Protein AF-A0A0R1QIF3-F1 (afdb_monomer_lite)

InterPro domains:
  IPR018913 BppU, N-terminal [PF10651] (3-134)

Organism: NCBI:txid1423770

Structure (mmCIF, N/CA/C/O backbone):
data_AF-A0A0R1QIF3-F1
#
_entry.id   AF-A0A0R1QIF3-F1
#
loop_
_atom_site.group_PDB
_atom_site.id
_atom_site.type_symbol
_atom_site.label_atom_id
_atom_site.label_alt_id
_atom_site.label_comp_id
_atom_site.label_asym_id
_atom_site.label_entity_id
_atom_site.label_seq_id
_atom_site.pdbx_PDB_ins_code
_atom_site.Cartn_x
_atom_site.Cartn_y
_atom_site.Cartn_z
_atom_site.occupancy
_atom_site.B_iso_or_equiv
_atom_site.auth_seq_id
_atom_site.auth_comp_id
_atom_site.auth_asym_id
_atom_site.auth_atom_id
_atom_site.pdbx_PDB_model_num
ATOM 1 N N . MET A 1 1 ? -28.622 -20.977 99.165 1.00 85.69 1 MET A N 1
ATOM 2 C CA . MET A 1 1 ? -28.780 -20.838 97.701 1.00 85.69 1 MET A CA 1
ATOM 3 C C . MET A 1 1 ? -27.519 -20.253 97.089 1.00 85.69 1 MET A C 1
ATOM 5 O O . MET A 1 1 ? -26.724 -19.686 97.827 1.00 85.69 1 MET A O 1
ATOM 9 N N . SER A 1 2 ? -27.350 -20.372 95.774 1.00 87.12 2 SER A N 1
ATOM 10 C CA . SER A 1 2 ? -26.215 -19.808 95.035 1.00 87.12 2 SER A CA 1
ATOM 11 C C . SER A 1 2 ? -26.728 -18.800 94.007 1.00 87.12 2 SER A C 1
ATOM 13 O O . SER A 1 2 ? -27.722 -19.087 93.348 1.00 87.12 2 SER A O 1
ATOM 15 N N . LEU A 1 3 ? -26.089 -17.637 93.878 1.00 87.75 3 LEU A N 1
ATOM 16 C CA . LEU A 1 3 ? -26.497 -16.565 92.960 1.00 87.75 3 LEU A CA 1
ATOM 17 C C . LEU A 1 3 ? -25.280 -15.983 92.222 1.00 87.75 3 LEU A C 1
ATOM 19 O O . LEU A 1 3 ? -24.191 -15.933 92.790 1.00 87.75 3 LEU A O 1
ATOM 23 N N . ASP A 1 4 ? -25.463 -15.529 90.975 1.00 86.31 4 ASP A N 1
ATOM 24 C CA . ASP A 1 4 ? -24.391 -14.955 90.139 1.00 86.31 4 ASP A CA 1
ATOM 25 C C . ASP A 1 4 ? -24.673 -13.487 89.779 1.00 86.31 4 ASP A C 1
ATOM 27 O O . ASP A 1 4 ? -25.802 -13.149 89.405 1.00 86.31 4 ASP A O 1
ATOM 31 N N . LEU A 1 5 ? -23.652 -12.628 89.877 1.00 86.25 5 LEU A N 1
ATOM 32 C CA . LEU A 1 5 ? -23.718 -11.187 89.578 1.00 86.25 5 LEU A CA 1
ATOM 33 C C . LEU A 1 5 ? -23.743 -10.861 88.075 1.00 86.25 5 LEU A C 1
ATOM 35 O O . LEU A 1 5 ? -24.270 -9.829 87.665 1.00 86.25 5 LEU A O 1
ATOM 39 N N . LYS A 1 6 ? -23.168 -11.718 87.225 1.00 83.31 6 LYS A N 1
ATOM 40 C CA . LYS A 1 6 ? -23.140 -11.531 85.763 1.00 83.31 6 LYS A CA 1
ATOM 41 C C . LYS A 1 6 ? -24.305 -12.203 85.057 1.00 83.31 6 LYS A C 1
ATOM 43 O O . LYS A 1 6 ? -24.450 -12.026 83.849 1.00 83.31 6 LYS A O 1
ATOM 48 N N . LYS A 1 7 ? -25.147 -12.930 85.804 1.00 80.19 7 LYS A N 1
ATOM 49 C CA . LYS A 1 7 ? -26.379 -13.561 85.303 1.00 80.19 7 LYS A CA 1
ATOM 50 C C . LYS A 1 7 ? -26.092 -14.532 84.142 1.00 80.19 7 LYS A C 1
ATOM 52 O O . LYS A 1 7 ? -26.946 -14.770 83.293 1.00 80.19 7 LYS A O 1
ATOM 57 N N . SER A 1 8 ? -24.864 -15.066 84.085 1.00 62.09 8 SER A N 1
ATOM 58 C CA . SER A 1 8 ? -24.334 -15.854 82.963 1.00 62.09 8 SER A CA 1
ATOM 59 C C . SER A 1 8 ? -24.653 -17.350 83.052 1.00 62.09 8 SER A C 1
ATOM 61 O O . SER A 1 8 ? -24.499 -18.065 82.062 1.00 62.09 8 SER A O 1
ATOM 63 N N . LEU A 1 9 ? -25.146 -17.825 84.201 1.00 54.69 9 LEU A N 1
ATOM 64 C CA . LEU A 1 9 ? -25.629 -19.190 84.398 1.00 54.69 9 LEU A CA 1
ATOM 65 C C . LEU A 1 9 ? -27.035 -19.187 85.020 1.00 54.69 9 LEU A C 1
ATOM 67 O O . LEU A 1 9 ? -27.267 -18.436 85.968 1.00 54.69 9 LEU A O 1
ATOM 71 N N . PRO A 1 10 ? -27.959 -20.056 84.564 1.00 52.66 10 PRO A N 1
ATOM 72 C CA . PRO A 1 10 ? -29.191 -20.327 85.291 1.00 52.66 10 PRO A CA 1
ATOM 73 C C . PRO A 1 10 ? -28.834 -21.120 86.549 1.00 52.66 10 PRO A C 1
ATOM 75 O O . PRO A 1 10 ? -28.665 -22.341 86.504 1.00 52.66 10 PRO A O 1
ATOM 78 N N . ILE A 1 11 ? -28.659 -20.432 87.674 1.00 55.94 11 ILE A N 1
ATOM 79 C CA . ILE A 1 11 ? -28.464 -21.116 88.947 1.00 55.94 11 ILE A CA 1
ATOM 80 C C . ILE A 1 11 ? -29.844 -21.502 89.474 1.00 55.94 11 ILE A C 1
ATOM 82 O O . ILE A 1 11 ? -30.615 -20.655 89.916 1.00 55.94 11 ILE A O 1
ATOM 86 N N . TYR A 1 12 ? -30.159 -22.795 89.394 1.00 52.81 12 TYR A N 1
ATOM 87 C CA . TYR A 1 12 ? -31.334 -23.376 90.035 1.00 52.81 12 TYR A CA 1
ATOM 88 C C . TYR A 1 12 ? -31.121 -23.338 91.549 1.00 52.81 12 TYR A C 1
ATOM 90 O O . TYR A 1 12 ? -30.467 -24.213 92.117 1.00 52.81 12 TYR A O 1
ATOM 98 N N . SER A 1 13 ? -31.623 -22.297 92.207 1.00 57.66 13 SER A N 1
ATOM 99 C CA . SER A 1 13 ? -31.822 -22.335 93.647 1.00 57.66 13 SER A CA 1
ATOM 100 C C . SER A 1 13 ? -33.075 -23.158 93.938 1.00 57.66 13 SER A C 1
ATOM 102 O O . SER A 1 13 ? -34.107 -22.994 93.283 1.00 57.66 13 SER A O 1
ATOM 104 N N . ASP A 1 14 ? -32.986 -24.072 94.905 1.00 62.41 14 ASP A N 1
ATOM 105 C CA . ASP A 1 14 ? -34.188 -24.692 95.457 1.00 62.41 14 ASP A CA 1
ATOM 106 C C . ASP A 1 14 ? -35.144 -23.579 95.916 1.00 62.41 14 ASP A C 1
ATOM 108 O O . ASP A 1 14 ? -34.680 -22.588 96.499 1.00 62.41 14 ASP A O 1
ATOM 112 N N . PRO A 1 15 ? -36.457 -23.701 95.648 1.00 65.75 15 PRO A N 1
ATOM 113 C CA . PRO A 1 15 ? -37.411 -22.661 95.996 1.00 65.75 15 PRO A CA 1
ATOM 114 C C . PRO A 1 15 ? -37.345 -22.393 97.497 1.00 65.75 15 PRO A C 1
ATOM 116 O O . PRO A 1 15 ? -37.504 -23.305 98.313 1.00 65.75 15 PRO A O 1
ATOM 119 N N . ILE A 1 16 ? -37.122 -21.132 97.867 1.00 84.44 16 ILE A N 1
ATOM 120 C CA . ILE A 1 16 ? -37.188 -20.723 99.265 1.00 84.44 16 ILE A CA 1
ATOM 121 C C . ILE A 1 16 ? -38.664 -20.685 99.629 1.00 84.44 16 ILE A C 1
ATOM 123 O O . ILE A 1 16 ? -39.422 -19.874 99.101 1.00 84.44 16 ILE A O 1
ATOM 127 N N . VAL A 1 17 ? -39.074 -21.595 100.507 1.00 85.31 17 VAL A N 1
ATOM 128 C CA . VAL A 1 17 ? -40.454 -21.685 100.973 1.00 85.31 17 VAL A CA 1
ATOM 129 C C . VAL A 1 17 ? -40.513 -21.244 102.425 1.00 85.31 17 VAL A C 1
ATOM 131 O O . VAL A 1 17 ? -39.945 -21.902 103.295 1.00 85.31 17 VAL A O 1
ATOM 134 N N . LEU A 1 18 ? -41.228 -20.152 102.673 1.00 88.31 18 LEU A N 1
ATOM 135 C CA . LEU A 1 18 ? -41.527 -19.628 104.004 1.00 88.31 18 LEU A CA 1
ATOM 136 C C . LEU A 1 18 ? -43.021 -19.782 104.293 1.00 88.31 18 LEU A C 1
ATOM 138 O O . LEU A 1 18 ? -43.815 -20.108 103.406 1.00 88.31 18 LEU A O 1
ATOM 142 N N . ARG A 1 19 ? -43.432 -19.548 105.535 1.00 84.88 19 ARG A N 1
ATOM 143 C CA . ARG A 1 19 ? -44.841 -19.425 105.911 1.00 84.88 19 ARG A CA 1
ATOM 144 C C . ARG A 1 19 ? -45.143 -18.021 106.394 1.00 84.88 19 ARG A C 1
ATOM 146 O O . ARG A 1 19 ? -44.286 -17.318 106.917 1.00 84.88 19 ARG A O 1
ATOM 153 N N . GLN A 1 20 ? -46.397 -17.629 106.210 1.00 84.81 20 GLN A N 1
ATOM 154 C CA . GLN A 1 20 ? -46.857 -16.312 106.608 1.00 84.81 20 GLN A CA 1
ATOM 155 C C . GLN A 1 20 ? -46.707 -16.115 108.126 1.00 84.81 20 GLN A C 1
ATOM 157 O O . GLN A 1 20 ? -47.251 -16.906 108.912 1.00 84.81 20 GLN A O 1
ATOM 162 N N . GLY A 1 21 ? -45.989 -15.062 108.522 1.00 81.31 21 GLY A N 1
ATOM 163 C CA . GLY A 1 21 ? -45.644 -14.750 109.910 1.00 81.31 21 GLY A CA 1
ATOM 164 C C . GLY A 1 21 ? -44.482 -15.562 110.498 1.00 81.31 21 GLY A C 1
ATOM 165 O O . GLY A 1 21 ? -44.377 -15.635 111.723 1.00 81.31 21 GLY A O 1
ATOM 166 N N . ASP A 1 22 ? -43.656 -16.212 109.670 1.00 84.56 22 ASP A N 1
ATOM 167 C CA . ASP A 1 22 ? -42.351 -16.722 110.108 1.00 84.56 22 ASP A CA 1
ATOM 168 C C . ASP A 1 22 ? -41.430 -15.537 110.440 1.00 84.56 22 ASP A C 1
ATOM 170 O O . ASP A 1 22 ? -41.293 -14.619 109.631 1.00 84.56 22 ASP A O 1
ATOM 174 N N . THR A 1 23 ? -40.784 -15.576 111.607 1.00 86.75 23 THR A N 1
ATOM 175 C CA . THR A 1 23 ? -39.870 -14.527 112.082 1.00 86.75 23 THR A CA 1
ATOM 176 C C . THR A 1 23 ? -38.465 -15.083 112.304 1.00 86.75 23 THR A C 1
ATOM 178 O O . THR A 1 23 ? -38.291 -16.279 112.565 1.00 86.75 23 THR A O 1
ATOM 181 N N . ASN A 1 24 ? -37.449 -14.219 112.213 1.00 84.94 24 ASN A N 1
ATOM 182 C CA . ASN A 1 24 ? -36.038 -14.560 112.452 1.00 84.94 24 ASN A CA 1
ATOM 183 C C . ASN A 1 24 ? -35.514 -15.730 111.584 1.00 84.94 24 ASN A C 1
ATOM 185 O O . ASN A 1 24 ? -34.802 -16.621 112.060 1.00 84.94 24 ASN A O 1
ATOM 189 N N . VAL A 1 25 ? -35.899 -15.752 110.304 1.00 88.75 25 VAL A N 1
ATOM 190 C CA . VAL A 1 25 ? -35.463 -16.780 109.348 1.00 88.75 25 VAL A CA 1
ATOM 191 C C . VAL A 1 25 ? -34.173 -16.344 108.659 1.00 88.75 25 VAL A C 1
ATOM 193 O O . VAL A 1 25 ? -34.141 -15.307 108.012 1.00 88.75 25 VAL A O 1
ATOM 196 N N . GLY A 1 26 ? -33.119 -17.157 108.747 1.00 91.44 26 GLY A N 1
ATOM 197 C CA . GLY A 1 26 ? -31.860 -16.927 108.034 1.00 91.44 26 GLY A CA 1
ATOM 198 C C . GLY A 1 26 ? -31.800 -17.654 106.687 1.00 91.44 26 GLY A C 1
ATOM 199 O O . GLY A 1 26 ? -31.999 -18.868 106.627 1.00 91.44 26 GLY A O 1
ATOM 200 N N . ILE A 1 27 ? -31.465 -16.939 105.614 1.00 90.88 27 ILE A N 1
ATOM 201 C CA . ILE A 1 27 ? -31.210 -17.487 104.277 1.00 90.88 27 ILE A CA 1
ATOM 202 C C . ILE A 1 27 ? -29.705 -17.442 104.001 1.00 90.88 27 ILE A C 1
ATOM 204 O O . ILE A 1 27 ? -29.127 -16.367 103.870 1.00 90.88 27 ILE A O 1
ATOM 208 N N . LEU A 1 28 ? -29.064 -18.606 103.866 1.00 91.94 28 LEU A N 1
ATOM 209 C CA . LEU A 1 28 ? -27.658 -18.697 103.456 1.00 91.94 28 LEU A CA 1
ATOM 210 C C . LEU A 1 28 ? -27.520 -18.496 101.939 1.00 91.94 28 LEU A C 1
ATOM 212 O O . LEU A 1 28 ? -28.151 -19.214 101.154 1.00 91.94 28 LEU A O 1
ATOM 216 N N . VAL A 1 29 ? -26.658 -17.570 101.527 1.00 91.56 29 VAL A N 1
ATOM 217 C CA . VAL A 1 29 ? -26.411 -17.183 100.133 1.00 91.56 29 VAL A CA 1
ATOM 218 C C . VAL A 1 29 ? -24.926 -17.318 99.807 1.00 91.56 29 VAL A C 1
ATOM 220 O O . VAL A 1 29 ? -24.085 -16.720 100.470 1.00 91.56 29 VAL A O 1
ATOM 223 N N . HIS A 1 30 ? -24.606 -18.077 98.762 1.00 90.50 30 HIS A N 1
ATOM 224 C CA . HIS A 1 30 ? -23.277 -18.141 98.154 1.00 90.50 30 HIS A CA 1
ATOM 225 C C . HIS A 1 30 ? -23.262 -17.273 96.897 1.00 90.50 30 HIS A C 1
ATOM 227 O O . HIS A 1 30 ? -24.161 -17.390 96.058 1.00 90.50 30 HIS A O 1
ATOM 233 N N . VAL A 1 31 ? -22.255 -16.414 96.759 1.00 90.06 31 VAL A N 1
ATOM 234 C CA . VAL A 1 31 ? -22.203 -15.422 95.679 1.00 90.06 31 VAL A CA 1
ATOM 235 C C . VAL A 1 31 ? -21.085 -15.761 94.711 1.00 90.06 31 VAL A C 1
ATOM 237 O O . VAL A 1 31 ? -19.941 -15.978 95.109 1.00 90.06 31 VAL A O 1
ATOM 240 N N . PHE A 1 32 ? -21.416 -15.754 93.425 1.00 88.62 32 PHE A N 1
ATOM 241 C CA . PHE A 1 32 ? -20.480 -15.993 92.339 1.00 88.62 32 PHE A CA 1
ATOM 242 C C . PHE A 1 32 ? -20.405 -14.777 91.410 1.00 88.62 32 PHE A C 1
ATOM 244 O O . PHE A 1 32 ? -21.383 -14.066 91.179 1.00 88.62 32 PHE A O 1
ATOM 251 N N . ASP A 1 33 ? -19.218 -14.539 90.868 1.00 87.69 33 ASP A N 1
ATOM 252 C CA . ASP A 1 33 ? -18.961 -13.588 89.792 1.00 87.69 33 ASP A CA 1
ATOM 253 C C . ASP A 1 33 ? -18.449 -14.398 88.601 1.00 87.69 33 ASP A C 1
ATOM 255 O O . ASP A 1 33 ? -17.287 -14.816 88.565 1.00 87.69 33 ASP A O 1
ATOM 259 N N . ASN A 1 34 ? -19.358 -14.726 87.678 1.00 83.44 34 ASN A N 1
ATOM 260 C CA . ASN A 1 34 ? -19.093 -15.586 86.529 1.00 83.44 34 ASN A CA 1
ATOM 261 C C . ASN A 1 34 ? -18.500 -16.954 86.928 1.00 83.44 34 ASN A C 1
ATOM 263 O O . ASN A 1 34 ? -17.411 -17.336 86.493 1.00 83.44 34 ASN A O 1
ATOM 267 N N . SER A 1 35 ? -19.230 -17.704 87.762 1.00 77.62 35 SER A N 1
ATOM 268 C CA . SER A 1 35 ? -18.844 -19.037 88.283 1.00 77.62 35 SER A CA 1
ATOM 269 C C . SER A 1 35 ? -17.633 -19.088 89.229 1.00 77.62 35 SER A C 1
ATOM 271 O O . SER A 1 35 ? -17.212 -20.180 89.611 1.00 77.62 35 SER A O 1
ATOM 273 N N . THR A 1 36 ? -17.074 -17.944 89.631 1.00 86.25 36 THR A N 1
ATOM 274 C CA . THR A 1 36 ? -15.989 -17.874 90.626 1.00 86.25 36 THR A CA 1
ATOM 275 C C . THR A 1 36 ? -16.532 -17.309 91.938 1.00 86.25 36 THR A C 1
ATOM 277 O O . THR A 1 36 ? -17.221 -16.289 91.878 1.00 86.25 36 THR A O 1
ATOM 280 N N . PRO A 1 37 ? -16.264 -17.922 93.109 1.00 89.25 37 PRO A N 1
ATOM 281 C CA . PRO A 1 37 ? -16.708 -17.378 94.391 1.00 89.25 37 PRO A CA 1
ATOM 282 C C . PRO A 1 37 ? -16.280 -15.919 94.575 1.00 89.25 37 PRO A C 1
ATOM 284 O O . PRO A 1 37 ? -15.132 -15.549 94.305 1.00 89.25 37 PRO A O 1
ATOM 287 N N . LYS A 1 38 ? -17.218 -15.072 95.002 1.00 91.00 38 LYS A N 1
ATOM 288 C CA . LYS A 1 38 ? -16.983 -13.644 95.206 1.00 91.00 38 LYS A CA 1
ATOM 289 C C . LYS A 1 38 ? -16.568 -13.398 96.649 1.00 91.00 38 LYS A C 1
ATOM 291 O O . LYS A 1 38 ? -17.340 -13.676 97.555 1.00 91.00 38 LYS A O 1
ATOM 296 N N . ASN A 1 39 ? -15.392 -12.808 96.859 1.00 92.06 39 ASN A N 1
ATOM 297 C CA . ASN A 1 39 ? -15.007 -12.322 98.182 1.00 92.06 39 ASN A CA 1
ATOM 298 C C . ASN A 1 39 ? -15.895 -11.124 98.575 1.00 92.06 39 ASN A C 1
ATOM 300 O O . ASN A 1 39 ? -15.949 -10.130 97.848 1.00 92.06 39 ASN A O 1
ATOM 304 N N . LEU A 1 40 ? -16.586 -11.251 99.706 1.00 92.00 40 LEU A N 1
ATOM 305 C CA . LEU A 1 40 ? -17.570 -10.310 100.243 1.00 92.00 40 LEU A CA 1
ATOM 306 C C . LEU A 1 40 ? -16.996 -9.382 101.324 1.00 92.00 40 LEU A C 1
ATOM 308 O O . LEU A 1 40 ? -17.709 -8.531 101.849 1.00 92.00 40 LEU A O 1
ATOM 312 N N . GLU A 1 41 ? -15.718 -9.527 101.681 1.00 89.25 41 GLU A N 1
ATOM 313 C CA . GLU A 1 41 ? -15.088 -8.728 102.730 1.00 89.25 41 GLU A CA 1
ATOM 314 C C . GLU A 1 41 ? -15.132 -7.229 102.387 1.00 89.25 41 GLU A C 1
ATOM 316 O O . GLU A 1 41 ? -14.634 -6.793 101.349 1.00 89.25 41 GLU A O 1
ATOM 321 N N . ASN A 1 42 ? -15.709 -6.434 103.293 1.00 86.44 42 ASN A N 1
ATOM 322 C CA . ASN A 1 42 ? -15.932 -4.990 103.145 1.00 86.44 42 ASN A CA 1
ATOM 323 C C . ASN A 1 42 ? -16.874 -4.580 101.992 1.00 86.44 42 ASN A C 1
ATOM 325 O O . ASN A 1 42 ? -16.835 -3.421 101.574 1.00 86.44 42 ASN A O 1
ATOM 329 N N . LEU A 1 43 ? -17.708 -5.488 101.470 1.00 91.19 43 LEU A N 1
ATOM 330 C CA . LEU A 1 43 ? -18.762 -5.137 100.515 1.00 91.19 43 LEU A CA 1
ATOM 331 C C . LEU A 1 43 ? -20.079 -4.834 101.233 1.00 91.19 43 LEU A C 1
ATOM 333 O O . LEU A 1 43 ? -20.449 -5.511 102.187 1.00 91.19 43 LEU A O 1
ATOM 337 N N . HIS A 1 44 ? -20.779 -3.817 100.733 1.00 93.62 44 HIS A N 1
ATOM 338 C CA . HIS A 1 44 ? -22.114 -3.425 101.181 1.00 93.62 44 HIS A CA 1
ATOM 339 C C . HIS A 1 44 ? -23.171 -4.294 100.493 1.00 93.62 44 HIS A C 1
ATOM 341 O O . HIS A 1 44 ? -23.079 -4.487 99.273 1.00 93.62 44 HIS A O 1
ATOM 347 N N . ILE A 1 45 ? -24.128 -4.829 101.253 1.00 95.88 45 ILE A N 1
ATOM 348 C CA . ILE A 1 45 ? -25.148 -5.757 100.744 1.00 95.88 45 ILE A CA 1
ATOM 349 C C . ILE A 1 45 ? -26.541 -5.192 101.025 1.00 95.88 45 ILE A C 1
ATOM 351 O O . ILE A 1 45 ? -26.851 -4.871 102.164 1.00 95.88 45 ILE A O 1
ATOM 355 N N . GLU A 1 46 ? -27.378 -5.109 99.996 1.00 96.06 46 GLU A N 1
ATOM 356 C CA . GLU A 1 46 ? -28.781 -4.687 100.090 1.00 96.06 46 GLU A CA 1
ATOM 357 C C . GLU A 1 46 ? -29.685 -5.813 99.563 1.00 96.06 46 GLU A C 1
ATOM 359 O O . GLU A 1 46 ? -29.277 -6.594 98.693 1.00 96.06 46 GLU A O 1
ATOM 364 N N . PHE A 1 47 ? -30.924 -5.884 100.045 1.00 95.94 47 PHE A N 1
ATOM 365 C CA . PHE A 1 47 ? -31.952 -6.801 99.553 1.00 95.94 47 PHE A CA 1
ATOM 366 C C . PHE A 1 47 ? -33.152 -6.031 99.001 1.00 95.94 47 PHE A C 1
ATOM 368 O O . PHE A 1 47 ? -33.613 -5.074 99.615 1.00 95.94 47 PHE A O 1
ATOM 375 N N . HIS A 1 48 ? -33.666 -6.481 97.857 1.00 94.38 48 HIS A N 1
ATOM 376 C CA . HIS A 1 48 ? -34.858 -5.927 97.226 1.00 94.38 48 HIS A CA 1
ATOM 377 C C . HIS A 1 48 ? -35.853 -7.040 96.900 1.00 94.38 48 HIS A C 1
ATOM 379 O O . HIS A 1 48 ? -35.455 -8.085 96.376 1.00 94.38 48 HIS A O 1
ATOM 385 N N . ALA A 1 49 ? -37.139 -6.813 97.171 1.00 91.06 49 ALA A N 1
ATOM 386 C CA . ALA A 1 49 ? -38.218 -7.702 96.752 1.00 91.06 49 ALA A CA 1
ATOM 387 C C . ALA A 1 49 ? -39.563 -6.985 96.621 1.00 91.06 49 ALA A C 1
ATOM 389 O O . ALA A 1 49 ? -40.000 -6.298 97.543 1.00 91.06 49 ALA A O 1
ATOM 390 N N . ASP A 1 50 ? -40.290 -7.276 95.544 1.00 86.12 50 ASP A N 1
ATOM 391 C CA . ASP A 1 50 ? -41.711 -6.953 95.448 1.00 86.12 50 ASP A CA 1
ATOM 392 C C . ASP A 1 50 ? -42.534 -8.073 96.087 1.00 86.12 50 ASP A C 1
ATOM 394 O O . ASP A 1 50 ? -42.450 -9.247 95.706 1.00 86.12 50 ASP A O 1
ATOM 398 N N . LYS A 1 51 ? -43.342 -7.715 97.079 1.00 84.69 51 LYS A N 1
ATOM 399 C CA . LYS A 1 51 ? -44.219 -8.631 97.797 1.00 84.69 51 LYS A CA 1
ATOM 400 C C . LYS A 1 51 ? -45.471 -8.973 96.979 1.00 84.69 51 LYS A C 1
ATOM 402 O O . LYS A 1 51 ? -45.914 -8.196 96.130 1.00 84.69 51 LYS A O 1
ATOM 407 N N . PRO A 1 52 ? -46.130 -10.107 97.289 1.00 72.81 52 PRO A N 1
ATOM 408 C CA . PRO A 1 52 ? -47.377 -10.505 96.630 1.00 72.81 52 PRO A CA 1
ATOM 409 C C . PRO A 1 52 ? -48.531 -9.499 96.777 1.00 72.81 52 PRO A C 1
ATOM 411 O O . PRO A 1 52 ? -49.449 -9.492 95.960 1.00 72.81 52 PRO A O 1
ATOM 414 N N . ASP A 1 53 ? -48.501 -8.668 97.821 1.00 74.25 53 ASP A N 1
ATOM 415 C CA . ASP A 1 53 ? -49.486 -7.617 98.101 1.00 74.25 53 ASP A CA 1
ATOM 416 C C . ASP A 1 53 ? -49.184 -6.286 97.382 1.00 74.25 53 ASP A C 1
ATOM 418 O O . ASP A 1 53 ? -49.860 -5.288 97.634 1.00 74.25 53 ASP A O 1
ATOM 422 N N . VAL A 1 54 ? -48.219 -6.283 96.449 1.00 69.31 54 VAL A N 1
ATOM 423 C CA . VAL A 1 54 ? -47.791 -5.124 95.642 1.00 69.31 54 VAL A CA 1
ATOM 424 C C . VAL A 1 54 ? -47.035 -4.062 96.457 1.00 69.31 54 VAL A C 1
ATOM 426 O O . VAL A 1 54 ? -46.758 -2.974 95.958 1.00 69.31 54 VAL A O 1
ATOM 429 N N . THR A 1 55 ? -46.668 -4.359 97.706 1.00 78.56 55 THR A N 1
ATOM 430 C CA . THR A 1 55 ? -45.688 -3.553 98.451 1.00 78.56 55 THR A CA 1
ATOM 431 C C . THR A 1 55 ? -44.265 -4.016 98.140 1.00 78.56 55 THR A C 1
ATOM 433 O O . THR A 1 55 ? -44.067 -5.130 97.666 1.00 78.56 55 THR A O 1
ATOM 436 N N . THR A 1 56 ? -43.265 -3.178 98.396 1.00 85.38 56 THR A N 1
ATOM 437 C CA . THR A 1 56 ? -41.852 -3.491 98.129 1.00 85.38 56 THR A CA 1
ATOM 438 C C . THR A 1 56 ? -41.066 -3.448 99.434 1.00 85.38 56 THR A C 1
ATOM 440 O O . THR A 1 56 ? -41.361 -2.630 100.309 1.00 85.38 56 THR A O 1
ATOM 443 N N . ILE A 1 57 ? -40.081 -4.333 99.565 1.00 88.62 57 ILE A N 1
ATOM 444 C CA . ILE A 1 57 ? -39.081 -4.311 100.630 1.00 88.62 57 ILE A CA 1
ATOM 445 C C . ILE A 1 57 ? -37.738 -3.947 100.020 1.00 88.62 57 ILE A C 1
ATOM 447 O O . ILE A 1 57 ? -37.256 -4.633 99.122 1.00 88.62 57 ILE A O 1
ATOM 451 N N . ASP A 1 58 ? -37.155 -2.887 100.566 1.00 91.56 58 ASP A N 1
ATOM 452 C CA . ASP A 1 58 ? -35.781 -2.455 100.360 1.00 91.56 58 ASP A CA 1
ATOM 453 C C . ASP A 1 58 ? -35.084 -2.512 101.719 1.00 91.56 58 ASP A C 1
ATOM 455 O O . ASP A 1 58 ? -35.382 -1.712 102.607 1.00 91.56 58 ASP A O 1
ATOM 459 N N . ASP A 1 59 ? -34.199 -3.485 101.900 1.00 92.88 59 ASP A N 1
ATOM 460 C CA . ASP A 1 59 ? -33.475 -3.693 103.148 1.00 92.88 59 ASP A CA 1
ATOM 461 C C . ASP A 1 59 ? -31.988 -3.383 102.964 1.00 92.88 59 ASP A C 1
ATOM 463 O O . ASP A 1 59 ? -31.266 -4.068 102.235 1.00 92.88 59 ASP A O 1
ATOM 467 N N . ASP A 1 60 ? -31.560 -2.320 103.636 1.00 92.94 60 ASP A N 1
ATOM 468 C CA . ASP A 1 60 ? -30.203 -1.771 103.630 1.00 92.94 60 ASP A CA 1
ATOM 469 C C . ASP A 1 60 ? -29.523 -1.912 105.016 1.00 92.94 60 ASP A C 1
ATOM 471 O O . ASP A 1 60 ? -28.398 -1.460 105.252 1.00 92.94 60 ASP A O 1
ATOM 475 N N . GLU A 1 61 ? -30.203 -2.543 105.980 1.00 91.88 61 GLU A N 1
ATOM 476 C CA . GLU A 1 61 ? -29.715 -2.673 107.351 1.00 91.88 61 GLU A CA 1
ATOM 477 C C . GLU A 1 61 ? -28.640 -3.766 107.435 1.00 91.88 61 GLU A C 1
ATOM 479 O O . GLU A 1 61 ? -28.919 -4.964 107.475 1.00 91.88 61 GLU A O 1
ATOM 484 N N . GLN A 1 62 ? -27.370 -3.351 107.492 1.00 92.12 62 GLN A N 1
ATOM 485 C CA . GLN A 1 62 ? -26.225 -4.269 107.431 1.00 92.12 62 GLN A CA 1
ATOM 486 C C . GLN A 1 62 ? -26.206 -5.305 108.565 1.00 92.12 62 GLN A C 1
ATOM 488 O O . GLN A 1 62 ? -25.610 -6.369 108.404 1.00 92.12 62 GLN A O 1
ATOM 493 N N . SER A 1 63 ? -26.873 -5.053 109.697 1.00 91.25 63 SER A N 1
ATOM 494 C CA . SER A 1 63 ? -26.997 -6.056 110.763 1.00 91.25 63 SER A CA 1
ATOM 495 C C . SER A 1 63 ? -27.846 -7.280 110.381 1.00 91.25 63 SER A C 1
ATOM 497 O O . SER A 1 63 ? -27.700 -8.331 111.010 1.00 91.25 63 SER A O 1
ATOM 499 N N . HIS A 1 64 ? -28.659 -7.205 109.321 1.00 93.12 64 HIS A N 1
ATOM 500 C CA . HIS A 1 64 ? -29.381 -8.354 108.767 1.00 93.12 64 HIS A CA 1
ATOM 501 C C . HIS A 1 64 ? -28.490 -9.280 107.925 1.00 93.12 64 HIS A C 1
ATOM 503 O O . HIS A 1 64 ? -28.887 -10.409 107.631 1.00 93.12 64 HIS A O 1
ATOM 509 N N . PHE A 1 65 ? -27.271 -8.856 107.578 1.00 95.38 65 PHE A N 1
ATOM 510 C CA . PHE A 1 65 ? -26.358 -9.587 106.702 1.00 95.38 65 PHE A CA 1
ATOM 511 C C . PHE A 1 65 ? -25.116 -10.046 107.473 1.00 95.38 65 PHE A C 1
ATOM 513 O O . PHE A 1 65 ? -24.218 -9.270 107.789 1.00 95.38 65 PHE A O 1
ATOM 520 N N . THR A 1 66 ? -25.025 -11.344 107.768 1.00 95.50 66 THR A N 1
ATOM 521 C CA . THR A 1 66 ? -23.860 -11.923 108.460 1.00 95.50 66 THR A CA 1
ATOM 522 C C . THR A 1 66 ? -22.944 -12.634 107.468 1.00 95.50 66 THR A C 1
ATOM 524 O O . THR A 1 66 ? -23.294 -13.701 106.963 1.00 95.50 66 THR A O 1
ATOM 527 N N . ILE A 1 67 ? -21.761 -12.070 107.199 1.00 94.50 67 ILE A N 1
ATOM 528 C CA . ILE A 1 67 ? -20.756 -12.675 106.306 1.00 94.50 67 ILE A CA 1
ATOM 529 C C . ILE A 1 67 ? -20.184 -13.955 106.939 1.00 94.50 67 ILE A C 1
ATOM 531 O O . ILE A 1 67 ? -19.805 -13.974 108.112 1.00 94.50 67 ILE A O 1
ATOM 535 N N . GLY A 1 68 ? -20.118 -15.029 106.151 1.00 90.38 68 GLY A N 1
ATOM 536 C CA . GLY A 1 68 ? -19.557 -16.317 106.544 1.00 90.38 68 GLY A CA 1
ATOM 537 C C . GLY A 1 68 ? -18.042 -16.271 106.755 1.00 90.38 68 GLY A C 1
ATOM 538 O O . GLY A 1 68 ? -17.331 -15.414 106.232 1.00 90.38 68 GLY A O 1
ATOM 539 N N . THR A 1 69 ? -17.502 -17.231 107.509 1.00 90.06 69 THR A N 1
ATOM 540 C CA . THR A 1 69 ? -16.049 -17.321 107.759 1.00 90.06 69 THR A CA 1
ATOM 541 C C . THR A 1 69 ? -15.226 -17.593 106.498 1.00 90.06 69 THR A C 1
ATOM 543 O O . THR A 1 69 ? -14.025 -17.331 106.489 1.00 90.06 69 THR A O 1
ATOM 546 N N . ASP A 1 70 ? -15.862 -18.131 105.453 1.00 88.62 70 ASP A N 1
ATOM 547 C CA . ASP A 1 70 ? -15.281 -18.338 104.122 1.00 88.62 70 ASP A CA 1
ATOM 548 C C . ASP A 1 70 ? -15.096 -17.028 103.338 1.00 88.62 70 ASP A C 1
ATOM 550 O O . ASP A 1 70 ? -14.333 -17.005 102.378 1.00 88.62 70 ASP A O 1
ATOM 554 N N . LYS A 1 71 ? -15.746 -15.938 103.775 1.00 90.50 71 LYS A N 1
ATOM 555 C CA . LYS A 1 71 ? -15.824 -14.637 103.093 1.00 90.50 71 LYS A CA 1
ATOM 556 C C . LYS A 1 71 ? -16.448 -14.703 101.695 1.00 90.50 71 LYS A C 1
ATOM 558 O O . LYS A 1 71 ? -16.362 -13.731 100.956 1.00 90.50 71 LYS A O 1
ATOM 563 N N . GLU A 1 72 ? -17.083 -15.813 101.337 1.00 91.62 72 GLU A N 1
ATOM 564 C CA . GLU A 1 72 ? -17.669 -16.078 100.012 1.00 91.62 72 GLU A CA 1
ATOM 565 C C . GLU A 1 72 ? -19.187 -16.325 100.091 1.00 91.62 72 GLU A C 1
ATOM 567 O O . GLU A 1 72 ? -19.881 -16.436 99.075 1.00 91.62 72 GLU A O 1
ATOM 572 N N . SER A 1 73 ? -19.720 -16.388 101.313 1.00 93.00 73 SER A N 1
ATOM 573 C CA . SER A 1 73 ? -21.142 -16.508 101.603 1.00 93.00 73 SER A CA 1
ATOM 574 C C . SER A 1 73 ? -21.596 -15.511 102.667 1.00 93.00 73 SER A C 1
ATOM 576 O O . SER A 1 73 ? -20.792 -14.960 103.421 1.00 93.00 73 SER A O 1
ATOM 578 N N . PHE A 1 74 ? -22.903 -15.274 102.739 1.00 95.56 74 PHE A N 1
ATOM 579 C CA . PHE A 1 74 ? -23.530 -14.528 103.827 1.00 95.56 74 PHE A CA 1
ATOM 580 C C . PHE A 1 74 ? -24.879 -15.146 104.199 1.00 95.56 74 PHE A C 1
ATOM 582 O O . PHE A 1 74 ? -25.521 -15.806 103.384 1.00 95.56 74 PHE A O 1
ATOM 589 N N . THR A 1 75 ? -25.312 -14.943 105.439 1.00 95.94 75 THR A N 1
ATOM 590 C CA . THR A 1 75 ? -26.675 -15.257 105.881 1.00 95.94 75 THR A CA 1
ATOM 591 C C . THR A 1 75 ? -27.482 -13.969 105.954 1.00 95.94 75 THR A C 1
ATOM 593 O O . THR A 1 75 ? -27.068 -13.042 106.648 1.00 95.94 75 THR A O 1
ATOM 596 N N . TYR A 1 76 ? -28.609 -13.923 105.246 1.00 95.50 76 TYR A N 1
ATOM 597 C CA . TYR A 1 76 ? -29.590 -12.843 105.315 1.00 95.50 76 TYR A CA 1
ATOM 598 C C . TYR A 1 76 ? -30.707 -13.203 106.292 1.00 95.50 76 TYR A C 1
ATOM 600 O O . TYR A 1 76 ? -31.392 -14.206 106.090 1.00 95.50 76 TYR A O 1
ATOM 608 N N . THR A 1 77 ? -30.890 -12.408 107.340 1.00 94.81 77 THR A N 1
ATOM 609 C CA . THR A 1 77 ? -32.028 -12.542 108.254 1.00 94.81 77 THR A CA 1
ATOM 610 C C . THR A 1 77 ? -33.228 -11.829 107.651 1.00 94.81 77 THR A C 1
ATOM 612 O O . THR A 1 77 ? -33.219 -10.615 107.496 1.00 94.81 77 THR A O 1
ATOM 615 N N . VAL A 1 78 ? -34.256 -12.596 107.307 1.00 90.69 78 VAL A N 1
ATOM 616 C CA . VAL A 1 78 ? -35.476 -12.100 106.673 1.00 90.69 78 VAL A CA 1
ATOM 617 C C . VAL A 1 78 ? -36.260 -11.216 107.651 1.00 90.69 78 VAL A C 1
ATOM 619 O O . VAL A 1 78 ? -36.573 -11.696 108.747 1.00 90.69 78 VAL A O 1
ATOM 622 N N . PRO A 1 79 ? -36.620 -9.978 107.267 1.00 87.75 79 PRO A N 1
ATOM 623 C CA . PRO A 1 79 ? -37.461 -9.113 108.081 1.00 87.75 79 PRO A CA 1
ATOM 624 C C . PRO A 1 79 ? -38.900 -9.635 108.130 1.00 87.75 79 PRO A C 1
ATOM 626 O O . PRO A 1 79 ? -39.415 -10.178 107.147 1.00 87.75 79 PRO A O 1
ATOM 629 N N . ASP A 1 80 ? -39.563 -9.442 109.272 1.00 84.81 80 ASP A N 1
ATOM 630 C CA . ASP A 1 80 ? -40.923 -9.939 109.518 1.00 84.81 80 ASP A CA 1
ATOM 631 C C . ASP A 1 80 ? -41.920 -9.408 108.466 1.00 84.81 80 ASP A C 1
ATOM 633 O O . ASP A 1 80 ? -42.803 -10.144 108.024 1.00 84.81 80 ASP A O 1
ATOM 637 N N . GLU A 1 81 ? -41.721 -8.179 107.963 1.00 84.62 81 GLU A N 1
ATOM 638 C CA . GLU A 1 81 ? -42.606 -7.590 106.950 1.00 84.62 81 GLU A CA 1
ATOM 639 C C . GLU A 1 81 ? -42.634 -8.385 105.637 1.00 84.62 81 GLU A C 1
ATOM 641 O O . GLU A 1 81 ? -43.624 -8.314 104.895 1.00 84.62 81 GLU A O 1
ATOM 646 N N . LEU A 1 82 ? -41.574 -9.143 105.323 1.00 84.31 82 LEU A N 1
ATOM 647 C CA . LEU A 1 82 ? -41.518 -9.950 104.104 1.00 84.31 82 LEU A CA 1
ATOM 648 C C . LEU A 1 82 ? -42.529 -11.089 104.165 1.00 84.31 82 LEU A C 1
ATOM 650 O O . LEU A 1 82 ? -43.147 -11.397 103.150 1.00 84.31 82 LEU A O 1
ATOM 654 N N . THR A 1 83 ? -42.737 -11.686 105.342 1.00 86.56 83 THR A N 1
ATOM 655 C CA . THR A 1 83 ? -43.609 -12.854 105.508 1.00 86.56 83 THR A CA 1
ATOM 656 C C . THR A 1 83 ? -45.047 -12.487 105.882 1.00 86.56 83 THR A C 1
ATOM 658 O O . THR A 1 83 ? -45.869 -13.382 106.059 1.00 86.56 83 THR A O 1
ATOM 661 N N . ASP A 1 84 ? -45.410 -11.204 105.933 1.00 81.62 84 ASP A N 1
ATOM 662 C CA . ASP A 1 84 ? -46.767 -10.765 106.294 1.00 81.62 84 ASP A CA 1
ATOM 663 C C . ASP A 1 84 ? -47.827 -11.023 105.209 1.00 81.62 84 ASP A C 1
ATOM 665 O O . ASP A 1 84 ? -49.022 -11.070 105.512 1.00 81.62 84 ASP A O 1
ATOM 669 N N . ALA A 1 85 ? -47.421 -11.245 103.955 1.00 76.94 85 ALA A N 1
ATOM 670 C CA . ALA A 1 85 ? -48.318 -11.534 102.836 1.00 76.94 85 ALA A CA 1
ATOM 671 C C . ALA A 1 85 ? -47.981 -12.880 102.183 1.00 76.94 85 ALA A C 1
ATOM 673 O O . ALA A 1 85 ? -46.843 -13.140 101.803 1.00 76.94 85 ALA A O 1
ATOM 674 N N . SER A 1 86 ? -48.984 -13.744 102.015 1.00 81.19 86 SER A N 1
ATOM 675 C CA . SER A 1 86 ? -48.806 -15.022 101.321 1.00 81.19 86 SER A CA 1
ATOM 676 C C . SER A 1 86 ? -48.778 -14.849 99.803 1.00 81.19 86 SER A C 1
ATOM 678 O O . SER A 1 86 ? -49.590 -14.111 99.247 1.00 81.19 86 SER A O 1
ATOM 680 N N . GLY A 1 87 ? -47.925 -15.607 99.124 1.00 80.62 87 GLY A N 1
ATOM 681 C CA . GLY A 1 87 ? -47.756 -15.581 97.675 1.00 80.62 87 GLY A CA 1
ATOM 682 C C . GLY A 1 87 ? -46.288 -15.713 97.291 1.00 80.62 87 GLY A C 1
ATOM 683 O O . GLY A 1 87 ? -45.466 -16.117 98.106 1.00 80.62 87 GLY A O 1
ATOM 684 N N . SER A 1 88 ? -45.954 -15.397 96.044 1.00 83.44 88 SER A N 1
ATOM 685 C CA . SER A 1 88 ? -44.562 -15.420 95.574 1.00 83.44 88 SER A CA 1
ATOM 686 C C . SER A 1 88 ? -44.059 -13.997 95.439 1.00 83.44 88 SER A C 1
ATOM 688 O O . SER A 1 88 ? -44.772 -13.173 94.863 1.00 83.44 88 SER A O 1
ATOM 690 N N . THR A 1 89 ? -42.864 -13.716 95.944 1.00 85.12 89 THR A N 1
ATOM 691 C CA . THR A 1 89 ? -42.209 -12.439 95.658 1.00 85.12 89 THR A CA 1
ATOM 692 C C . THR A 1 89 ? -41.901 -12.328 94.164 1.00 85.12 89 THR A C 1
ATOM 694 O O . THR A 1 89 ? -41.809 -13.336 93.463 1.00 85.12 89 THR A O 1
ATOM 697 N N . THR A 1 90 ? -41.759 -11.113 93.652 1.00 83.25 90 THR A N 1
ATOM 698 C CA . THR A 1 90 ? -41.231 -10.840 92.309 1.00 83.25 90 THR A CA 1
ATOM 699 C C . THR A 1 90 ? -40.072 -9.858 92.408 1.00 83.25 90 THR A C 1
ATOM 701 O O . THR A 1 90 ? -39.865 -9.264 93.465 1.00 83.25 90 THR A O 1
ATOM 704 N N . ASN A 1 91 ? -39.282 -9.726 91.335 1.00 86.62 91 ASN A N 1
ATOM 705 C CA . ASN A 1 91 ? -38.145 -8.800 91.286 1.00 86.62 91 ASN A CA 1
ATOM 706 C C . ASN A 1 91 ? -37.222 -8.935 92.517 1.00 86.62 91 ASN A C 1
ATOM 708 O O . ASN A 1 91 ? -36.830 -7.950 93.123 1.00 86.62 91 ASN A O 1
ATOM 712 N N . THR A 1 92 ? -36.970 -10.166 92.971 1.00 90.19 92 THR A N 1
ATOM 713 C CA . THR A 1 92 ? -36.258 -10.403 94.231 1.00 90.19 92 THR A CA 1
ATOM 714 C C . THR A 1 92 ? -34.786 -10.664 93.964 1.00 90.19 92 THR A C 1
ATOM 716 O O . THR A 1 92 ? -34.448 -11.654 93.314 1.00 90.19 92 THR A O 1
ATOM 719 N N . TYR A 1 93 ? -33.913 -9.795 94.463 1.00 92.00 93 TYR A N 1
ATOM 720 C CA . TYR A 1 93 ? -32.469 -9.886 94.254 1.00 92.00 93 TYR A CA 1
ATOM 721 C C . TYR A 1 93 ? -31.693 -9.265 95.421 1.00 92.00 93 TYR A C 1
ATOM 723 O O . TYR A 1 93 ? -32.228 -8.495 96.217 1.00 92.00 93 TYR A O 1
ATOM 731 N N . PHE A 1 94 ? -30.401 -9.582 95.500 1.00 94.25 94 PHE A N 1
ATOM 732 C CA . PHE A 1 94 ? -29.461 -8.842 96.336 1.00 94.25 94 PHE A CA 1
ATOM 733 C C . PHE A 1 94 ? -28.635 -7.898 95.477 1.00 94.25 94 PHE A C 1
ATOM 735 O O . PHE A 1 94 ? -28.284 -8.209 94.335 1.00 94.25 94 PHE A O 1
ATOM 742 N N . LYS A 1 95 ? -28.274 -6.754 96.038 1.00 94.56 95 LYS A N 1
ATOM 743 C CA . LYS A 1 95 ? -27.294 -5.843 95.459 1.00 94.56 95 LYS A CA 1
ATOM 744 C C . LYS A 1 95 ? -26.034 -5.904 96.305 1.00 94.56 95 LYS A C 1
ATOM 746 O O . LYS A 1 95 ? -26.097 -5.825 97.525 1.00 94.56 95 LYS A O 1
ATOM 751 N N . ILE A 1 96 ? -24.896 -6.103 95.653 1.00 93.00 96 ILE A N 1
ATOM 752 C CA . ILE A 1 96 ? -23.601 -6.293 96.304 1.00 93.00 96 ILE A CA 1
ATOM 753 C C . ILE A 1 96 ? -22.648 -5.259 95.709 1.00 93.00 96 ILE A C 1
ATOM 755 O O . ILE A 1 96 ? -22.208 -5.373 94.561 1.00 93.00 96 ILE A O 1
ATOM 759 N N . GLY A 1 97 ? -22.365 -4.206 96.476 1.00 88.19 97 GLY A N 1
ATOM 760 C CA . GLY A 1 97 ? -21.694 -3.010 95.969 1.00 88.19 97 GLY A CA 1
ATOM 761 C C . GLY A 1 97 ? -22.484 -2.355 94.829 1.00 88.19 97 GLY A C 1
ATOM 762 O O . GLY A 1 97 ? -23.586 -1.854 95.031 1.00 88.19 97 GLY A O 1
ATOM 763 N N . ASN A 1 98 ? -21.917 -2.356 93.618 1.00 87.00 98 ASN A N 1
ATOM 764 C CA . ASN A 1 98 ? -22.535 -1.746 92.432 1.00 87.00 98 ASN A CA 1
ATOM 765 C C . ASN A 1 98 ? -23.259 -2.750 91.517 1.00 87.00 98 ASN A C 1
ATOM 767 O O . ASN A 1 98 ? -23.869 -2.331 90.534 1.00 87.00 98 ASN A O 1
ATOM 771 N N . ASP A 1 99 ? -23.173 -4.052 91.799 1.00 90.44 99 ASP A N 1
ATOM 772 C CA . ASP A 1 99 ? -23.759 -5.110 90.970 1.00 90.44 99 ASP A CA 1
ATOM 773 C C . ASP A 1 99 ? -25.023 -5.695 91.636 1.00 90.44 99 ASP A C 1
ATOM 775 O O . ASP A 1 99 ? -25.160 -5.673 92.859 1.00 90.44 99 ASP A O 1
ATOM 779 N N . SER A 1 100 ? -25.943 -6.249 90.837 1.00 91.12 100 SER A N 1
ATOM 780 C CA . SER A 1 100 ? -27.109 -7.014 91.320 1.00 91.12 100 SER A CA 1
ATOM 781 C C . SER A 1 100 ? -26.941 -8.496 91.012 1.00 91.12 100 SER A C 1
ATOM 783 O O . SER A 1 100 ? -26.386 -8.865 89.974 1.00 91.12 100 SER A O 1
ATOM 785 N N . THR A 1 101 ? -27.438 -9.354 91.896 1.00 89.94 101 THR A N 1
ATOM 786 C CA . THR A 1 101 ? -27.496 -10.792 91.645 1.00 89.94 101 THR A CA 1
ATOM 787 C C . THR A 1 101 ? -28.526 -11.129 90.569 1.00 89.94 101 THR A C 1
ATOM 789 O O . THR A 1 101 ? -29.315 -10.295 90.126 1.00 89.94 101 THR A O 1
ATOM 792 N N . SER A 1 102 ? -28.525 -12.389 90.146 1.00 85.88 102 SER A N 1
ATOM 793 C CA . SER A 1 102 ? -29.662 -12.987 89.447 1.00 85.88 102 SER A CA 1
ATOM 794 C C . SER A 1 102 ? -30.912 -12.956 90.334 1.00 85.88 102 SER A C 1
ATOM 796 O O . SER A 1 102 ? -30.798 -13.081 91.559 1.00 85.88 102 SER A O 1
ATOM 798 N N . ASP A 1 103 ? -32.076 -12.804 89.709 1.00 85.75 103 ASP A N 1
ATOM 799 C CA . ASP A 1 103 ? -33.358 -12.783 90.409 1.00 85.75 103 ASP A CA 1
ATOM 800 C C . ASP A 1 103 ? -33.713 -14.186 90.916 1.00 85.75 103 ASP A C 1
ATOM 802 O O . ASP A 1 103 ? -33.393 -15.198 90.285 1.00 85.75 103 ASP A O 1
ATOM 806 N N . PHE A 1 104 ? -34.408 -14.249 92.045 1.00 84.75 104 PHE A N 1
ATOM 807 C CA . PHE A 1 104 ? -34.942 -15.486 92.604 1.00 84.75 104 PHE A CA 1
ATOM 808 C C . PHE A 1 104 ? -36.357 -15.272 93.147 1.00 84.75 104 PHE A C 1
ATOM 810 O O . PHE A 1 104 ? -36.922 -14.188 93.039 1.00 84.75 104 PHE A O 1
ATOM 817 N N . TYR A 1 105 ? -36.957 -16.328 93.694 1.00 83.44 105 TYR A N 1
ATOM 818 C CA . TYR A 1 105 ? -38.314 -16.287 94.231 1.00 83.44 105 TYR A CA 1
ATOM 819 C C . TYR A 1 105 ? -38.337 -16.809 95.663 1.00 83.44 105 TYR A C 1
ATOM 821 O O . TYR A 1 105 ? -37.714 -17.830 95.972 1.00 83.44 105 TYR A O 1
ATOM 829 N N . ILE A 1 106 ? -39.103 -16.133 96.516 1.00 86.75 106 ILE A N 1
ATOM 830 C CA . ILE A 1 106 ? -39.488 -16.633 97.833 1.00 86.75 106 ILE A CA 1
ATOM 831 C C . ILE A 1 106 ? -40.993 -16.897 97.795 1.00 86.75 106 ILE A C 1
ATOM 833 O O . ILE A 1 106 ? -41.793 -16.001 97.522 1.00 86.75 106 ILE A O 1
ATOM 837 N N . HIS A 1 107 ? -41.386 -18.142 98.050 1.00 85.56 107 HIS A N 1
ATOM 838 C CA . HIS A 1 107 ? -42.781 -18.558 98.122 1.00 85.56 107 HIS A CA 1
ATOM 839 C C . HIS A 1 107 ? -43.237 -18.593 99.581 1.00 85.56 107 HIS A C 1
ATOM 841 O O . HIS A 1 107 ? -42.821 -19.454 100.354 1.00 85.56 107 HIS A O 1
ATOM 847 N N . ILE A 1 108 ? -44.125 -17.680 99.957 1.00 85.25 108 ILE A N 1
ATOM 848 C CA . ILE A 1 108 ? -44.691 -17.572 101.300 1.00 85.25 108 ILE A CA 1
ATOM 849 C C . ILE A 1 108 ? -46.047 -18.274 101.303 1.00 85.25 108 ILE A C 1
ATOM 851 O O . ILE A 1 108 ? -47.032 -17.792 100.738 1.00 85.25 108 ILE A O 1
ATOM 855 N N . LEU A 1 109 ? -46.109 -19.440 101.934 1.00 81.25 109 LEU A N 1
ATOM 856 C CA . LEU A 1 109 ? -47.340 -20.205 102.078 1.00 81.25 109 LEU A CA 1
ATOM 857 C C . LEU A 1 109 ? -48.247 -19.571 103.137 1.00 81.25 109 LEU A C 1
ATOM 859 O O . LEU A 1 109 ? -47.784 -19.106 104.180 1.00 81.25 109 LEU A O 1
ATOM 863 N N . THR A 1 110 ? -49.557 -19.613 102.905 1.00 76.19 110 THR A N 1
ATOM 864 C CA . THR A 1 110 ? -50.549 -19.202 103.904 1.00 76.19 110 THR A CA 1
ATOM 865 C C . THR A 1 110 ? -50.421 -20.039 105.176 1.00 76.19 110 THR A C 1
ATOM 867 O O . THR A 1 110 ? -50.233 -21.261 105.147 1.00 76.19 110 THR A O 1
ATOM 870 N N . LYS A 1 111 ? -50.544 -19.386 106.333 1.00 73.31 111 LYS A N 1
ATOM 871 C CA . LYS A 1 111 ? -50.571 -20.078 107.623 1.00 73.31 111 LYS A CA 1
ATOM 872 C C . LYS A 1 111 ? -51.853 -20.908 107.744 1.00 73.31 111 LYS A C 1
ATOM 874 O O . LYS A 1 111 ? -52.949 -20.427 107.457 1.00 73.31 111 LYS A O 1
ATOM 879 N N . SER A 1 112 ? -51.722 -22.150 108.217 1.00 49.06 112 SER A N 1
ATOM 880 C CA . SER A 1 112 ? -52.868 -23.027 108.493 1.00 49.06 112 SER A CA 1
ATOM 881 C C . SER A 1 112 ? -53.816 -22.353 109.493 1.00 49.06 112 SER A C 1
ATOM 883 O O . SER A 1 112 ? -53.438 -22.153 110.647 1.00 49.06 112 SER A O 1
ATOM 885 N N . GLY A 1 113 ? -55.029 -22.007 109.047 1.00 56.66 113 GLY A N 1
ATOM 886 C CA . GLY A 1 113 ? -56.065 -21.349 109.854 1.00 56.66 113 GLY A CA 1
ATOM 887 C C . GLY A 1 113 ? -56.514 -19.959 109.377 1.00 56.66 113 GLY A C 1
ATOM 888 O O . GLY A 1 113 ? -57.445 -19.418 109.966 1.00 56.66 113 GLY A O 1
ATOM 889 N N . MET A 1 114 ? -55.915 -19.384 108.325 1.00 49.56 114 MET A N 1
ATOM 890 C CA . MET A 1 114 ? -56.455 -18.188 107.658 1.00 49.56 114 MET A CA 1
ATOM 891 C C . MET A 1 114 ? -57.340 -18.580 106.470 1.00 49.56 114 MET A C 1
ATOM 893 O O . MET A 1 114 ? -56.882 -18.702 105.337 1.00 49.56 114 MET A O 1
ATOM 897 N N . GLU A 1 115 ? -58.629 -18.785 106.733 1.00 49.19 115 GLU A N 1
ATOM 898 C CA . GLU A 1 115 ? -59.651 -18.777 105.688 1.00 49.19 115 GLU A CA 1
ATOM 899 C C . GLU A 1 115 ? -60.062 -17.330 105.398 1.00 49.19 115 GLU A C 1
ATOM 901 O O . GLU A 1 115 ? -60.650 -16.664 106.252 1.00 49.19 115 GLU A O 1
ATOM 906 N N . LYS A 1 116 ? -59.823 -16.851 104.174 1.00 45.88 116 LYS A N 1
ATOM 907 C CA . LYS A 1 116 ? -60.698 -15.832 103.585 1.00 45.88 116 LYS A CA 1
ATOM 908 C C . LYS A 1 116 ? -60.729 -15.926 102.061 1.00 45.88 116 LYS A C 1
ATOM 910 O O . LYS A 1 116 ? -59.834 -15.477 101.356 1.00 45.88 116 LYS A O 1
ATOM 915 N N . LEU A 1 117 ? -61.815 -16.521 101.575 1.00 50.56 117 LEU A N 1
ATOM 916 C CA . LEU A 1 117 ? -62.392 -16.240 100.265 1.00 50.56 117 LEU A CA 1
ATOM 917 C C . LEU A 1 117 ? -62.917 -14.795 100.292 1.00 50.56 117 LEU A C 1
ATOM 919 O O . LEU A 1 117 ? -63.839 -14.517 101.058 1.00 50.56 117 LEU A O 1
ATOM 923 N N . GLU A 1 118 ? -62.387 -13.887 99.468 1.00 41.06 118 GLU A N 1
ATOM 924 C CA . GLU A 1 118 ? -63.023 -12.581 99.240 1.00 41.06 118 GLU A CA 1
ATOM 925 C C . GLU A 1 118 ? -63.591 -12.458 97.818 1.00 41.06 118 GLU A C 1
ATOM 927 O O . GLU A 1 118 ? -62.932 -12.654 96.800 1.00 41.06 118 GLU A O 1
ATOM 932 N N . SER A 1 119 ? -64.881 -12.132 97.785 1.00 39.66 119 SER A N 1
ATOM 933 C CA . SER A 1 119 ? -65.801 -12.088 96.646 1.00 39.66 119 SER A CA 1
ATOM 934 C C . SER A 1 119 ? -65.655 -10.834 95.751 1.00 39.66 119 SER A C 1
ATOM 936 O O . SER A 1 119 ? -66.608 -10.457 95.072 1.00 39.66 119 SER A O 1
ATOM 938 N N . GLY A 1 120 ? -64.494 -10.173 95.723 1.00 43.88 120 GLY A N 1
ATOM 939 C CA . GLY A 1 120 ? -64.247 -8.957 94.918 1.00 43.88 120 GLY A CA 1
ATOM 940 C C . GLY A 1 120 ? -63.467 -9.180 93.614 1.00 43.88 120 GLY A C 1
ATOM 941 O O . GLY A 1 120 ? -63.277 -8.256 92.831 1.00 43.88 120 GLY A O 1
ATOM 942 N N . ASP A 1 121 ? -63.016 -10.408 93.371 1.00 47.84 121 ASP A N 1
ATOM 943 C CA . ASP A 1 121 ? -61.824 -10.656 92.553 1.00 47.84 121 ASP A CA 1
ATOM 944 C C . ASP A 1 121 ? -62.107 -10.993 91.075 1.00 47.84 121 ASP A C 1
ATOM 946 O O . ASP A 1 121 ? -61.194 -11.159 90.271 1.00 47.84 121 ASP A O 1
ATOM 950 N N . TYR A 1 122 ? -63.380 -11.137 90.691 1.00 48.25 122 TYR A N 1
ATOM 951 C CA . TYR A 1 122 ? -63.751 -11.445 89.303 1.00 48.25 122 TYR A CA 1
ATOM 952 C C . TYR A 1 122 ? -63.774 -10.197 88.414 1.00 48.25 122 TYR A C 1
ATOM 954 O O . TYR A 1 122 ? -63.334 -10.269 87.271 1.00 48.25 122 TYR A O 1
ATOM 962 N N . ILE A 1 123 ? -64.243 -9.053 88.928 1.00 50.25 123 ILE A N 1
ATOM 963 C CA . ILE A 1 123 ? -64.312 -7.800 88.156 1.00 50.25 123 ILE A CA 1
ATOM 964 C C . ILE A 1 123 ? -62.899 -7.257 87.907 1.00 50.25 123 ILE A C 1
ATOM 966 O O . ILE A 1 123 ? -62.565 -6.948 86.770 1.00 50.25 123 ILE A O 1
ATOM 970 N N . SER A 1 124 ? -62.026 -7.277 88.919 1.00 54.66 124 SER A N 1
ATOM 971 C CA . SER A 1 124 ? -60.614 -6.886 88.786 1.00 54.66 124 SER A CA 1
ATOM 972 C C . SER A 1 124 ? -59.846 -7.767 87.792 1.00 54.66 124 SER A C 1
ATOM 974 O O . SER A 1 124 ? -59.051 -7.257 87.003 1.00 54.66 124 SER A O 1
ATOM 976 N N . LYS A 1 125 ? -60.101 -9.085 87.767 1.00 56.34 125 LYS A N 1
ATOM 977 C CA . LYS A 1 125 ? -59.517 -10.004 86.772 1.00 56.34 125 LYS A CA 1
ATOM 978 C C . LYS A 1 125 ? -60.023 -9.725 85.357 1.00 56.34 125 LYS A C 1
ATOM 980 O O . LYS A 1 125 ? -59.227 -9.779 84.423 1.00 56.34 125 LYS A O 1
ATOM 985 N N . VAL A 1 126 ? -61.308 -9.405 85.190 1.00 60.12 126 VAL A N 1
ATOM 986 C CA . VAL A 1 126 ? -61.886 -9.041 83.884 1.00 60.12 126 VAL A CA 1
ATOM 987 C C . VAL A 1 126 ? -61.336 -7.702 83.388 1.00 60.12 126 VAL A C 1
ATOM 989 O O . VAL A 1 126 ? -60.914 -7.632 82.237 1.00 60.12 126 VAL A O 1
ATOM 992 N N . ASP A 1 127 ? -61.233 -6.684 84.245 1.00 65.00 127 ASP A N 1
ATOM 993 C CA . ASP A 1 127 ? -60.622 -5.393 83.894 1.00 65.00 127 ASP A CA 1
ATOM 994 C C . ASP A 1 127 ? -59.142 -5.553 83.528 1.00 65.00 127 ASP A C 1
ATOM 996 O O . ASP A 1 127 ? -58.655 -4.944 82.575 1.00 65.00 127 ASP A O 1
ATOM 1000 N N . ARG A 1 128 ? -58.422 -6.439 84.228 1.00 67.56 128 ARG A N 1
ATOM 1001 C CA . ARG A 1 128 ? -57.029 -6.773 83.910 1.00 67.56 128 ARG A CA 1
ATOM 1002 C C . ARG A 1 128 ? -56.903 -7.417 82.531 1.00 67.56 128 ARG A C 1
ATOM 1004 O O . ARG A 1 128 ? -56.050 -7.003 81.751 1.00 67.56 128 ARG A O 1
ATOM 1011 N N . ILE A 1 129 ? -57.764 -8.385 82.209 1.00 70.50 129 ILE A N 1
ATOM 1012 C CA . ILE A 1 129 ? -57.806 -9.010 80.879 1.00 70.50 129 ILE A CA 1
ATOM 1013 C C . ILE A 1 129 ? -58.138 -7.964 79.811 1.00 70.50 129 ILE A C 1
ATOM 1015 O O . ILE A 1 129 ? -57.476 -7.923 78.779 1.00 70.50 129 ILE A O 1
ATOM 1019 N N . PHE A 1 130 ? -59.116 -7.091 80.057 1.00 70.62 130 PHE A N 1
ATOM 1020 C CA . PHE A 1 130 ? -59.522 -6.070 79.092 1.00 70.62 130 PHE A CA 1
ATOM 1021 C C . PHE A 1 130 ? -58.400 -5.058 78.823 1.00 70.62 130 PHE A C 1
ATOM 1023 O O . PHE A 1 130 ? -58.118 -4.736 77.670 1.00 70.62 130 PHE A O 1
ATOM 1030 N N . ASN A 1 131 ? -57.693 -4.620 79.867 1.00 73.38 131 ASN A N 1
ATOM 1031 C CA . ASN A 1 131 ? -56.540 -3.732 79.737 1.00 73.38 131 ASN A CA 1
ATOM 1032 C C . ASN A 1 131 ? -55.374 -4.397 78.991 1.00 73.38 131 ASN A C 1
ATOM 1034 O O . ASN A 1 131 ? -54.765 -3.755 78.137 1.00 73.38 131 ASN A O 1
ATOM 1038 N N . HIS A 1 132 ? -55.101 -5.683 79.245 1.00 72.19 132 HIS A N 1
ATOM 1039 C CA . HIS A 1 132 ? -54.114 -6.440 78.470 1.00 72.19 132 HIS A CA 1
ATOM 1040 C C . HIS A 1 132 ? -54.511 -6.551 76.996 1.00 72.19 132 HIS A C 1
ATOM 1042 O O . HIS A 1 132 ? -53.705 -6.226 76.136 1.00 72.19 132 HIS A O 1
ATOM 1048 N N . VAL A 1 133 ? -55.764 -6.899 76.687 1.00 77.19 133 VAL A N 1
ATOM 1049 C CA . VAL A 1 133 ? -56.247 -6.997 75.298 1.00 77.19 133 VAL A CA 1
ATOM 1050 C C . VAL A 1 133 ? -56.155 -5.652 74.567 1.00 77.19 133 VAL A C 1
ATOM 1052 O O . VAL A 1 133 ? -55.767 -5.613 73.402 1.00 77.19 133 VAL A O 1
ATOM 1055 N N . MET A 1 134 ? -56.471 -4.537 75.233 1.00 75.00 134 MET A N 1
ATOM 1056 C CA . MET A 1 134 ? -56.348 -3.199 74.641 1.00 75.00 134 MET A CA 1
ATOM 1057 C C . MET A 1 134 ? -54.887 -2.777 74.441 1.00 75.00 134 MET A C 1
ATOM 1059 O O . MET A 1 134 ? -54.566 -2.155 73.427 1.00 75.00 134 MET A O 1
ATOM 1063 N N . SER A 1 135 ? -54.005 -3.139 75.376 1.00 73.94 135 SER A N 1
ATOM 1064 C CA . SER A 1 135 ? -52.557 -2.942 75.254 1.00 73.94 135 SER A CA 1
ATOM 1065 C C . SER A 1 135 ? -51.986 -3.752 74.089 1.00 73.94 135 SER A C 1
ATOM 1067 O O . SER A 1 135 ? -51.271 -3.208 73.249 1.00 73.94 135 SER A O 1
ATOM 1069 N N . ASP A 1 136 ? -52.357 -5.028 73.990 1.00 75.31 136 ASP A N 1
ATOM 1070 C CA . ASP A 1 136 ? -51.934 -5.919 72.912 1.00 75.31 136 ASP A CA 1
ATOM 1071 C C . ASP A 1 136 ? -52.455 -5.420 71.559 1.00 75.31 136 ASP A C 1
ATOM 1073 O O . ASP A 1 136 ? -51.711 -5.397 70.583 1.00 75.31 136 ASP A O 1
ATOM 1077 N N . TYR A 1 137 ? -53.698 -4.932 71.489 1.00 76.50 137 TYR A N 1
ATOM 1078 C CA . TYR A 1 137 ? -54.254 -4.321 70.278 1.00 76.50 137 TYR A CA 1
ATOM 1079 C C . TYR A 1 137 ? -53.476 -3.070 69.837 1.00 76.50 137 TYR A C 1
ATOM 1081 O O . TYR A 1 137 ? -53.199 -2.901 68.648 1.00 76.50 137 TYR A O 1
ATOM 1089 N N . ALA A 1 138 ? -53.097 -2.200 70.778 1.00 75.31 138 ALA A N 1
ATOM 1090 C CA . ALA A 1 138 ? -52.282 -1.024 70.481 1.00 75.31 138 ALA A CA 1
ATOM 1091 C C . ALA A 1 138 ? -50.882 -1.420 69.984 1.00 75.31 138 ALA A C 1
ATOM 1093 O O . ALA A 1 138 ? -50.430 -0.894 68.968 1.00 75.31 138 ALA A O 1
ATOM 1094 N N . ALA A 1 139 ? -50.243 -2.393 70.640 1.00 71.62 139 ALA A N 1
ATOM 1095 C CA . ALA A 1 139 ? -48.950 -2.928 70.225 1.00 71.62 139 ALA A CA 1
ATOM 1096 C C . ALA A 1 139 ? -49.016 -3.575 68.831 1.00 71.62 139 ALA A C 1
ATOM 1098 O O . ALA A 1 139 ? -48.160 -3.319 67.989 1.00 71.62 139 ALA A O 1
ATOM 1099 N N . ILE A 1 140 ? -50.060 -4.358 68.540 1.00 76.69 140 ILE A N 1
ATOM 1100 C CA . ILE A 1 140 ? -50.282 -4.973 67.222 1.00 76.69 140 ILE A CA 1
ATOM 1101 C C . ILE A 1 140 ? -50.464 -3.903 66.139 1.00 76.69 140 ILE A C 1
ATOM 1103 O O . ILE A 1 140 ? -49.890 -4.020 65.054 1.00 76.69 140 ILE A O 1
ATOM 1107 N N . ASN A 1 141 ? -51.232 -2.849 66.417 1.00 78.81 141 ASN A N 1
ATOM 1108 C CA . ASN A 1 141 ? -51.426 -1.762 65.461 1.00 78.81 141 ASN A CA 1
ATOM 1109 C C . ASN A 1 141 ? -50.134 -0.985 65.197 1.00 78.81 141 ASN A C 1
ATOM 1111 O O . ASN A 1 141 ? -49.847 -0.692 64.033 1.00 78.81 141 ASN A O 1
ATOM 1115 N N . ASP A 1 142 ? -49.353 -0.703 66.241 1.00 78.31 142 ASP A N 1
ATOM 1116 C CA . ASP A 1 142 ? -48.059 -0.030 66.128 1.00 78.31 142 ASP A CA 1
ATOM 1117 C C . ASP A 1 142 ? -47.049 -0.878 65.340 1.00 78.31 142 ASP A C 1
ATOM 1119 O O . ASP A 1 142 ? -46.412 -0.385 64.409 1.00 78.31 142 ASP A O 1
ATOM 1123 N N . ILE A 1 143 ? -46.998 -2.191 65.593 1.00 78.81 143 ILE A N 1
ATOM 1124 C CA . ILE A 1 143 ? -46.211 -3.142 64.793 1.00 78.81 143 ILE A CA 1
ATOM 1125 C C . ILE A 1 143 ? -46.656 -3.117 63.326 1.00 78.81 143 ILE A C 1
ATOM 1127 O O . ILE A 1 143 ? -45.810 -3.111 62.431 1.00 78.81 143 ILE A O 1
ATOM 1131 N N . SER A 1 144 ? -47.964 -3.076 63.050 1.00 80.00 144 SER A N 1
ATOM 1132 C CA . SER A 1 144 ? -48.459 -3.054 61.669 1.00 80.00 144 SER A CA 1
ATOM 1133 C C . SER A 1 144 ? -48.082 -1.760 60.935 1.00 80.00 144 SER A C 1
ATOM 1135 O O . SER A 1 144 ? -47.673 -1.811 59.775 1.00 80.00 144 SER A O 1
ATOM 1137 N N . ALA A 1 145 ? -48.167 -0.605 61.604 1.00 80.38 145 ALA A N 1
ATOM 1138 C CA . ALA A 1 145 ? -47.892 0.698 61.007 1.00 80.38 145 ALA A CA 1
ATOM 1139 C C . ALA A 1 145 ? -46.384 0.931 60.840 1.00 80.38 145 ALA A C 1
ATOM 1141 O O . ALA A 1 145 ? -45.913 1.252 59.744 1.00 80.38 145 ALA A O 1
ATOM 1142 N N . THR A 1 146 ? -45.620 0.708 61.908 1.00 83.31 146 THR A N 1
ATOM 1143 C CA . THR A 1 146 ? -44.171 0.923 61.954 1.00 83.31 146 THR A CA 1
ATOM 1144 C C . THR A 1 146 ? -43.432 -0.140 61.141 1.00 83.31 146 THR A C 1
ATOM 1146 O O . THR A 1 146 ? -42.529 0.183 60.365 1.00 83.31 146 THR A O 1
ATOM 1149 N N . GLY A 1 147 ? -43.864 -1.404 61.219 1.00 82.38 147 GLY A N 1
ATOM 1150 C CA . GLY A 1 147 ? -43.332 -2.495 60.399 1.00 82.38 147 GLY A CA 1
ATOM 1151 C C . GLY A 1 147 ? -43.548 -2.265 58.903 1.00 82.38 147 GLY A C 1
ATOM 1152 O O . GLY A 1 147 ? -42.610 -2.413 58.117 1.00 82.38 147 GLY A O 1
ATOM 1153 N N . LYS A 1 148 ? -44.745 -1.811 58.502 1.00 85.00 148 LYS A N 1
ATOM 1154 C CA . LYS A 1 148 ? -45.029 -1.441 57.108 1.00 85.00 148 LYS A CA 1
ATOM 1155 C C . LYS A 1 148 ? -44.166 -0.267 56.638 1.00 85.00 148 LYS A C 1
ATOM 1157 O O . LYS A 1 148 ? -43.578 -0.353 55.565 1.00 85.00 148 LYS A O 1
ATOM 1162 N N . GLY A 1 149 ? -44.058 0.804 57.430 1.00 85.81 149 GLY A N 1
ATOM 1163 C CA . GLY A 1 149 ? -43.227 1.964 57.081 1.00 85.81 149 GLY A CA 1
ATOM 1164 C C . GLY A 1 149 ? -41.746 1.605 56.909 1.00 85.81 149 GLY A C 1
ATOM 1165 O O . GLY A 1 149 ? -41.092 2.070 55.973 1.00 85.81 149 GLY A O 1
ATOM 1166 N N . THR A 1 150 ? -41.239 0.714 57.765 1.00 86.50 150 THR A N 1
ATOM 1167 C CA . THR A 1 150 ? -39.855 0.220 57.707 1.00 86.50 150 THR A CA 1
ATOM 1168 C C . THR A 1 150 ? -39.623 -0.619 56.447 1.00 86.50 150 THR A C 1
ATOM 1170 O O . THR A 1 150 ? -38.645 -0.400 55.734 1.00 86.50 150 THR A O 1
ATOM 1173 N N . PHE A 1 151 ? -40.547 -1.532 56.123 1.00 83.94 151 PHE A N 1
ATOM 1174 C CA . PHE A 1 151 ? -40.475 -2.342 54.904 1.00 83.94 151 PHE A CA 1
ATOM 1175 C C . PHE A 1 151 ? -40.553 -1.494 53.627 1.00 83.94 151 PHE A C 1
ATOM 1177 O O . PHE A 1 151 ? -39.761 -1.697 52.709 1.00 83.94 151 PHE A O 1
ATOM 1184 N N . ASP A 1 152 ? -41.470 -0.524 53.570 1.00 88.50 152 ASP A N 1
ATOM 1185 C CA . ASP A 1 152 ? -41.625 0.361 52.410 1.00 88.50 152 ASP A CA 1
ATOM 1186 C C . ASP A 1 152 ? -40.357 1.196 52.166 1.00 88.50 152 ASP A C 1
ATOM 1188 O O . ASP A 1 152 ? -39.939 1.361 51.017 1.00 88.50 152 ASP A O 1
ATOM 1192 N N . THR A 1 153 ? -39.716 1.667 53.241 1.00 90.06 153 THR A N 1
ATOM 1193 C CA . THR A 1 153 ? -38.437 2.392 53.170 1.00 90.06 153 THR A CA 1
ATOM 1194 C C . THR A 1 153 ? -37.329 1.489 52.638 1.00 90.06 153 THR A C 1
ATOM 1196 O O . THR A 1 153 ? -36.696 1.823 51.640 1.00 90.06 153 THR A O 1
ATOM 1199 N N . ALA A 1 154 ? -37.167 0.296 53.217 1.00 82.69 154 ALA A N 1
ATOM 1200 C CA . ALA A 1 154 ? -36.162 -0.667 52.771 1.00 82.69 154 ALA A CA 1
ATOM 1201 C C . ALA A 1 154 ? -36.354 -1.077 51.298 1.00 82.69 154 ALA A C 1
ATOM 1203 O O . ALA A 1 154 ? -35.388 -1.211 50.547 1.00 82.69 154 ALA A O 1
ATOM 1204 N N . LEU A 1 155 ? -37.605 -1.232 50.848 1.00 89.50 155 LEU A N 1
ATOM 1205 C CA . LEU A 1 155 ? -37.920 -1.520 49.450 1.00 89.50 155 LEU A CA 1
ATOM 1206 C C . LEU A 1 155 ? -37.558 -0.350 48.524 1.00 89.50 155 LEU A C 1
ATOM 1208 O O . LEU A 1 155 ? -37.088 -0.578 47.407 1.00 89.50 155 LEU A O 1
ATOM 1212 N N . ALA A 1 156 ? -37.811 0.889 48.949 1.00 89.69 156 ALA A N 1
ATOM 1213 C CA . ALA A 1 156 ? -37.465 2.080 48.182 1.00 89.69 156 ALA A CA 1
ATOM 1214 C C . ALA A 1 156 ? -35.944 2.247 48.056 1.00 89.69 156 ALA A C 1
ATOM 1216 O O . ALA A 1 156 ? -35.456 2.472 46.946 1.00 89.69 156 ALA A O 1
ATOM 1217 N N . ASP A 1 157 ? -35.210 2.057 49.152 1.00 90.06 157 ASP A N 1
ATOM 1218 C CA . ASP A 1 157 ? -33.749 2.128 49.179 1.00 90.06 157 ASP A CA 1
ATOM 1219 C C . ASP A 1 157 ? -33.132 1.036 48.303 1.00 90.06 157 ASP A C 1
ATOM 1221 O O . ASP A 1 157 ? -32.338 1.338 47.416 1.00 90.06 157 ASP A O 1
ATOM 1225 N N . SER A 1 158 ? -33.591 -0.213 48.424 1.00 85.75 158 SER A N 1
ATOM 1226 C CA . SER A 1 158 ? -33.089 -1.314 47.593 1.00 85.75 158 SER A CA 1
ATOM 1227 C C . SER A 1 158 ? -33.370 -1.097 46.096 1.00 85.75 158 SER A C 1
ATOM 1229 O O . SER A 1 158 ? -32.516 -1.355 45.246 1.00 85.75 158 SER A O 1
ATOM 1231 N N . LYS A 1 159 ? -34.541 -0.545 45.736 1.00 86.69 159 LYS A N 1
ATOM 1232 C CA . LYS A 1 159 ? -34.836 -0.139 44.347 1.00 86.69 159 LYS A CA 1
ATOM 1233 C C . LYS A 1 159 ? -33.904 0.962 43.857 1.00 86.69 159 LYS A C 1
ATOM 1235 O O . LYS A 1 159 ? -33.493 0.928 42.697 1.00 86.69 159 LYS A O 1
ATOM 1240 N N . LYS A 1 160 ? -33.603 1.940 44.712 1.00 90.88 160 LYS A N 1
ATOM 1241 C CA . LYS A 1 160 ? -32.682 3.028 44.393 1.00 90.88 160 LYS A CA 1
ATOM 1242 C C . LYS A 1 160 ? -31.267 2.493 44.180 1.00 90.88 160 LYS A C 1
ATOM 1244 O O . LYS A 1 160 ? -30.690 2.771 43.139 1.00 90.88 160 LYS A O 1
ATOM 1249 N N . GLU A 1 161 ? -30.759 1.671 45.091 1.00 86.12 161 GLU A N 1
ATOM 1250 C CA . GLU A 1 161 ? -29.435 1.049 44.983 1.00 86.12 161 GLU A CA 1
ATOM 1251 C C . GLU A 1 161 ? -29.295 0.218 43.704 1.00 86.12 161 GLU A C 1
ATOM 1253 O O . GLU A 1 161 ? -28.317 0.368 42.973 1.00 86.12 161 GLU A O 1
ATOM 1258 N N . MET A 1 162 ? -30.299 -0.605 43.373 1.00 81.69 162 MET A N 1
ATOM 1259 C CA . MET A 1 162 ? -30.304 -1.359 42.114 1.00 81.69 162 MET A CA 1
ATOM 1260 C C . MET A 1 162 ? -30.297 -0.441 40.891 1.00 81.69 162 MET A C 1
ATOM 1262 O O . MET A 1 162 ? -29.608 -0.725 39.910 1.00 81.69 162 MET A O 1
ATOM 1266 N N . LYS A 1 163 ? -31.053 0.660 40.930 1.00 87.00 163 LYS A N 1
ATOM 1267 C CA . LYS A 1 163 ? -31.074 1.626 39.832 1.00 87.00 163 LYS A CA 1
ATOM 1268 C C . LYS A 1 163 ? -29.714 2.305 39.669 1.00 87.00 163 LYS A C 1
ATOM 1270 O O . LYS A 1 163 ? -29.206 2.355 38.553 1.00 87.00 163 LYS A O 1
ATOM 1275 N N . ASP A 1 164 ? -29.129 2.784 40.759 1.00 87.31 164 ASP A N 1
ATOM 1276 C CA . ASP A 1 164 ? -27.836 3.468 40.750 1.00 87.31 164 ASP A CA 1
ATOM 1277 C C . ASP A 1 164 ? -26.723 2.518 40.265 1.00 87.31 164 ASP A C 1
ATOM 1279 O O . ASP A 1 164 ? -25.855 2.917 39.486 1.00 87.31 164 ASP A O 1
ATOM 1283 N N . LEU A 1 165 ? -26.789 1.232 40.636 1.00 81.88 165 LEU A N 1
ATOM 1284 C CA . LEU A 1 165 ? -25.893 0.193 40.124 1.00 81.88 165 LEU A CA 1
ATOM 1285 C C . LEU A 1 165 ? -26.025 0.015 38.604 1.00 81.88 165 LEU A C 1
ATOM 1287 O O . LEU A 1 165 ? -25.014 0.001 37.901 1.00 81.88 165 LEU A O 1
ATOM 1291 N N . MET A 1 166 ? -27.253 -0.108 38.086 1.00 74.50 166 MET A N 1
ATOM 1292 C CA . MET A 1 166 ? -27.486 -0.249 36.643 1.00 74.50 166 MET A CA 1
ATOM 1293 C C . MET A 1 166 ? -27.040 0.987 35.861 1.00 74.50 166 MET A C 1
ATOM 1295 O O . MET A 1 166 ? -26.428 0.849 34.803 1.00 74.50 166 MET A O 1
ATOM 1299 N N . ASP A 1 167 ? -27.330 2.185 36.371 1.00 85.50 167 ASP A N 1
ATOM 1300 C CA . ASP A 1 167 ? -26.941 3.440 35.730 1.00 85.50 167 ASP A CA 1
ATOM 1301 C C . ASP A 1 167 ? -25.409 3.552 35.638 1.00 85.50 167 ASP A C 1
ATOM 1303 O O . ASP A 1 167 ? -24.881 3.887 34.575 1.00 85.50 167 ASP A O 1
ATOM 1307 N N . ASN A 1 168 ? -24.691 3.209 36.716 1.00 79.06 168 ASN A N 1
ATOM 1308 C CA . ASN A 1 168 ? -23.227 3.213 36.739 1.00 79.06 168 ASN A CA 1
ATOM 1309 C C . ASN A 1 168 ? -22.626 2.172 35.788 1.00 79.06 168 ASN A C 1
ATOM 1311 O O . ASN A 1 168 ? -21.762 2.517 34.982 1.00 79.06 168 ASN A O 1
ATOM 1315 N N . LEU A 1 169 ? -23.115 0.927 35.817 1.00 74.56 169 LEU A N 1
ATOM 1316 C CA . LEU A 1 169 ? -22.676 -0.123 34.888 1.00 74.56 169 LEU A CA 1
ATOM 1317 C C . LEU A 1 169 ? -22.876 0.299 33.429 1.00 74.56 169 LEU A C 1
ATOM 1319 O O . LEU A 1 169 ? -21.989 0.121 32.593 1.00 74.56 169 LEU A O 1
ATOM 1323 N N . ASN A 1 170 ? -24.028 0.897 33.123 1.00 78.62 170 ASN A N 1
ATOM 1324 C CA . ASN A 1 170 ? -24.325 1.377 31.783 1.00 78.62 170 ASN A CA 1
ATOM 1325 C C . ASN A 1 170 ? -23.400 2.536 31.376 1.00 78.62 170 ASN A C 1
ATOM 1327 O O . ASN A 1 170 ? -22.889 2.551 30.256 1.00 78.62 170 ASN A O 1
ATOM 1331 N N . ALA A 1 171 ? -23.136 3.484 32.278 1.00 81.38 171 ALA A N 1
ATOM 1332 C CA . ALA A 1 171 ? -22.224 4.595 32.018 1.00 81.38 171 ALA A CA 1
ATOM 1333 C C . ALA A 1 171 ? -20.789 4.114 31.746 1.00 81.38 171 ALA A C 1
ATOM 1335 O O . ALA A 1 171 ? -20.176 4.553 30.769 1.00 81.38 171 ALA A O 1
ATOM 1336 N N . GLU A 1 172 ? -20.270 3.185 32.552 1.00 78.94 172 GLU A N 1
ATOM 1337 C CA . GLU A 1 172 ? -18.939 2.598 32.358 1.00 78.94 172 GLU A CA 1
ATOM 1338 C C . GLU A 1 172 ? -18.839 1.840 31.031 1.00 78.94 172 GLU A C 1
ATOM 1340 O O . GLU A 1 172 ? -17.870 2.010 30.286 1.00 78.94 172 GLU A O 1
ATOM 1345 N N . TYR A 1 173 ? -19.859 1.046 30.695 1.00 76.31 173 TYR A N 1
ATOM 1346 C CA . TYR A 1 173 ? -19.903 0.303 29.437 1.00 76.31 173 TYR A CA 1
ATOM 1347 C C . TYR A 1 173 ? -19.908 1.238 28.221 1.00 76.31 173 TYR A C 1
ATOM 1349 O O . TYR A 1 173 ? -19.129 1.053 27.282 1.00 76.31 173 TYR A O 1
ATOM 1357 N N . VAL A 1 174 ? -20.730 2.291 28.256 1.00 82.56 174 VAL A N 1
ATOM 1358 C CA . VAL A 1 174 ? -20.789 3.308 27.196 1.00 82.56 174 VAL A CA 1
ATOM 1359 C C . VAL A 1 174 ? -19.456 4.043 27.064 1.00 82.56 174 VAL A C 1
ATOM 1361 O O . VAL A 1 174 ? -18.963 4.222 25.949 1.00 82.56 174 VAL A O 1
ATOM 1364 N N . GLN A 1 175 ? -18.831 4.442 28.175 1.00 87.94 175 GLN A N 1
ATOM 1365 C CA . GLN A 1 175 ? -17.516 5.087 28.145 1.00 87.94 175 GLN A CA 1
ATOM 1366 C C . GLN A 1 175 ? -16.446 4.174 27.545 1.00 87.94 175 GLN A C 1
ATOM 1368 O O . GLN A 1 175 ? -15.662 4.617 26.703 1.00 87.94 175 GLN A O 1
ATOM 1373 N N . PHE A 1 176 ? -16.439 2.897 27.930 1.00 84.00 176 PHE A N 1
ATOM 1374 C CA . PHE A 1 176 ? -15.512 1.913 27.390 1.00 84.00 176 PHE A CA 1
ATOM 1375 C C . PHE A 1 176 ? -15.677 1.751 25.871 1.00 84.00 176 PHE A C 1
ATOM 1377 O O . PHE A 1 176 ? -14.690 1.845 25.135 1.00 84.00 176 PHE A O 1
ATOM 1384 N N . ILE A 1 177 ? -16.912 1.576 25.383 1.00 83.06 177 ILE A N 1
ATOM 1385 C CA . ILE A 1 177 ? -17.190 1.468 23.943 1.00 83.06 177 ILE A CA 1
ATOM 1386 C C . ILE A 1 177 ? -16.773 2.736 23.199 1.00 83.06 177 ILE A C 1
ATOM 1388 O O . ILE A 1 177 ? -16.137 2.645 22.147 1.00 83.06 177 ILE A O 1
ATOM 1392 N N . ASN A 1 178 ? -17.083 3.917 23.736 1.00 91.19 178 ASN A N 1
ATOM 1393 C CA . ASN A 1 178 ? -16.733 5.185 23.095 1.00 91.19 178 ASN A CA 1
ATOM 1394 C C . ASN A 1 178 ? -15.214 5.381 23.013 1.00 91.19 178 ASN A C 1
ATOM 1396 O O . ASN A 1 178 ? -14.699 5.796 21.971 1.00 91.19 178 ASN A O 1
ATOM 1400 N N . SER A 1 179 ? -14.484 5.026 24.074 1.00 87.25 179 SER A N 1
ATOM 1401 C CA . SER A 1 179 ? -13.019 5.044 24.076 1.00 87.25 179 SER A CA 1
ATOM 1402 C C . SER A 1 179 ? -12.460 4.108 23.003 1.00 87.25 179 SER A C 1
ATOM 1404 O O . SER A 1 179 ? -11.638 4.536 22.196 1.00 87.25 179 SER A O 1
ATOM 1406 N N . LYS A 1 180 ? -12.959 2.870 22.906 1.00 83.56 180 LYS A N 1
ATOM 1407 C CA . LYS A 1 180 ? -12.490 1.914 21.890 1.00 83.56 180 LYS A CA 1
ATOM 1408 C C . LYS A 1 180 ? -12.867 2.275 20.466 1.00 83.56 180 LYS A C 1
ATOM 1410 O O . LYS A 1 180 ? -12.054 2.098 19.564 1.00 83.56 180 LYS A O 1
ATOM 1415 N N . THR A 1 181 ? -14.035 2.866 20.272 1.00 86.94 181 THR A N 1
ATOM 1416 C CA . THR A 1 181 ? -14.432 3.433 18.979 1.00 86.94 181 THR A CA 1
ATOM 1417 C C . THR A 1 181 ? -13.478 4.555 18.563 1.00 86.94 181 THR A C 1
ATOM 1419 O O . THR A 1 181 ? -13.059 4.618 17.409 1.00 86.94 181 THR A O 1
ATOM 1422 N N . THR A 1 182 ? -13.072 5.406 19.507 1.00 90.62 182 THR A N 1
ATOM 1423 C CA . THR A 1 182 ? -12.117 6.497 19.258 1.00 90.62 182 THR A CA 1
ATOM 1424 C C . THR A 1 182 ? -10.725 5.970 18.900 1.00 90.62 182 THR A C 1
ATOM 1426 O O . THR A 1 182 ? -10.145 6.411 17.903 1.00 90.62 182 THR A O 1
ATOM 1429 N N . ASP A 1 183 ? -10.215 4.993 19.658 1.00 83.94 183 ASP A N 1
ATOM 1430 C CA . ASP A 1 183 ? -8.934 4.330 19.375 1.00 83.94 183 ASP A CA 1
ATOM 1431 C C . ASP A 1 183 ? -8.942 3.718 17.960 1.00 83.94 183 ASP A C 1
ATOM 1433 O O . ASP A 1 183 ? -8.026 3.939 17.164 1.00 83.94 183 ASP A O 1
ATOM 1437 N N . PHE A 1 184 ? -10.015 2.996 17.616 1.00 82.69 184 PHE A N 1
ATOM 1438 C CA . PHE A 1 184 ? -10.160 2.335 16.319 1.00 82.69 184 PHE A CA 1
ATOM 1439 C C . PHE A 1 184 ? -10.241 3.329 15.154 1.00 82.69 184 PHE A C 1
ATOM 1441 O O . PHE A 1 184 ? -9.554 3.162 14.147 1.00 82.69 184 PHE A O 1
ATOM 1448 N N . ASN A 1 185 ? -11.015 4.406 15.302 1.00 85.88 185 ASN A N 1
ATOM 1449 C CA . ASN A 1 185 ? -11.106 5.454 14.284 1.00 85.88 185 ASN A CA 1
ATOM 1450 C C . ASN A 1 185 ? -9.759 6.154 14.059 1.00 85.88 185 ASN A C 1
ATOM 1452 O O . ASN A 1 185 ? -9.400 6.459 12.922 1.00 85.88 185 ASN A O 1
ATOM 1456 N N . THR A 1 186 ? -8.985 6.362 15.125 1.00 85.94 186 THR A N 1
ATOM 1457 C CA . THR A 1 186 ? -7.633 6.933 15.034 1.00 85.94 186 THR A CA 1
ATOM 1458 C C . THR A 1 186 ? -6.693 6.008 14.258 1.00 85.94 186 THR A C 1
ATOM 1460 O O . THR A 1 186 ? -5.934 6.464 13.401 1.00 85.94 186 THR A O 1
ATOM 1463 N N . PHE A 1 187 ? -6.769 4.698 14.509 1.00 78.88 187 PHE A N 1
ATOM 1464 C CA . PHE A 1 187 ? -6.004 3.699 13.765 1.00 78.88 187 PHE A CA 1
ATOM 1465 C C . PHE A 1 187 ? -6.373 3.672 12.273 1.00 78.88 187 PHE A C 1
ATOM 1467 O O . PHE A 1 187 ? -5.479 3.697 11.425 1.00 78.88 187 PHE A O 1
ATOM 1474 N N . LEU A 1 188 ? -7.670 3.691 11.940 1.00 77.62 188 LEU A N 1
ATOM 1475 C CA . LEU A 1 188 ? -8.137 3.746 10.550 1.00 77.62 188 LEU A CA 1
ATOM 1476 C C . LEU A 1 188 ? -7.641 4.999 9.818 1.00 77.62 188 LEU A C 1
ATOM 1478 O O . LEU A 1 188 ? -7.159 4.895 8.692 1.00 77.62 188 LEU A O 1
ATOM 1482 N N . ALA A 1 189 ? -7.699 6.167 10.463 1.00 84.44 189 ALA A N 1
ATOM 1483 C CA . ALA A 1 189 ? -7.195 7.412 9.882 1.00 84.44 189 ALA A CA 1
ATOM 1484 C C . ALA A 1 189 ? -5.681 7.355 9.602 1.00 84.44 189 ALA A C 1
ATOM 1486 O O . ALA A 1 189 ? -5.205 7.878 8.595 1.00 84.44 189 ALA A O 1
ATOM 1487 N N . ASN A 1 190 ? -4.915 6.687 10.469 1.00 77.94 190 ASN A N 1
ATOM 1488 C CA . ASN A 1 190 ? -3.483 6.496 10.262 1.00 77.94 190 ASN A CA 1
ATOM 1489 C C . ASN A 1 190 ? -3.202 5.579 9.057 1.00 77.94 190 ASN A C 1
ATOM 1491 O O . ASN A 1 190 ? -2.368 5.912 8.215 1.00 77.94 190 ASN A O 1
ATOM 1495 N N . LEU A 1 191 ? -3.938 4.469 8.922 1.00 74.81 191 LEU A N 1
ATOM 1496 C CA . LEU A 1 191 ? -3.829 3.587 7.755 1.00 74.81 191 LEU A CA 1
ATOM 1497 C C . LEU A 1 191 ? -4.156 4.308 6.440 1.00 74.81 191 LEU A C 1
ATOM 1499 O O . LEU A 1 191 ? -3.433 4.136 5.460 1.00 74.81 191 LEU A O 1
ATOM 1503 N N . ASP A 1 192 ? -5.206 5.131 6.420 1.00 79.62 192 ASP A N 1
ATOM 1504 C CA . ASP A 1 192 ? -5.596 5.902 5.233 1.00 79.62 192 ASP A CA 1
ATOM 1505 C C . ASP A 1 192 ? -4.515 6.920 4.821 1.00 79.62 192 ASP A C 1
ATOM 1507 O O . ASP A 1 192 ? -4.147 7.033 3.645 1.00 79.62 192 ASP A O 1
ATOM 1511 N N . SER A 1 193 ? -3.914 7.589 5.809 1.00 80.38 193 SER A N 1
ATOM 1512 C CA . SER A 1 193 ? -2.776 8.490 5.602 1.00 80.38 193 SER A CA 1
ATOM 1513 C C . SER A 1 193 ? -1.563 7.758 5.013 1.00 80.38 193 SER A C 1
ATOM 1515 O O . SER A 1 193 ? -1.002 8.191 4.003 1.00 80.38 193 SER A O 1
ATOM 1517 N N . GLN A 1 194 ? -1.200 6.597 5.572 1.00 78.62 194 GLN A N 1
ATOM 1518 C CA . GLN A 1 194 ? -0.104 5.769 5.052 1.00 78.62 194 GLN A CA 1
ATOM 1519 C C . GLN A 1 194 ? -0.372 5.289 3.618 1.00 78.62 194 GLN A C 1
ATOM 1521 O O . GLN A 1 194 ? 0.523 5.332 2.773 1.00 78.62 194 GLN A O 1
ATOM 1526 N N . ALA A 1 195 ? -1.602 4.869 3.308 1.00 70.94 195 ALA A N 1
ATOM 1527 C CA . ALA A 1 195 ? -1.980 4.448 1.960 1.00 70.94 195 ALA A CA 1
ATOM 1528 C C . ALA A 1 195 ? -1.869 5.600 0.946 1.00 70.94 195 ALA A C 1
ATOM 1530 O O . ALA A 1 195 ? -1.385 5.406 -0.176 1.00 70.94 195 ALA A O 1
ATOM 1531 N N . THR A 1 196 ? -2.268 6.807 1.351 1.00 79.38 196 THR A N 1
ATOM 1532 C CA . THR A 1 196 ? -2.145 8.021 0.536 1.00 79.38 196 THR A CA 1
ATOM 1533 C C . THR A 1 196 ? -0.682 8.361 0.248 1.00 79.38 196 THR A C 1
ATOM 1535 O O . THR A 1 196 ? -0.331 8.610 -0.908 1.00 79.38 196 THR A O 1
ATOM 1538 N N . ASP A 1 197 ? 0.185 8.303 1.260 1.00 77.88 197 ASP A N 1
ATOM 1539 C CA . ASP A 1 197 ? 1.625 8.546 1.109 1.00 77.88 197 ASP A CA 1
ATOM 1540 C C . ASP A 1 197 ? 2.284 7.529 0.161 1.00 77.88 197 ASP A C 1
ATOM 1542 O O . ASP A 1 197 ? 2.982 7.908 -0.783 1.00 77.88 197 ASP A O 1
ATOM 1546 N N . VAL A 1 198 ? 1.983 6.234 0.318 1.00 76.44 198 VAL A N 1
ATOM 1547 C CA . VAL A 1 198 ? 2.478 5.180 -0.586 1.00 76.44 198 VAL A CA 1
ATOM 1548 C C . VAL A 1 198 ? 2.038 5.432 -2.029 1.00 76.44 198 VAL A C 1
ATOM 1550 O O . VAL A 1 198 ? 2.850 5.325 -2.952 1.00 76.44 198 VAL A O 1
ATOM 1553 N N . LYS A 1 199 ? 0.772 5.805 -2.247 1.00 79.19 199 LYS A N 1
ATOM 1554 C CA . LYS A 1 199 ? 0.249 6.110 -3.586 1.00 79.19 199 LYS A CA 1
ATOM 1555 C C . LYS A 1 199 ? 0.952 7.315 -4.214 1.00 79.19 199 LYS A C 1
ATOM 1557 O O . LYS A 1 199 ? 1.273 7.285 -5.407 1.00 79.19 199 LYS A O 1
ATOM 1562 N N . ALA A 1 200 ? 1.218 8.357 -3.428 1.00 76.69 200 ALA A N 1
ATOM 1563 C CA . ALA A 1 200 ? 1.958 9.528 -3.885 1.00 76.69 200 ALA A CA 1
ATOM 1564 C C . ALA A 1 200 ? 3.395 9.156 -4.283 1.00 76.69 200 ALA A C 1
ATOM 1566 O O . ALA A 1 200 ? 3.837 9.486 -5.386 1.00 76.69 200 ALA A O 1
ATOM 1567 N N . LYS A 1 201 ? 4.089 8.383 -3.440 1.00 80.81 201 LYS A N 1
ATOM 1568 C CA . LYS A 1 201 ? 5.453 7.913 -3.712 1.00 80.81 201 LYS A CA 1
ATOM 1569 C C . LYS A 1 201 ? 5.526 7.007 -4.948 1.00 80.81 201 LYS A C 1
ATOM 1571 O O . LYS A 1 201 ? 6.417 7.189 -5.774 1.00 80.81 201 LYS A O 1
ATOM 1576 N N . TYR A 1 202 ? 4.571 6.091 -5.132 1.00 77.50 202 TYR A N 1
ATOM 1577 C CA . TYR A 1 202 ? 4.466 5.275 -6.351 1.00 77.50 202 TYR A CA 1
ATOM 1578 C C . TYR A 1 202 ? 4.312 6.145 -7.604 1.00 77.50 202 TYR A C 1
ATOM 1580 O O . TYR A 1 202 ? 5.000 5.933 -8.600 1.00 77.50 202 TYR A O 1
ATOM 1588 N N . THR A 1 203 ? 3.435 7.148 -7.542 1.00 77.06 203 THR A N 1
ATOM 1589 C CA . THR A 1 203 ? 3.187 8.060 -8.666 1.00 77.06 203 THR A CA 1
ATOM 1590 C C . THR A 1 203 ? 4.449 8.846 -9.029 1.00 77.06 203 THR A C 1
ATOM 1592 O O . THR A 1 203 ? 4.789 8.953 -10.206 1.00 77.06 203 THR A O 1
ATOM 1595 N N . ALA A 1 204 ? 5.185 9.336 -8.027 1.00 75.94 204 ALA A N 1
ATOM 1596 C CA . ALA A 1 204 ? 6.454 10.028 -8.236 1.00 75.94 204 ALA A CA 1
ATOM 1597 C C . ALA A 1 204 ? 7.514 9.114 -8.872 1.00 75.94 204 ALA A C 1
ATOM 1599 O O . ALA A 1 204 ? 8.158 9.505 -9.845 1.00 75.94 204 ALA A O 1
ATOM 1600 N N . LEU A 1 205 ? 7.652 7.879 -8.378 1.00 75.38 205 LEU A N 1
ATOM 1601 C CA . LEU A 1 205 ? 8.581 6.900 -8.943 1.00 75.38 205 LEU A CA 1
ATOM 1602 C C . LEU A 1 205 ? 8.217 6.538 -10.388 1.00 75.38 205 LEU A C 1
ATOM 1604 O O . LEU A 1 205 ? 9.098 6.449 -11.242 1.00 75.38 205 LEU A O 1
ATOM 1608 N N . LYS A 1 206 ? 6.924 6.372 -10.687 1.00 76.50 206 LYS A N 1
ATOM 1609 C CA . LYS A 1 206 ? 6.457 6.098 -12.049 1.00 76.50 206 LYS A CA 1
ATOM 1610 C C . LYS A 1 206 ? 6.816 7.238 -13.003 1.00 76.50 206 LYS A C 1
ATOM 1612 O O . LYS A 1 206 ? 7.326 6.969 -14.083 1.00 76.50 206 LYS A O 1
ATOM 1617 N N . ALA A 1 207 ? 6.624 8.489 -12.584 1.00 70.31 207 ALA A N 1
ATOM 1618 C CA . ALA A 1 207 ? 7.003 9.653 -13.382 1.00 70.31 207 ALA A CA 1
ATOM 1619 C C . ALA A 1 207 ? 8.522 9.728 -13.628 1.00 70.31 207 ALA A C 1
ATOM 1621 O O . ALA A 1 207 ? 8.954 10.049 -14.733 1.00 70.31 207 ALA A O 1
ATOM 1622 N N . GLN A 1 208 ? 9.337 9.401 -12.619 1.00 73.00 208 GLN A N 1
ATOM 1623 C CA . GLN A 1 208 ? 10.794 9.330 -12.775 1.00 73.00 208 GLN A CA 1
ATOM 1624 C C . GLN A 1 208 ? 11.218 8.225 -13.750 1.00 73.00 208 GLN A C 1
ATOM 1626 O O . GLN A 1 208 ? 12.116 8.449 -14.558 1.00 73.00 208 GLN A O 1
ATOM 1631 N N . LEU A 1 209 ? 10.572 7.056 -13.700 1.00 67.25 209 LEU A N 1
ATOM 1632 C CA . LEU A 1 209 ? 10.832 5.955 -14.628 1.00 67.25 209 LEU A CA 1
ATOM 1633 C C . LEU A 1 209 ? 10.483 6.341 -16.071 1.00 67.25 209 LEU A C 1
ATOM 1635 O O . LEU A 1 209 ? 11.285 6.105 -16.969 1.00 67.25 209 LEU A O 1
ATOM 1639 N N . ASP A 1 210 ? 9.335 6.986 -16.275 1.00 66.62 210 ASP A N 1
ATOM 1640 C CA . ASP A 1 210 ? 8.902 7.445 -17.601 1.00 66.62 210 ASP A CA 1
ATOM 1641 C C . ASP A 1 210 ? 9.856 8.503 -18.174 1.00 66.62 210 ASP A C 1
ATOM 1643 O O . ASP A 1 210 ? 10.124 8.524 -19.372 1.00 66.62 210 ASP A O 1
ATOM 1647 N N . ALA A 1 211 ? 10.446 9.342 -17.319 1.00 62.09 211 ALA A N 1
ATOM 1648 C CA . ALA A 1 211 ? 11.455 10.318 -17.727 1.00 62.09 211 ALA A CA 1
ATOM 1649 C C . ALA A 1 211 ? 12.824 9.699 -18.084 1.00 62.09 211 ALA A C 1
ATOM 1651 O O . ALA A 1 211 ? 13.644 10.367 -18.717 1.00 62.09 211 ALA A O 1
ATOM 1652 N N . LEU A 1 212 ? 13.099 8.454 -17.672 1.00 58.59 212 LEU A N 1
ATOM 1653 C CA . LEU A 1 212 ? 14.331 7.725 -18.004 1.00 58.59 212 LEU A CA 1
ATOM 1654 C C . LEU A 1 212 ? 14.233 6.942 -19.320 1.00 58.59 212 LEU A C 1
ATOM 1656 O O . LEU A 1 212 ? 15.255 6.446 -19.800 1.00 58.59 212 LEU A O 1
ATOM 1660 N N . GLU A 1 213 ? 13.047 6.828 -19.921 1.00 53.03 213 GLU A N 1
ATOM 1661 C CA . GLU A 1 213 ? 12.886 6.195 -21.227 1.00 53.03 213 GLU A CA 1
ATOM 1662 C C . GLU A 1 213 ? 13.532 7.083 -22.307 1.00 53.03 213 GLU A C 1
ATOM 1664 O O . GLU A 1 213 ? 12.957 8.056 -22.793 1.00 53.03 213 GLU A O 1
ATOM 1669 N N . VAL A 1 214 ? 14.788 6.784 -22.659 1.00 53.94 214 VAL A N 1
ATOM 1670 C CA . VAL A 1 214 ? 15.485 7.461 -23.758 1.00 53.94 214 VAL A CA 1
ATOM 1671 C C . VAL A 1 214 ? 14.744 7.116 -25.050 1.00 53.94 214 VAL A C 1
ATOM 1673 O O . VAL A 1 214 ? 14.629 5.931 -25.369 1.00 53.94 214 VAL A O 1
ATOM 1676 N N . PRO A 1 215 ? 14.264 8.091 -25.840 1.00 52.81 215 PRO A N 1
ATOM 1677 C CA . PRO A 1 215 ? 13.649 7.790 -27.122 1.00 52.81 215 PRO A CA 1
ATOM 1678 C C . PRO A 1 215 ? 14.719 7.254 -28.084 1.00 52.81 215 PRO A C 1
ATOM 1680 O O . PRO A 1 215 ? 15.372 8.003 -28.804 1.00 52.81 215 PRO A O 1
ATOM 1683 N N . VAL A 1 216 ? 14.872 5.928 -28.139 1.00 52.81 216 VAL A N 1
ATOM 1684 C CA . VAL A 1 216 ? 15.780 5.200 -29.055 1.00 52.81 216 VAL A CA 1
ATOM 1685 C C . VAL A 1 216 ? 15.362 5.367 -30.534 1.00 52.81 216 VAL A C 1
ATOM 1687 O O . VAL A 1 216 ? 16.034 4.905 -31.448 1.00 52.81 216 VAL A O 1
ATOM 1690 N N . ASN A 1 217 ? 14.249 6.063 -30.790 1.00 57.06 217 ASN A N 1
ATOM 1691 C CA . ASN A 1 217 ? 13.528 6.091 -32.059 1.00 57.06 217 ASN A CA 1
ATOM 1692 C C . ASN A 1 217 ? 13.253 7.504 -32.612 1.00 57.06 217 ASN A C 1
ATOM 1694 O O . ASN A 1 217 ? 12.420 7.639 -33.511 1.00 57.06 217 ASN A O 1
ATOM 1698 N N . ALA A 1 218 ? 13.907 8.544 -32.088 1.00 64.62 218 ALA A N 1
ATOM 1699 C CA . ALA A 1 218 ? 13.736 9.915 -32.569 1.00 64.62 218 ALA A CA 1
ATOM 1700 C C . ALA A 1 218 ? 14.468 10.168 -33.906 1.00 64.62 218 ALA A C 1
ATOM 1702 O O . ALA A 1 218 ? 15.448 9.502 -34.246 1.00 64.62 218 ALA A O 1
ATOM 1703 N N . VAL A 1 219 ? 13.993 11.155 -34.674 1.00 73.25 219 VAL A N 1
ATOM 1704 C CA . VAL A 1 219 ? 14.719 11.688 -35.842 1.00 73.25 219 VAL A CA 1
ATOM 1705 C C . VAL A 1 219 ? 16.082 12.205 -35.376 1.00 73.25 219 VAL A C 1
ATOM 1707 O O . VAL A 1 219 ? 16.166 12.862 -34.339 1.00 73.25 219 VAL A O 1
ATOM 1710 N N . GLY A 1 220 ? 17.148 11.914 -36.122 1.00 82.75 220 GLY A N 1
ATOM 1711 C CA . GLY A 1 220 ? 18.507 12.314 -35.749 1.00 82.75 220 GLY A CA 1
ATOM 1712 C C . GLY A 1 220 ? 19.298 11.265 -34.964 1.00 82.75 220 GLY A C 1
ATOM 1713 O O . GLY A 1 220 ? 20.514 11.404 -34.820 1.00 82.75 220 GLY A O 1
ATOM 1714 N N . THR A 1 221 ? 18.656 10.206 -34.467 1.00 88.75 221 THR A N 1
ATOM 1715 C CA . THR A 1 221 ? 19.330 9.126 -33.738 1.00 88.75 221 THR A CA 1
ATOM 1716 C C . THR A 1 221 ? 20.063 8.194 -34.699 1.00 88.75 221 THR A C 1
ATOM 1718 O O . THR A 1 221 ? 19.459 7.664 -35.630 1.00 88.75 221 THR A O 1
ATOM 1721 N N . ASN A 1 222 ? 21.356 7.950 -34.458 1.00 92.94 222 ASN A N 1
ATOM 1722 C CA . ASN A 1 222 ? 22.088 6.921 -35.186 1.00 92.94 222 ASN A CA 1
ATOM 1723 C C . ASN A 1 222 ? 21.678 5.530 -34.695 1.00 92.94 222 ASN A C 1
ATOM 1725 O O . ASN A 1 222 ? 21.858 5.182 -33.530 1.00 92.94 222 ASN A O 1
ATOM 1729 N N . LEU A 1 223 ? 21.136 4.739 -35.610 1.00 92.56 223 LEU A N 1
ATOM 1730 C CA . LEU A 1 223 ? 20.652 3.389 -35.371 1.00 92.56 223 LEU A CA 1
ATOM 1731 C C . LEU A 1 223 ? 21.736 2.333 -35.597 1.00 92.56 223 LEU A C 1
ATOM 1733 O O . LEU A 1 223 ? 21.503 1.172 -35.292 1.00 92.56 223 LEU A O 1
ATOM 1737 N N . LEU A 1 224 ? 22.908 2.687 -36.126 1.00 94.12 224 LEU A N 1
ATOM 1738 C CA . LEU A 1 224 ? 23.995 1.739 -36.383 1.00 94.12 224 LEU A CA 1
ATOM 1739 C C . LEU A 1 224 ? 24.913 1.612 -35.178 1.00 94.12 224 LEU A C 1
ATOM 1741 O O . LEU A 1 224 ? 25.294 2.624 -34.600 1.00 94.12 224 LEU A O 1
ATOM 1745 N N . LEU A 1 225 ? 25.289 0.385 -34.831 1.00 91.69 225 LEU A N 1
ATOM 1746 C CA . LEU A 1 225 ? 26.306 0.095 -33.818 1.00 91.69 225 LEU A CA 1
ATOM 1747 C C . LEU A 1 225 ? 27.704 0.085 -34.460 1.00 91.69 225 LEU A C 1
ATOM 1749 O O . LEU A 1 225 ? 27.861 -0.346 -35.602 1.00 91.69 225 LEU A O 1
ATOM 1753 N N . GLY A 1 226 ? 28.723 0.525 -33.729 1.00 91.69 226 GLY A N 1
ATOM 1754 C CA . GLY A 1 226 ? 30.140 0.424 -34.080 1.00 91.69 226 GLY A CA 1
ATOM 1755 C C . GLY A 1 226 ? 30.632 1.486 -35.062 1.00 91.69 226 GLY A C 1
ATOM 1756 O O . GLY A 1 226 ? 31.724 1.356 -35.618 1.00 91.69 226 GLY A O 1
ATOM 1757 N N . THR A 1 227 ? 29.834 2.522 -35.320 1.00 94.81 227 THR A N 1
ATOM 1758 C CA . THR A 1 227 ? 30.206 3.607 -36.243 1.00 94.81 227 THR A CA 1
ATOM 1759 C C . THR A 1 227 ? 31.054 4.664 -35.536 1.00 94.81 227 THR A C 1
ATOM 1761 O O . THR A 1 227 ? 31.059 4.763 -34.312 1.00 94.81 227 THR A O 1
ATOM 1764 N N . SER A 1 228 ? 31.812 5.461 -36.294 1.00 92.19 228 SER A N 1
ATOM 1765 C CA . SER A 1 228 ? 32.716 6.464 -35.720 1.00 92.19 228 SER A CA 1
ATOM 1766 C C . SER A 1 228 ? 32.843 7.699 -36.605 1.00 92.19 228 SER A C 1
ATOM 1768 O O . SER A 1 228 ? 32.792 7.605 -37.833 1.00 92.19 228 SER A O 1
ATOM 1770 N N . LYS A 1 229 ? 33.076 8.852 -35.968 1.00 94.25 229 LYS A N 1
ATOM 1771 C CA . LYS A 1 229 ? 33.479 10.101 -36.630 1.00 94.25 229 LYS A CA 1
ATOM 1772 C C . LYS A 1 229 ? 34.936 10.081 -37.100 1.00 94.25 229 LYS A C 1
ATOM 1774 O O . LYS A 1 229 ? 35.316 10.841 -37.985 1.00 94.25 229 LYS A O 1
ATOM 1779 N N . THR A 1 230 ? 35.764 9.221 -36.508 1.00 94.88 230 THR A N 1
ATOM 1780 C CA . THR A 1 230 ? 37.182 9.107 -36.858 1.00 94.88 230 THR A CA 1
ATOM 1781 C C . THR A 1 230 ? 37.336 8.497 -38.246 1.00 94.88 230 THR A C 1
ATOM 1783 O O . THR A 1 230 ? 36.732 7.466 -38.548 1.00 94.88 230 THR A O 1
ATOM 1786 N N . LEU A 1 231 ? 38.170 9.121 -39.080 1.00 97.00 231 LEU A N 1
ATOM 1787 C CA . LEU A 1 231 ? 38.493 8.618 -40.410 1.00 97.00 231 LEU A CA 1
ATOM 1788 C C . LEU A 1 231 ? 39.265 7.298 -40.313 1.00 97.00 231 LEU A C 1
ATOM 1790 O O . LEU A 1 231 ? 40.350 7.249 -39.737 1.00 97.00 231 LEU A O 1
ATOM 1794 N N . ASN A 1 232 ? 38.706 6.244 -40.901 1.00 96.44 232 ASN A N 1
ATOM 1795 C CA . ASN A 1 232 ? 39.338 4.934 -41.015 1.00 96.44 232 ASN A CA 1
ATOM 1796 C C . ASN A 1 232 ? 39.735 4.681 -42.467 1.00 96.44 232 ASN A C 1
ATOM 1798 O O . ASN A 1 232 ? 39.028 5.111 -43.373 1.00 96.44 232 ASN A O 1
ATOM 1802 N N . THR A 1 233 ? 40.836 3.959 -42.686 1.00 97.25 233 THR A N 1
ATOM 1803 C CA . THR A 1 233 ? 41.317 3.593 -44.024 1.00 97.25 233 THR A CA 1
ATOM 1804 C C . THR A 1 233 ? 41.579 2.098 -44.091 1.00 97.25 233 THR A C 1
ATOM 1806 O O . THR A 1 233 ? 42.380 1.570 -43.322 1.00 97.25 233 THR A O 1
ATOM 1809 N N . VAL A 1 234 ? 40.938 1.430 -45.0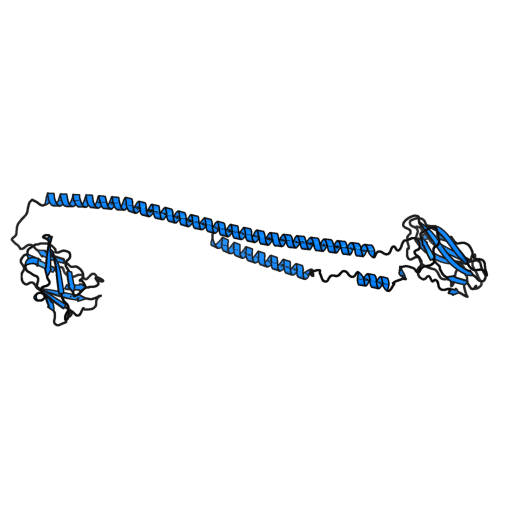45 1.00 96.94 234 VAL A N 1
ATOM 1810 C CA . VAL A 1 234 ? 41.188 0.029 -45.395 1.00 96.94 234 VAL A CA 1
ATOM 1811 C C . VAL A 1 234 ? 41.986 0.014 -46.691 1.00 96.94 234 VAL A C 1
ATOM 1813 O O . VAL A 1 234 ? 41.547 0.601 -47.670 1.00 96.94 234 VAL A O 1
ATOM 1816 N N . THR A 1 235 ? 43.149 -0.640 -46.718 1.00 96.62 235 THR A N 1
ATOM 1817 C CA . THR A 1 235 ? 44.060 -0.639 -47.884 1.00 96.62 235 THR A CA 1
ATOM 1818 C C . THR A 1 235 ? 43.885 -1.841 -48.814 1.00 96.62 235 THR A C 1
ATOM 1820 O O . THR A 1 235 ? 44.481 -1.883 -49.888 1.00 96.62 235 THR A O 1
ATOM 1823 N N . ASN A 1 236 ? 43.086 -2.827 -48.408 1.00 96.12 236 ASN A N 1
ATOM 1824 C CA . ASN A 1 236 ? 42.920 -4.110 -49.085 1.00 96.12 236 ASN A CA 1
ATOM 1825 C C . ASN A 1 236 ? 41.444 -4.462 -49.348 1.00 96.12 236 ASN A C 1
ATOM 1827 O O . ASN A 1 236 ? 41.067 -5.636 -49.288 1.00 96.12 236 ASN A O 1
ATOM 1831 N N . ALA A 1 237 ? 40.599 -3.464 -49.628 1.00 96.44 237 ALA A N 1
ATOM 1832 C CA . ALA A 1 237 ? 39.191 -3.695 -49.937 1.00 96.44 237 ALA A CA 1
ATOM 1833 C C . ALA A 1 237 ? 39.040 -4.366 -51.314 1.00 96.44 237 ALA A C 1
ATOM 1835 O O . ALA A 1 237 ? 39.665 -3.942 -52.286 1.00 96.44 237 ALA A O 1
ATOM 1836 N N . THR A 1 238 ? 38.232 -5.425 -51.393 1.00 96.50 238 THR A N 1
ATOM 1837 C CA . THR A 1 238 ? 37.999 -6.237 -52.609 1.00 96.50 238 THR A CA 1
ATOM 1838 C C . THR A 1 238 ? 36.545 -6.713 -52.674 1.00 96.50 238 THR A C 1
ATOM 1840 O O . THR A 1 238 ? 35.738 -6.379 -51.805 1.00 96.50 238 THR A O 1
ATOM 1843 N N . GLY A 1 239 ? 36.189 -7.499 -53.692 1.00 95.88 239 GLY A N 1
ATOM 1844 C CA . GLY A 1 239 ? 34.847 -8.048 -53.853 1.00 95.88 239 GLY A CA 1
ATOM 1845 C C . GLY A 1 239 ? 33.808 -6.936 -53.970 1.00 95.88 239 GLY A C 1
ATOM 1846 O O . GLY A 1 239 ? 34.058 -5.922 -54.614 1.00 95.88 239 GLY A O 1
ATOM 1847 N N . TRP A 1 240 ? 32.650 -7.122 -53.338 1.00 95.06 240 TRP A N 1
ATOM 1848 C CA . TRP A 1 240 ? 31.640 -6.066 -53.211 1.00 95.06 240 TRP A CA 1
ATOM 1849 C C . TRP A 1 240 ? 31.942 -5.114 -52.049 1.00 95.06 240 TRP A C 1
ATOM 1851 O O . TRP A 1 240 ? 31.704 -3.916 -52.159 1.00 95.06 240 TRP A O 1
ATOM 1861 N N . ASN A 1 241 ? 32.476 -5.636 -50.944 1.00 95.19 241 ASN A N 1
ATOM 1862 C CA . ASN A 1 241 ? 32.823 -4.882 -49.735 1.00 95.19 241 ASN A CA 1
ATOM 1863 C C . ASN A 1 241 ? 33.739 -5.678 -48.780 1.00 95.19 241 ASN A C 1
ATOM 1865 O O . ASN A 1 241 ? 33.722 -5.477 -47.567 1.00 95.19 241 ASN A O 1
ATOM 1869 N N . THR A 1 242 ? 34.508 -6.639 -49.289 1.00 96.06 242 THR A N 1
ATOM 1870 C CA . THR A 1 242 ? 35.394 -7.466 -48.462 1.00 96.06 242 THR A CA 1
ATOM 1871 C C . THR A 1 242 ? 36.431 -6.584 -47.760 1.00 96.06 242 THR A C 1
ATOM 1873 O O . THR A 1 242 ? 36.985 -5.677 -48.379 1.00 96.06 242 THR A O 1
ATOM 1876 N N . ASN A 1 243 ? 36.702 -6.862 -46.479 1.00 95.44 243 ASN A N 1
ATOM 1877 C CA . ASN A 1 243 ? 37.552 -6.079 -45.561 1.00 95.44 243 ASN A CA 1
ATOM 1878 C C . ASN A 1 243 ? 37.012 -4.693 -45.159 1.00 95.44 243 ASN A C 1
ATOM 1880 O O . ASN A 1 243 ? 37.643 -4.019 -44.348 1.00 95.44 243 ASN A O 1
ATOM 1884 N N . LEU A 1 244 ? 35.848 -4.279 -45.665 1.00 95.81 244 LEU A N 1
ATOM 1885 C CA . LEU A 1 244 ? 35.139 -3.094 -45.182 1.00 95.81 244 LEU A CA 1
ATOM 1886 C C . LEU A 1 244 ? 34.161 -3.465 -44.062 1.00 95.81 244 LEU A C 1
ATOM 1888 O O . LEU A 1 244 ? 33.695 -4.608 -43.998 1.00 95.81 244 LEU A O 1
ATOM 1892 N N . PRO A 1 245 ? 33.835 -2.523 -43.163 1.00 93.62 245 PRO A N 1
ATOM 1893 C CA . PRO A 1 245 ? 32.903 -2.794 -42.083 1.00 93.62 245 PRO A CA 1
ATOM 1894 C C . PRO A 1 245 ? 31.484 -3.007 -42.610 1.00 93.62 245 PRO A C 1
ATOM 1896 O O . PRO A 1 245 ? 31.037 -2.390 -43.581 1.00 93.62 245 PRO A O 1
ATOM 1899 N N . VAL A 1 246 ? 30.759 -3.854 -41.891 1.00 95.94 246 VAL A N 1
ATOM 1900 C CA . VAL A 1 246 ? 29.319 -4.036 -42.026 1.00 95.94 246 VAL A CA 1
ATOM 1901 C C . VAL A 1 246 ? 28.701 -3.677 -40.687 1.00 95.94 246 VAL A C 1
ATOM 1903 O O . VAL A 1 246 ? 29.033 -4.276 -39.664 1.00 95.94 246 VAL A O 1
ATOM 1906 N N . TYR A 1 247 ? 27.808 -2.698 -40.695 1.00 96.06 247 TYR A N 1
ATOM 1907 C CA . TYR A 1 247 ? 27.179 -2.182 -39.491 1.00 96.06 247 TYR A CA 1
ATOM 1908 C C . TYR A 1 247 ? 25.800 -2.795 -39.300 1.00 96.06 247 TYR A C 1
ATOM 1910 O O . TYR A 1 247 ? 24.983 -2.829 -40.219 1.00 96.06 247 TYR A O 1
ATOM 1918 N N . GLN A 1 248 ? 25.544 -3.266 -38.086 1.00 93.06 248 GLN A N 1
ATOM 1919 C CA . GLN A 1 248 ? 24.247 -3.788 -37.673 1.00 93.06 248 GLN A CA 1
ATOM 1920 C C . GLN A 1 248 ? 23.398 -2.648 -37.109 1.00 93.06 248 GLN A C 1
ATOM 1922 O O . GLN A 1 248 ? 23.910 -1.787 -36.388 1.00 93.06 248 GLN A O 1
ATOM 1927 N N . ALA A 1 249 ? 22.102 -2.650 -37.417 1.00 87.75 249 ALA A N 1
ATOM 1928 C CA . ALA A 1 249 ? 21.163 -1.730 -36.791 1.00 87.75 249 ALA A CA 1
ATOM 1929 C C . ALA A 1 249 ? 20.789 -2.224 -35.379 1.00 87.75 249 ALA A C 1
ATOM 1931 O O . ALA A 1 249 ? 20.549 -3.415 -35.167 1.00 87.75 249 ALA A O 1
ATOM 1932 N N . SER A 1 250 ? 20.716 -1.314 -34.405 1.00 79.62 250 SER A N 1
ATOM 1933 C CA . SER A 1 250 ? 20.244 -1.592 -33.043 1.00 79.62 250 SER A CA 1
ATOM 1934 C C . SER A 1 250 ? 18.751 -1.931 -33.013 1.00 79.62 250 SER A C 1
ATOM 1936 O O . SER A 1 250 ? 18.300 -2.679 -32.146 1.00 79.62 250 SER A O 1
ATOM 1938 N N . MET A 1 251 ? 17.991 -1.442 -33.995 1.00 74.44 251 MET A N 1
ATOM 1939 C CA . MET A 1 251 ? 16.605 -1.826 -34.238 1.00 74.44 251 MET A CA 1
ATOM 1940 C C . MET A 1 251 ? 16.521 -2.846 -35.374 1.00 74.44 251 MET A C 1
ATOM 1942 O O . MET A 1 251 ? 17.025 -2.607 -36.468 1.00 74.44 251 MET A O 1
ATOM 1946 N N . LYS A 1 252 ? 15.870 -3.986 -35.120 1.00 71.12 252 LYS A N 1
ATOM 1947 C CA . LYS A 1 252 ? 15.799 -5.076 -36.102 1.00 71.12 252 LYS A CA 1
ATOM 1948 C C . LYS A 1 252 ? 14.516 -5.072 -36.918 1.00 71.12 252 LYS A C 1
ATOM 1950 O O . LYS A 1 252 ? 14.590 -5.351 -38.100 1.00 71.12 252 LYS A O 1
ATOM 1955 N N . LYS A 1 253 ? 13.359 -4.740 -36.340 1.00 87.25 253 LYS A N 1
ATOM 1956 C CA . LYS A 1 253 ? 12.061 -4.804 -37.031 1.00 87.25 253 LYS A CA 1
ATOM 1957 C C . LYS A 1 253 ? 11.496 -3.409 -37.294 1.00 87.25 253 LYS A C 1
ATOM 1959 O O . LYS A 1 253 ? 11.597 -2.530 -36.441 1.00 87.25 253 LYS A O 1
ATOM 1964 N N . VAL A 1 254 ? 10.906 -3.225 -38.470 1.00 89.31 254 VAL A N 1
ATOM 1965 C CA . VAL A 1 254 ? 10.184 -2.009 -38.855 1.00 89.31 254 VAL A CA 1
ATOM 1966 C C . VAL A 1 254 ? 8.697 -2.201 -38.541 1.00 89.31 254 VAL A C 1
ATOM 1968 O O . VAL A 1 254 ? 8.040 -3.038 -39.152 1.00 89.31 254 VAL A O 1
ATOM 1971 N N . ASP A 1 255 ? 8.160 -1.468 -37.564 1.00 86.25 255 ASP A N 1
ATOM 1972 C CA . ASP A 1 255 ? 6.785 -1.686 -37.068 1.00 86.25 255 ASP A CA 1
ATOM 1973 C C . ASP A 1 255 ? 5.698 -0.994 -37.908 1.00 86.25 255 ASP A C 1
ATOM 1975 O O . ASP A 1 255 ? 4.526 -1.355 -37.842 1.00 86.25 255 ASP A O 1
ATOM 1979 N N . SER A 1 256 ? 6.082 -0.005 -38.712 1.00 90.19 256 SER A N 1
ATOM 1980 C CA . SER A 1 256 ? 5.210 0.724 -39.641 1.00 90.19 256 SER A CA 1
ATOM 1981 C C . SER A 1 256 ? 6.029 1.193 -40.839 1.00 90.19 256 SER A C 1
ATOM 1983 O O . SER A 1 256 ? 7.242 1.349 -40.697 1.00 90.19 256 SER A O 1
ATOM 1985 N N . ASP A 1 257 ? 5.398 1.432 -41.991 1.00 92.62 257 ASP A N 1
ATOM 1986 C CA . ASP A 1 257 ? 6.076 1.962 -43.179 1.00 92.62 257 ASP A CA 1
ATOM 1987 C C . ASP A 1 257 ? 6.849 3.233 -42.808 1.00 92.62 257 ASP A C 1
ATOM 1989 O O . ASP A 1 257 ? 6.267 4.276 -42.511 1.00 92.62 257 ASP A O 1
ATOM 1993 N N . THR A 1 258 ? 8.178 3.126 -42.765 1.00 93.19 258 THR A N 1
ATOM 1994 C CA . THR A 1 258 ? 9.037 4.162 -42.185 1.00 93.19 258 THR A CA 1
ATOM 1995 C C . THR A 1 258 ? 10.098 4.569 -43.189 1.00 93.19 258 THR A C 1
ATOM 1997 O O . THR A 1 258 ? 10.803 3.731 -43.753 1.00 93.19 258 THR A O 1
ATOM 2000 N N . THR A 1 259 ? 10.237 5.876 -43.398 1.00 95.62 259 THR A N 1
ATOM 2001 C CA . THR A 1 259 ? 11.339 6.441 -44.179 1.00 95.62 259 THR A CA 1
ATOM 2002 C C . THR A 1 259 ? 12.601 6.501 -43.335 1.00 95.62 259 THR A C 1
ATOM 2004 O O . THR A 1 259 ? 12.588 7.029 -42.222 1.00 95.62 259 THR A O 1
ATOM 2007 N N . TYR A 1 260 ? 13.689 5.990 -43.893 1.00 95.69 260 TYR A N 1
ATOM 2008 C CA . TYR A 1 260 ? 15.023 6.032 -43.322 1.00 95.69 260 TYR A CA 1
ATOM 2009 C C . TYR A 1 260 ? 15.965 6.800 -44.240 1.00 95.69 260 TYR A C 1
ATOM 2011 O O . TYR A 1 260 ? 15.793 6.813 -45.460 1.00 95.69 260 TYR A O 1
ATOM 2019 N N . THR A 1 261 ? 16.992 7.391 -43.641 1.00 97.38 261 THR A N 1
ATOM 2020 C CA . THR A 1 261 ? 18.127 7.972 -44.347 1.00 97.38 261 THR A CA 1
ATOM 2021 C C . THR A 1 261 ? 19.410 7.322 -43.844 1.00 97.38 261 THR A C 1
ATOM 2023 O O . THR A 1 261 ? 19.670 7.293 -42.642 1.00 97.38 261 THR A O 1
ATOM 2026 N N . ALA A 1 262 ? 20.202 6.772 -44.761 1.00 97.81 262 ALA A N 1
ATOM 2027 C CA . ALA A 1 262 ? 21.544 6.278 -44.493 1.00 97.81 262 ALA A CA 1
ATOM 2028 C C . ALA A 1 262 ? 22.564 7.194 -45.155 1.00 97.81 262 ALA A C 1
ATOM 2030 O O . ALA A 1 262 ? 22.388 7.586 -46.307 1.00 97.81 262 ALA A O 1
ATOM 2031 N N . ARG A 1 263 ? 23.642 7.523 -44.449 1.00 98.19 263 ARG A N 1
ATOM 2032 C CA . ARG A 1 263 ? 24.697 8.396 -44.961 1.00 98.19 263 ARG A CA 1
ATOM 2033 C C . ARG A 1 263 ? 26.058 7.919 -44.485 1.00 98.19 263 ARG A C 1
ATOM 2035 O O . ARG A 1 263 ? 26.180 7.465 -43.354 1.00 98.19 263 ARG A O 1
ATOM 2042 N N . ALA A 1 264 ? 27.069 8.027 -45.338 1.00 98.31 264 ALA A N 1
ATOM 2043 C CA . ALA A 1 264 ? 28.466 7.809 -44.973 1.00 98.31 264 ALA A CA 1
ATOM 2044 C C . ALA A 1 264 ? 29.364 8.779 -45.743 1.00 98.31 264 ALA A C 1
ATOM 2046 O O . ALA A 1 264 ? 29.099 9.065 -46.915 1.00 98.31 264 ALA A O 1
ATOM 2047 N N . TRP A 1 265 ? 30.426 9.269 -45.104 1.00 98.62 265 TRP A N 1
ATOM 2048 C CA . TRP A 1 265 ? 31.507 9.950 -45.810 1.00 98.62 265 TRP A CA 1
ATOM 2049 C C . TRP A 1 265 ? 32.471 8.896 -46.353 1.00 98.62 265 TRP A C 1
ATOM 2051 O O . TRP A 1 265 ? 32.936 8.038 -45.601 1.00 98.62 265 TRP A O 1
ATOM 2061 N N . ILE A 1 266 ? 32.743 8.931 -47.655 1.00 98.50 266 ILE A N 1
ATOM 2062 C CA . ILE A 1 266 ? 33.522 7.910 -48.363 1.00 98.50 266 ILE A CA 1
ATOM 2063 C C . ILE A 1 266 ? 34.550 8.609 -49.256 1.00 98.50 266 ILE A C 1
ATOM 2065 O O . ILE A 1 266 ? 34.252 9.623 -49.886 1.00 98.50 266 ILE A O 1
ATOM 2069 N N . SER A 1 267 ? 35.754 8.046 -49.326 1.00 98.12 267 SER A N 1
ATOM 2070 C CA . SER A 1 267 ? 36.850 8.480 -50.193 1.00 98.12 267 SER A CA 1
ATOM 2071 C C . SER A 1 267 ? 37.531 7.254 -50.815 1.00 98.12 267 SER A C 1
ATOM 2073 O O . SER A 1 267 ? 38.519 6.755 -50.259 1.00 98.12 267 SER A O 1
ATOM 2075 N N . PRO A 1 268 ? 36.995 6.707 -51.921 1.00 96.69 268 PRO A N 1
ATOM 2076 C CA . PRO A 1 268 ? 37.546 5.515 -52.551 1.00 96.69 268 PRO A CA 1
ATOM 2077 C C . PRO A 1 268 ? 38.706 5.851 -53.500 1.00 96.69 268 PRO A C 1
ATOM 2079 O O . PRO A 1 268 ? 38.648 6.821 -54.251 1.00 96.69 268 PRO A O 1
ATOM 2082 N N . ALA A 1 269 ? 39.763 5.035 -53.519 1.00 94.31 269 ALA A N 1
ATOM 2083 C CA . ALA A 1 269 ? 40.940 5.311 -54.347 1.00 94.31 269 ALA A CA 1
ATOM 2084 C C . ALA A 1 269 ? 40.754 4.938 -55.825 1.00 94.31 269 ALA A C 1
ATOM 2086 O O . ALA A 1 269 ? 41.192 5.685 -56.696 1.00 94.31 269 ALA A O 1
ATOM 2087 N N . SER A 1 270 ? 40.143 3.784 -56.121 1.00 93.00 270 SER A N 1
ATOM 2088 C CA . SER A 1 270 ? 40.211 3.198 -57.476 1.00 93.00 270 SER A CA 1
ATOM 2089 C C . SER A 1 270 ? 38.866 2.878 -58.119 1.00 93.00 270 SER A C 1
ATOM 2091 O O . SER A 1 270 ? 38.823 2.719 -59.332 1.00 93.00 270 SER A O 1
ATOM 2093 N N . ASN A 1 271 ? 37.777 2.799 -57.350 1.00 95.50 271 ASN A N 1
ATOM 2094 C CA . ASN A 1 271 ? 36.472 2.360 -57.852 1.00 95.50 271 ASN A CA 1
ATOM 2095 C C . ASN A 1 271 ? 35.332 3.175 -57.244 1.00 95.50 271 ASN A C 1
ATOM 2097 O O . ASN A 1 271 ? 35.471 3.708 -56.146 1.00 95.50 271 ASN A O 1
ATOM 2101 N N . TYR A 1 272 ? 34.196 3.245 -57.939 1.00 97.25 272 TYR A N 1
ATOM 2102 C CA . TYR A 1 272 ? 33.015 3.940 -57.428 1.00 97.25 272 TYR A CA 1
ATOM 2103 C C . TYR A 1 272 ? 32.423 3.191 -56.238 1.00 97.25 272 TYR A C 1
ATOM 2105 O O . TYR A 1 272 ? 32.314 1.961 -56.283 1.00 97.25 272 TYR A O 1
ATOM 2113 N N . MET A 1 273 ? 32.003 3.932 -55.210 1.00 97.56 273 MET A N 1
ATOM 2114 C CA . MET A 1 273 ? 31.422 3.362 -53.992 1.00 97.56 273 MET A CA 1
ATOM 2115 C C . MET A 1 273 ? 30.219 4.144 -53.474 1.00 97.56 273 MET A C 1
ATOM 2117 O O . MET A 1 273 ? 30.107 5.346 -53.711 1.00 97.56 273 MET A O 1
ATOM 2121 N N . CYS A 1 274 ? 29.329 3.479 -52.743 1.00 98.06 274 CYS A N 1
ATOM 2122 C CA . CYS A 1 274 ? 28.196 4.114 -52.072 1.00 98.06 274 CYS A CA 1
ATOM 2123 C C . CYS A 1 274 ? 27.907 3.461 -50.715 1.00 98.06 274 CYS A C 1
ATOM 2125 O O . CYS A 1 274 ? 28.415 2.380 -50.404 1.00 98.06 274 CYS A O 1
ATOM 2127 N N . VAL A 1 275 ? 27.083 4.126 -49.903 1.00 98.38 275 VAL A N 1
ATOM 2128 C CA . VAL A 1 275 ? 26.430 3.482 -48.759 1.00 98.38 275 VAL A CA 1
ATOM 2129 C C . VAL A 1 275 ? 25.276 2.618 -49.268 1.00 98.38 275 VAL A C 1
ATOM 2131 O O . VAL A 1 275 ? 24.520 3.043 -50.141 1.00 98.38 275 VAL A O 1
ATOM 2134 N N . GLN A 1 276 ? 25.124 1.419 -48.719 1.00 98.12 276 GLN A N 1
ATOM 2135 C CA . GLN A 1 276 ? 24.041 0.500 -49.042 1.00 98.12 276 GLN A CA 1
ATOM 2136 C C . GLN A 1 276 ? 23.348 0.035 -47.765 1.00 98.12 276 GLN A C 1
ATOM 2138 O O . GLN A 1 276 ? 23.992 -0.472 -46.847 1.00 98.12 276 GLN A O 1
ATOM 2143 N N . VAL A 1 277 ? 22.027 0.173 -47.732 1.00 97.69 277 VAL A N 1
ATOM 2144 C CA . VAL A 1 277 ? 21.154 -0.424 -46.720 1.00 97.69 277 VAL A CA 1
ATOM 2145 C C . VAL A 1 277 ? 20.611 -1.737 -47.260 1.00 97.69 277 VAL A C 1
ATOM 2147 O O . VAL A 1 277 ? 20.153 -1.793 -48.400 1.00 97.69 277 VAL A O 1
ATOM 2150 N N . VAL A 1 278 ? 20.645 -2.780 -46.437 1.00 96.44 278 VAL A N 1
ATOM 2151 C CA . VAL A 1 278 ? 20.070 -4.088 -46.748 1.00 96.44 278 VAL A CA 1
ATOM 2152 C C . VAL A 1 278 ? 18.991 -4.406 -45.727 1.00 96.44 278 VAL A C 1
ATOM 2154 O O . VAL A 1 278 ? 19.224 -4.319 -44.519 1.00 96.44 278 VAL A O 1
ATOM 2157 N N . TRP A 1 279 ? 17.815 -4.796 -46.206 1.00 96.38 279 TRP A N 1
ATOM 2158 C CA . TRP A 1 279 ? 16.729 -5.288 -45.363 1.00 96.38 279 TRP A CA 1
ATOM 2159 C C . TRP A 1 279 ? 16.154 -6.585 -45.922 1.00 96.38 279 TRP A C 1
ATOM 2161 O O . TRP A 1 279 ? 16.275 -6.871 -47.110 1.00 96.38 279 TRP A O 1
ATOM 2171 N N . LYS A 1 280 ? 15.535 -7.379 -45.052 1.00 95.75 280 LYS A N 1
ATOM 2172 C CA . LYS A 1 280 ? 14.876 -8.637 -45.395 1.00 95.75 280 LYS A CA 1
ATOM 2173 C C . LYS A 1 280 ? 13.370 -8.495 -45.270 1.00 95.75 280 LYS A C 1
ATOM 2175 O O . LYS A 1 280 ? 12.887 -7.895 -44.309 1.00 95.75 280 LYS A O 1
ATOM 2180 N N . ASP A 1 281 ? 12.637 -9.035 -46.235 1.00 94.44 281 ASP A N 1
ATOM 2181 C CA . ASP A 1 281 ? 11.186 -9.172 -46.120 1.00 94.44 281 ASP A CA 1
ATOM 2182 C C . ASP A 1 281 ? 10.793 -10.365 -45.231 1.00 94.44 281 ASP A C 1
ATOM 2184 O O . ASP A 1 281 ? 11.641 -11.126 -44.757 1.00 94.44 281 ASP A O 1
ATOM 2188 N N . ALA A 1 282 ? 9.491 -10.543 -44.996 1.00 89.38 282 ALA A N 1
ATOM 2189 C CA . ALA A 1 282 ? 8.968 -11.638 -44.177 1.00 89.38 282 ALA A CA 1
ATOM 2190 C C . ALA A 1 282 ? 9.294 -13.046 -44.723 1.00 89.38 282 ALA A C 1
ATOM 2192 O O . ALA A 1 282 ? 9.238 -14.014 -43.967 1.00 89.38 282 ALA A O 1
ATOM 2193 N N . SER A 1 283 ? 9.639 -13.167 -46.011 1.00 93.12 283 SER A N 1
ATOM 2194 C CA . SER A 1 283 ? 10.057 -14.429 -46.640 1.00 93.12 283 SER A CA 1
ATOM 2195 C C . SER A 1 283 ? 11.573 -14.648 -46.564 1.00 93.12 283 SER A C 1
ATOM 2197 O O . SER A 1 283 ? 12.063 -15.696 -46.977 1.00 93.12 283 SER A O 1
ATOM 2199 N N . GLY A 1 284 ? 12.320 -13.677 -46.029 1.00 90.88 284 GLY A N 1
ATOM 2200 C CA . GLY A 1 284 ? 13.773 -13.713 -45.908 1.00 90.88 284 GLY A CA 1
ATOM 2201 C C . GLY A 1 284 ? 14.528 -13.228 -47.147 1.00 90.88 284 GLY A C 1
ATOM 2202 O O . GLY A 1 284 ? 15.756 -13.327 -47.152 1.00 90.88 284 GLY A O 1
ATOM 2203 N N . ASN A 1 285 ? 13.849 -12.695 -48.174 1.00 95.56 285 ASN A N 1
ATOM 2204 C CA . ASN A 1 285 ? 14.538 -12.164 -49.353 1.00 95.56 285 ASN A CA 1
ATOM 2205 C C . ASN A 1 285 ? 15.213 -10.834 -49.020 1.00 95.56 285 ASN A C 1
ATOM 2207 O O . ASN A 1 285 ? 14.619 -9.990 -48.346 1.00 95.56 285 ASN A O 1
ATOM 2211 N N . GLU A 1 286 ? 16.432 -10.635 -49.522 1.00 95.75 286 GLU A N 1
ATOM 2212 C CA . GLU A 1 286 ? 17.163 -9.378 -49.358 1.00 95.75 286 GLU A CA 1
ATOM 2213 C C . GLU A 1 286 ? 16.715 -8.326 -50.375 1.00 95.75 286 GLU A C 1
ATOM 2215 O O . GLU A 1 286 ? 16.542 -8.598 -51.563 1.00 95.75 286 GLU A O 1
ATOM 2220 N N . HIS A 1 287 ? 16.596 -7.099 -49.889 1.00 96.44 287 HIS A N 1
ATOM 2221 C CA . HIS A 1 287 ? 16.333 -5.896 -50.659 1.00 96.44 287 HIS A CA 1
ATOM 2222 C C . HIS A 1 287 ? 17.431 -4.876 -50.362 1.00 96.44 287 HIS A C 1
ATOM 2224 O O . HIS A 1 287 ? 17.955 -4.823 -49.246 1.00 96.44 287 HIS A O 1
ATOM 2230 N N . PHE A 1 288 ? 17.771 -4.063 -51.361 1.00 95.88 288 PHE A N 1
ATOM 2231 C CA . PHE A 1 288 ? 18.932 -3.179 -51.317 1.00 95.88 288 PHE A CA 1
ATOM 2232 C C . PHE A 1 288 ? 18.538 -1.735 -51.625 1.00 95.88 288 PHE A C 1
ATOM 2234 O O . PHE A 1 288 ? 17.817 -1.464 -52.584 1.00 95.88 288 PHE A O 1
ATOM 2241 N N . GLY A 1 289 ? 19.070 -0.801 -50.841 1.00 97.19 289 GLY A N 1
ATOM 2242 C CA . GLY A 1 289 ? 18.947 0.637 -51.052 1.00 97.19 289 GLY A CA 1
ATOM 2243 C C . GLY A 1 289 ? 20.326 1.277 -51.119 1.00 97.19 289 GLY A C 1
ATOM 2244 O O . GLY A 1 289 ? 21.013 1.347 -50.104 1.00 97.19 289 GLY A O 1
ATOM 2245 N N . GLY A 1 290 ? 20.748 1.704 -52.310 1.00 97.06 290 GLY A N 1
ATOM 2246 C CA . GLY A 1 290 ? 22.054 2.330 -52.539 1.00 97.06 290 GLY A CA 1
ATOM 2247 C C . GLY A 1 290 ? 21.972 3.854 -52.584 1.00 97.06 290 GLY A C 1
ATOM 2248 O O . GLY A 1 290 ? 21.048 4.410 -53.178 1.00 97.06 290 GLY A O 1
ATOM 2249 N N . GLY A 1 291 ? 22.938 4.528 -51.964 1.00 97.88 291 GLY A N 1
ATOM 2250 C CA . GLY A 1 291 ? 23.079 5.979 -52.042 1.00 97.88 291 GLY A CA 1
ATOM 2251 C C . GLY A 1 291 ? 23.689 6.448 -53.362 1.00 97.88 291 GLY A C 1
ATOM 2252 O O . GLY A 1 291 ? 23.998 5.654 -54.252 1.00 97.88 291 GLY A O 1
ATOM 2253 N N . ASN A 1 292 ? 23.919 7.757 -53.486 1.00 98.31 292 ASN A N 1
ATOM 2254 C CA . ASN A 1 292 ? 24.671 8.297 -54.621 1.00 98.31 292 ASN A CA 1
ATOM 2255 C C . ASN A 1 292 ? 26.111 7.753 -54.651 1.00 98.31 292 ASN A C 1
ATOM 2257 O O . ASN A 1 292 ? 26.760 7.623 -53.610 1.00 98.31 292 ASN A O 1
ATOM 2261 N N . TRP A 1 293 ? 26.622 7.475 -55.849 1.00 98.00 293 TRP A N 1
ATOM 2262 C CA . TRP A 1 293 ? 27.987 6.991 -56.047 1.00 98.00 293 TRP A CA 1
ATOM 2263 C C . TRP A 1 293 ? 29.024 8.097 -55.822 1.00 98.00 293 TRP A C 1
ATOM 2265 O O . TRP A 1 293 ? 28.861 9.220 -56.299 1.00 98.00 293 TRP A O 1
ATOM 2275 N N . ILE A 1 294 ? 30.110 7.754 -55.131 1.00 98.44 294 ILE A N 1
ATOM 2276 C CA . ILE A 1 294 ? 31.328 8.558 -55.010 1.00 98.44 294 ILE A CA 1
ATOM 2277 C C . ILE A 1 294 ? 32.354 8.004 -55.991 1.00 98.44 294 ILE A C 1
ATOM 2279 O O . ILE A 1 294 ? 32.678 6.817 -55.940 1.00 98.44 294 ILE A O 1
ATOM 2283 N N . SER A 1 295 ? 32.831 8.854 -56.898 1.00 97.44 295 SER A N 1
ATOM 2284 C CA . SER A 1 295 ? 33.808 8.488 -57.924 1.00 97.44 295 SER A CA 1
ATOM 2285 C C . SER A 1 295 ? 35.170 8.122 -57.334 1.00 97.44 295 SER A C 1
ATOM 2287 O O . SER A 1 295 ? 35.574 8.622 -56.286 1.00 97.44 295 SER A O 1
ATOM 2289 N N . ALA A 1 296 ? 35.914 7.281 -58.051 1.00 95.69 296 ALA A N 1
ATOM 2290 C CA . ALA A 1 296 ? 37.298 6.972 -57.711 1.00 95.69 296 ALA A CA 1
ATOM 2291 C C . ALA A 1 296 ? 38.159 8.247 -57.635 1.00 95.69 296 ALA A C 1
ATOM 2293 O O . ALA A 1 296 ? 38.083 9.111 -58.511 1.00 95.69 296 ALA A O 1
ATOM 2294 N N . GLY A 1 297 ? 38.987 8.353 -56.596 1.00 95.62 297 GLY A N 1
ATOM 2295 C CA . GLY A 1 297 ? 39.895 9.478 -56.374 1.00 95.62 297 GLY A CA 1
ATOM 2296 C C . GLY A 1 297 ? 39.228 10.748 -55.834 1.00 95.62 297 GLY A C 1
ATOM 2297 O O . GLY A 1 297 ? 39.922 11.744 -55.636 1.00 95.62 297 GLY A O 1
ATOM 2298 N N . THR A 1 298 ? 37.916 10.736 -55.580 1.00 97.94 298 THR A N 1
ATOM 2299 C CA . THR A 1 298 ? 37.198 11.847 -54.940 1.00 97.94 298 THR A CA 1
ATOM 2300 C C . THR A 1 298 ? 36.723 11.463 -53.542 1.00 97.94 298 THR A C 1
ATOM 2302 O O . THR A 1 298 ? 36.881 10.325 -53.102 1.00 97.94 298 THR A O 1
ATOM 2305 N N . SER A 1 299 ? 36.164 12.425 -52.811 1.00 97.88 299 SER A N 1
ATOM 2306 C CA . SER A 1 299 ? 35.563 12.182 -51.506 1.00 97.88 299 SER A CA 1
ATOM 2307 C C . SER A 1 299 ? 34.264 12.954 -51.342 1.00 97.88 299 SER A C 1
ATOM 2309 O O . SER A 1 299 ? 34.061 14.013 -51.941 1.00 97.88 299 SER A O 1
ATOM 2311 N N . GLY A 1 300 ? 33.354 12.410 -50.543 1.00 98.06 300 GLY A N 1
ATOM 2312 C CA . GLY A 1 300 ? 32.070 13.041 -50.296 1.00 98.06 300 GLY A CA 1
ATOM 2313 C C . GLY A 1 300 ? 31.107 12.143 -49.544 1.00 98.06 300 GLY A C 1
ATOM 2314 O O . GLY A 1 300 ? 31.427 11.019 -49.162 1.00 98.06 300 GLY A O 1
ATOM 2315 N N . TYR A 1 301 ? 29.901 12.660 -49.335 1.00 98.44 301 TYR A N 1
ATOM 2316 C CA . TYR A 1 301 ? 28.836 11.900 -48.704 1.00 98.44 301 TYR A CA 1
ATOM 2317 C C . TYR A 1 301 ? 28.038 11.109 -49.732 1.00 98.44 301 TYR A C 1
ATOM 2319 O O . TYR A 1 301 ? 27.505 11.678 -50.688 1.00 98.44 301 TYR A O 1
ATOM 2327 N N . SER A 1 302 ? 27.924 9.807 -49.491 1.00 98.56 302 SER A N 1
ATOM 2328 C CA . SER A 1 302 ? 26.909 8.968 -50.115 1.00 98.56 302 SER A CA 1
ATOM 2329 C C . SER A 1 302 ? 25.699 8.918 -49.194 1.00 98.56 302 SER A C 1
ATOM 2331 O O . SER A 1 302 ? 25.849 8.586 -48.017 1.00 98.56 302 SER A O 1
ATOM 2333 N N . THR A 1 303 ? 24.526 9.264 -49.717 1.00 98.44 303 THR A N 1
ATOM 2334 C CA . THR A 1 303 ? 23.265 9.311 -48.976 1.00 98.44 303 THR A CA 1
ATOM 2335 C C . THR A 1 303 ? 22.207 8.499 -49.709 1.00 98.44 303 THR A C 1
ATOM 2337 O O . THR A 1 303 ? 21.974 8.703 -50.900 1.00 98.44 303 THR A O 1
ATOM 2340 N N . TRP A 1 304 ? 21.548 7.599 -48.989 1.00 98.50 304 TRP A N 1
ATOM 2341 C CA . TRP A 1 304 ? 20.336 6.910 -49.415 1.00 98.50 304 TRP A CA 1
ATOM 2342 C C . TRP A 1 304 ? 19.167 7.375 -48.553 1.00 98.50 304 TRP A C 1
ATOM 2344 O O . TRP A 1 304 ? 19.299 7.442 -47.334 1.00 98.50 304 TRP A O 1
ATOM 2354 N N . THR A 1 305 ? 18.017 7.630 -49.170 1.00 97.81 305 THR A N 1
ATOM 2355 C CA . THR A 1 305 ? 16.756 7.874 -48.466 1.00 97.81 305 THR A CA 1
ATOM 2356 C C . THR A 1 305 ? 15.682 7.005 -49.097 1.00 97.81 305 THR A C 1
ATOM 2358 O O . THR A 1 305 ? 15.501 7.030 -50.314 1.00 97.81 305 THR A O 1
ATOM 2361 N N . GLY A 1 306 ? 14.959 6.246 -48.280 1.00 96.94 306 GLY A N 1
ATOM 2362 C CA . GLY A 1 306 ? 13.906 5.368 -48.773 1.00 96.94 306 GLY A CA 1
ATOM 2363 C C . GLY A 1 306 ? 12.987 4.861 -47.674 1.00 96.94 306 GLY A C 1
ATOM 2364 O O . GLY A 1 306 ? 13.322 4.886 -46.490 1.00 96.94 306 GLY A O 1
ATOM 2365 N N . THR A 1 307 ? 11.802 4.415 -48.078 1.00 97.00 307 THR A N 1
ATOM 2366 C CA . THR A 1 307 ? 10.814 3.820 -47.177 1.00 97.00 307 THR A CA 1
ATOM 2367 C C . THR A 1 307 ? 11.023 2.317 -47.110 1.00 97.00 307 THR A C 1
ATOM 2369 O O . THR A 1 307 ? 11.009 1.640 -48.137 1.00 97.00 307 THR A O 1
ATOM 2372 N N . ILE A 1 308 ? 11.201 1.800 -45.896 1.00 95.69 308 ILE A N 1
ATOM 2373 C CA . ILE A 1 308 ? 11.215 0.364 -45.630 1.00 95.69 308 ILE A CA 1
ATOM 2374 C C . ILE A 1 308 ? 9.809 -0.018 -45.138 1.00 95.69 308 ILE A C 1
ATOM 2376 O O . ILE A 1 308 ? 9.346 0.572 -44.156 1.00 95.69 308 ILE A O 1
ATOM 2380 N N . PRO A 1 309 ? 9.118 -0.959 -45.811 1.00 95.69 309 PRO A N 1
ATOM 2381 C CA . PRO A 1 309 ? 7.784 -1.397 -45.410 1.00 95.69 309 PRO A CA 1
ATOM 2382 C C . PRO A 1 309 ? 7.726 -2.019 -44.012 1.00 95.69 309 PRO A C 1
ATOM 2384 O O . PRO A 1 309 ? 8.688 -2.636 -43.543 1.00 95.69 309 PRO A O 1
ATOM 2387 N N . ALA A 1 310 ? 6.562 -1.907 -43.377 1.00 94.56 310 ALA A N 1
ATOM 2388 C CA . ALA A 1 310 ? 6.248 -2.560 -42.117 1.00 94.56 310 ALA A CA 1
ATOM 2389 C C . ALA A 1 310 ? 6.448 -4.083 -42.204 1.00 94.56 310 ALA A C 1
ATOM 2391 O O . ALA A 1 310 ? 6.121 -4.726 -43.199 1.00 94.56 310 ALA A O 1
ATOM 2392 N N . GLY A 1 311 ? 6.964 -4.677 -41.131 1.00 91.56 311 GLY A N 1
ATOM 2393 C CA . GLY A 1 311 ? 7.241 -6.109 -41.034 1.00 91.56 311 GLY A CA 1
ATOM 2394 C C . GLY A 1 311 ? 8.615 -6.532 -41.556 1.00 91.56 311 GLY A C 1
ATOM 2395 O O . GLY A 1 311 ? 9.065 -7.620 -41.195 1.00 91.56 311 GLY A O 1
ATOM 2396 N N . ASN A 1 312 ? 9.309 -5.681 -42.317 1.00 95.19 312 ASN A N 1
ATOM 2397 C CA . ASN A 1 312 ? 10.663 -5.963 -42.785 1.00 95.19 312 ASN A CA 1
ATOM 2398 C C . ASN A 1 312 ? 11.702 -5.792 -41.669 1.00 95.19 312 ASN A C 1
ATOM 2400 O O . ASN A 1 312 ? 11.478 -5.106 -40.664 1.00 95.19 312 ASN A O 1
ATOM 2404 N N . ILE A 1 313 ? 12.861 -6.421 -41.866 1.00 93.88 313 ILE A N 1
ATOM 2405 C CA . ILE A 1 313 ? 13.974 -6.420 -40.919 1.00 93.88 313 ILE A CA 1
ATOM 2406 C C . ILE A 1 313 ? 15.170 -5.707 -41.534 1.00 93.88 313 ILE A C 1
ATOM 2408 O O . ILE A 1 313 ? 15.672 -6.148 -42.563 1.00 93.88 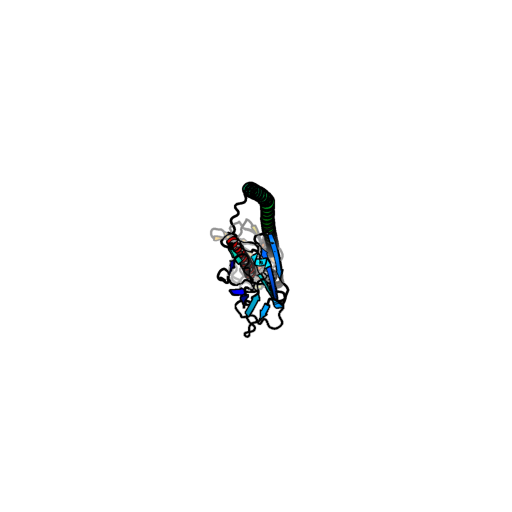313 ILE A O 1
ATOM 2412 N N . ILE A 1 314 ? 15.661 -4.641 -40.903 1.00 94.62 314 ILE A N 1
ATOM 2413 C CA . ILE A 1 314 ? 16.915 -4.002 -41.326 1.00 94.62 314 ILE A CA 1
ATOM 2414 C C . ILE A 1 314 ? 18.058 -4.940 -40.937 1.00 94.62 314 ILE A C 1
ATOM 2416 O O . ILE A 1 314 ? 18.273 -5.203 -39.756 1.00 94.62 314 ILE A O 1
ATOM 2420 N N . ASP A 1 315 ? 18.759 -5.472 -41.935 1.00 93.69 315 ASP A N 1
ATOM 2421 C CA . ASP A 1 315 ? 19.784 -6.498 -41.745 1.00 93.69 315 ASP A CA 1
ATOM 2422 C C . ASP A 1 315 ? 21.160 -5.867 -41.530 1.00 93.69 315 ASP A C 1
ATOM 2424 O O . ASP A 1 315 ? 21.860 -6.202 -40.578 1.00 93.69 315 ASP A O 1
ATOM 2428 N N . ARG A 1 316 ? 21.555 -4.931 -42.401 1.00 94.12 316 ARG A N 1
ATOM 2429 C CA . ARG A 1 316 ? 22.875 -4.292 -42.332 1.00 94.12 316 ARG A CA 1
ATOM 2430 C C . ARG A 1 316 ? 22.954 -2.996 -43.129 1.00 94.12 316 ARG A C 1
ATOM 2432 O O . ARG A 1 316 ? 22.195 -2.785 -44.072 1.00 94.12 316 ARG A O 1
ATOM 2439 N N . VAL A 1 317 ? 23.940 -2.170 -42.792 1.00 97.44 317 VAL A N 1
ATOM 2440 C CA . VAL A 1 317 ? 24.422 -1.062 -43.625 1.00 97.44 317 VAL A CA 1
ATOM 2441 C C . VAL A 1 317 ? 25.898 -1.277 -43.928 1.00 97.44 317 VAL A C 1
ATOM 2443 O O . VAL A 1 317 ? 26.693 -1.542 -43.028 1.00 97.44 317 VAL A O 1
ATOM 2446 N N . ALA A 1 318 ? 26.268 -1.180 -45.198 1.00 97.25 318 ALA A N 1
ATOM 2447 C CA . ALA A 1 318 ? 27.629 -1.397 -45.670 1.00 97.25 318 ALA A CA 1
ATOM 2448 C C . ALA A 1 318 ? 28.065 -0.282 -46.624 1.00 97.25 318 ALA A C 1
ATOM 2450 O O . ALA A 1 318 ? 27.240 0.449 -47.170 1.00 97.25 318 ALA A O 1
ATOM 2451 N N . ILE A 1 319 ? 29.373 -0.174 -46.838 1.00 97.62 319 ILE A N 1
ATOM 2452 C CA . ILE A 1 319 ? 29.948 0.609 -47.932 1.00 97.62 319 ILE A CA 1
ATOM 2453 C C . ILE A 1 319 ? 30.360 -0.382 -49.013 1.00 97.62 319 ILE A C 1
ATOM 2455 O O . ILE A 1 319 ? 31.113 -1.313 -48.728 1.00 97.62 319 ILE A O 1
ATOM 2459 N N . VAL A 1 320 ? 29.845 -0.209 -50.226 1.00 97.50 320 VAL A N 1
ATOM 2460 C CA . VAL A 1 320 ? 29.971 -1.199 -51.303 1.00 97.50 320 VAL A CA 1
ATOM 2461 C C . VAL A 1 320 ? 30.556 -0.579 -52.563 1.00 97.50 320 VAL A C 1
ATOM 2463 O O . VAL A 1 320 ? 30.333 0.598 -52.851 1.00 97.50 320 VAL A O 1
ATOM 2466 N N . PHE A 1 321 ? 31.310 -1.375 -53.314 1.00 97.38 321 PHE A N 1
ATOM 2467 C CA . PHE A 1 321 ? 31.702 -1.053 -54.678 1.00 97.38 321 PHE A CA 1
ATOM 2468 C C . PHE A 1 321 ? 30.502 -1.150 -55.624 1.00 97.38 321 PHE A C 1
ATOM 2470 O O . PHE A 1 321 ? 29.568 -1.918 -55.399 1.00 97.38 321 PHE A O 1
ATOM 2477 N N . SER A 1 322 ? 30.561 -0.370 -56.699 1.00 94.00 322 SER A N 1
ATOM 2478 C CA . SER A 1 322 ? 29.620 -0.434 -57.829 1.00 94.00 322 SER A CA 1
ATOM 2479 C C . SER A 1 322 ? 29.618 -1.779 -58.546 1.00 94.00 322 SER A C 1
ATOM 2481 O O . SER A 1 322 ? 28.564 -2.222 -58.986 1.00 94.00 322 SER A O 1
ATOM 2483 N N . ASP A 1 323 ? 30.775 -2.436 -58.588 1.00 93.94 323 ASP A N 1
ATOM 2484 C CA . ASP A 1 323 ? 30.988 -3.744 -59.196 1.00 93.94 323 ASP A CA 1
ATOM 2485 C C . ASP A 1 323 ? 31.918 -4.590 -58.322 1.00 93.94 323 ASP A C 1
ATOM 2487 O O . ASP A 1 323 ? 32.702 -4.060 -57.527 1.00 93.94 323 ASP A O 1
ATOM 2491 N N . GLN A 1 324 ? 31.891 -5.910 -58.506 1.00 94.44 324 GLN A N 1
ATOM 2492 C CA . GLN A 1 324 ? 32.795 -6.818 -57.807 1.00 94.44 324 GLN A CA 1
ATOM 2493 C C . GLN A 1 324 ? 34.261 -6.582 -58.210 1.00 94.44 324 GLN A C 1
ATOM 2495 O O . GLN A 1 324 ? 34.626 -6.691 -59.378 1.00 94.44 324 GLN A O 1
ATOM 2500 N N . GLN A 1 325 ? 35.125 -6.325 -57.227 1.00 95.31 325 GLN A N 1
ATOM 2501 C CA . GLN A 1 325 ? 36.538 -6.011 -57.441 1.00 95.31 325 GLN A CA 1
ATOM 2502 C C . GLN A 1 325 ? 37.447 -7.227 -57.231 1.00 95.31 325 GLN A C 1
ATOM 2504 O O . GLN A 1 325 ? 37.468 -7.821 -56.153 1.00 95.31 325 GLN A O 1
ATOM 2509 N N . SER A 1 326 ? 38.257 -7.571 -58.235 1.00 93.12 326 SER A N 1
ATOM 2510 C CA . SER A 1 326 ? 39.292 -8.614 -58.126 1.00 93.12 326 SER A CA 1
ATOM 2511 C C . SER A 1 326 ? 40.632 -8.092 -57.597 1.00 93.12 326 SER A C 1
ATOM 2513 O O . SER A 1 326 ? 41.472 -8.879 -57.168 1.00 93.12 326 SER A O 1
ATOM 2515 N N . THR A 1 327 ? 40.839 -6.774 -57.632 1.00 93.88 327 THR A N 1
ATOM 2516 C CA . THR A 1 327 ? 42.081 -6.111 -57.219 1.00 93.88 327 THR A CA 1
ATOM 2517 C C . THR A 1 327 ? 41.830 -5.275 -55.971 1.00 93.88 327 THR A C 1
ATOM 2519 O O . THR A 1 327 ? 40.826 -4.570 -55.884 1.00 93.88 327 THR A O 1
ATOM 2522 N N . ALA A 1 328 ? 42.751 -5.348 -55.010 1.00 94.19 328 ALA A N 1
ATOM 2523 C CA . ALA A 1 328 ? 42.691 -4.565 -53.783 1.00 94.19 328 ALA A CA 1
ATOM 2524 C C . ALA A 1 328 ? 42.699 -3.055 -54.069 1.00 94.19 328 ALA A C 1
ATOM 2526 O O . ALA A 1 328 ? 43.537 -2.567 -54.828 1.00 94.19 328 ALA A O 1
ATOM 2527 N N . SER A 1 329 ? 41.793 -2.321 -53.424 1.00 94.19 329 SER A N 1
ATOM 2528 C CA . SER A 1 329 ? 41.742 -0.859 -53.452 1.00 94.19 329 SER A CA 1
ATOM 2529 C C . SER A 1 329 ? 41.738 -0.289 -52.034 1.00 94.19 329 SER A C 1
ATOM 2531 O O . SER A 1 329 ? 41.259 -0.924 -51.091 1.00 94.19 329 SER A O 1
ATOM 2533 N N . SER A 1 330 ? 42.280 0.921 -51.893 1.00 97.06 330 SER A N 1
ATOM 2534 C CA . SER A 1 330 ? 42.227 1.672 -50.643 1.00 97.06 330 SER A CA 1
ATOM 2535 C C . SER A 1 330 ? 40.927 2.469 -50.557 1.00 97.06 330 SER A C 1
ATOM 2537 O O . SER A 1 330 ? 40.529 3.118 -51.525 1.00 97.06 330 SER A O 1
ATOM 2539 N N . VAL A 1 331 ? 40.271 2.444 -49.402 1.00 97.69 331 VAL A N 1
ATOM 2540 C CA . VAL A 1 331 ? 39.019 3.162 -49.149 1.00 97.69 331 VAL A CA 1
ATOM 2541 C C . VAL A 1 331 ? 39.090 3.783 -47.765 1.00 97.69 331 VAL A C 1
ATOM 2543 O O . VAL A 1 331 ? 39.269 3.073 -46.772 1.00 97.69 331 VAL A O 1
ATOM 2546 N N . SER A 1 332 ? 38.918 5.101 -47.698 1.00 98.31 332 SER A N 1
ATOM 2547 C CA . SER A 1 332 ? 38.742 5.804 -46.430 1.00 98.31 332 SER A CA 1
ATOM 2548 C C . SER A 1 332 ? 37.272 6.127 -46.189 1.00 98.31 332 SER A C 1
ATOM 2550 O O . SER A 1 332 ? 36.552 6.482 -47.124 1.00 98.31 332 SER A O 1
ATOM 2552 N N . TYR A 1 333 ? 36.817 6.005 -44.945 1.00 98.31 333 TYR A N 1
ATOM 2553 C CA . TYR A 1 333 ? 35.428 6.250 -44.570 1.00 98.31 333 TYR A CA 1
ATOM 2554 C C . TYR A 1 333 ? 35.287 6.708 -43.115 1.00 98.31 333 TYR A C 1
ATOM 2556 O O . TYR A 1 333 ? 36.114 6.396 -42.252 1.00 98.31 333 TYR A O 1
ATOM 2564 N N . CYS A 1 334 ? 34.206 7.429 -42.840 1.00 97.69 334 CYS A N 1
ATOM 2565 C CA . CYS A 1 334 ? 33.731 7.737 -41.494 1.00 97.69 334 CYS A CA 1
ATOM 2566 C C . CYS A 1 334 ? 32.249 8.121 -41.528 1.00 97.69 334 CYS A C 1
ATOM 2568 O O . CYS A 1 334 ? 31.607 8.136 -42.582 1.00 97.69 334 CYS A O 1
ATOM 2570 N N . GLU A 1 335 ? 31.707 8.417 -40.350 1.00 97.56 335 GLU A N 1
ATOM 2571 C CA . GLU A 1 335 ? 30.387 9.019 -40.185 1.00 97.56 335 GLU A CA 1
ATOM 2572 C C . GLU A 1 335 ? 29.249 8.206 -40.822 1.00 97.56 335 GLU A C 1
ATOM 2574 O O . GLU A 1 335 ? 28.251 8.756 -41.283 1.00 97.56 335 GLU A O 1
ATOM 2579 N N . THR A 1 336 ? 29.377 6.874 -40.844 1.00 98.00 336 THR A N 1
ATOM 2580 C CA . THR A 1 336 ? 28.268 6.009 -41.257 1.00 98.00 336 THR A CA 1
ATOM 2581 C C . THR A 1 336 ? 27.138 6.126 -40.239 1.00 98.00 336 THR A C 1
ATOM 2583 O O . THR A 1 336 ? 27.351 5.955 -39.039 1.00 98.00 336 THR A O 1
ATOM 2586 N N . LYS A 1 337 ? 25.936 6.430 -40.718 1.00 96.25 337 LYS A N 1
ATOM 2587 C CA . LYS A 1 337 ? 24.734 6.608 -39.907 1.00 96.25 337 LYS A CA 1
ATOM 2588 C C . LYS A 1 337 ? 23.520 6.071 -40.647 1.00 96.25 337 LYS A C 1
ATOM 2590 O O . LYS A 1 337 ? 23.426 6.216 -41.863 1.00 96.25 337 LYS A O 1
ATOM 2595 N N . LEU A 1 338 ? 22.592 5.493 -39.895 1.00 96.06 338 LEU A N 1
ATOM 2596 C CA . LEU A 1 338 ? 21.223 5.217 -40.324 1.00 96.06 338 LEU A CA 1
ATOM 2597 C C . LEU A 1 338 ? 20.290 5.914 -39.340 1.00 96.06 338 LEU A C 1
ATOM 2599 O O . LEU A 1 338 ? 20.460 5.754 -38.136 1.00 96.06 338 LEU A O 1
ATOM 2603 N N . GLU A 1 339 ? 19.312 6.660 -39.830 1.00 93.88 339 GLU A N 1
ATOM 2604 C CA . GLU A 1 339 ? 18.354 7.379 -38.991 1.00 93.88 339 GLU A CA 1
ATOM 2605 C C . GLU A 1 339 ? 16.953 7.367 -39.600 1.00 93.88 339 GLU A C 1
ATOM 2607 O O . GLU A 1 339 ? 16.784 7.187 -40.807 1.00 93.88 339 GLU A O 1
ATOM 2612 N N . LYS A 1 340 ? 15.934 7.554 -38.759 1.00 92.00 340 LYS A N 1
ATOM 2613 C CA . LYS A 1 340 ? 14.557 7.757 -39.222 1.00 92.00 340 LYS A CA 1
ATOM 2614 C C . LYS A 1 340 ? 14.394 9.163 -39.796 1.00 92.00 340 LYS A C 1
ATOM 2616 O O . LYS A 1 340 ? 14.891 10.131 -39.223 1.00 92.00 340 LYS A O 1
ATOM 2621 N N . GLY A 1 341 ? 13.621 9.269 -40.871 1.00 91.56 341 GLY A N 1
ATOM 2622 C CA . GLY A 1 341 ? 13.315 10.517 -41.560 1.00 91.56 341 GLY A CA 1
ATOM 2623 C C . GLY A 1 341 ? 13.934 10.602 -42.953 1.00 91.56 341 GLY A C 1
ATOM 2624 O O . GLY A 1 341 ? 14.723 9.757 -43.373 1.00 91.56 341 GLY A O 1
ATOM 2625 N N . SER A 1 342 ? 13.540 11.639 -43.688 1.00 92.38 342 SER A N 1
ATOM 2626 C CA . SER A 1 342 ? 13.949 11.883 -45.076 1.00 92.38 342 SER A CA 1
ATOM 2627 C C . SER A 1 342 ? 15.132 12.845 -45.220 1.00 92.38 342 SER A C 1
ATOM 2629 O O . SER A 1 342 ? 15.492 13.203 -46.338 1.00 92.38 342 SER A O 1
ATOM 2631 N N . ILE A 1 343 ? 15.682 13.334 -44.108 1.00 91.12 343 ILE A N 1
ATOM 2632 C CA . ILE A 1 343 ? 16.737 14.348 -44.087 1.00 91.12 343 ILE A CA 1
ATOM 2633 C C . ILE A 1 343 ? 17.897 13.796 -43.272 1.00 91.12 343 ILE A C 1
ATOM 2635 O O . ILE A 1 343 ? 17.708 13.410 -42.120 1.00 91.12 343 ILE A O 1
ATOM 2639 N N . ALA A 1 344 ? 19.086 13.793 -43.873 1.00 92.44 344 ALA A N 1
ATOM 2640 C CA . ALA A 1 344 ? 20.304 13.429 -43.170 1.00 92.44 344 ALA A CA 1
ATOM 2641 C C . ALA A 1 344 ? 20.683 14.517 -42.156 1.00 92.44 344 ALA A C 1
ATOM 2643 O O . ALA A 1 344 ? 20.764 15.694 -42.513 1.00 92.44 344 ALA A O 1
ATOM 2644 N N . THR A 1 345 ? 20.978 14.119 -40.926 1.00 93.56 345 THR A N 1
ATOM 2645 C CA . THR A 1 345 ? 21.505 14.995 -39.875 1.00 93.56 345 THR A CA 1
ATOM 2646 C C . THR A 1 345 ? 22.972 14.671 -39.582 1.00 93.56 345 THR A C 1
ATOM 2648 O O . THR A 1 345 ? 23.522 13.689 -40.093 1.00 93.56 345 THR A O 1
ATOM 2651 N N . ASP A 1 346 ? 23.632 15.509 -38.782 1.00 93.75 346 ASP A N 1
ATOM 2652 C CA . ASP A 1 346 ? 25.036 15.311 -38.416 1.00 93.75 346 ASP A CA 1
ATOM 2653 C C . ASP A 1 346 ? 25.260 13.968 -37.704 1.00 93.75 346 ASP A C 1
ATOM 2655 O O . ASP A 1 346 ? 24.386 13.441 -37.002 1.00 93.75 346 ASP A O 1
ATOM 2659 N N . TRP A 1 347 ? 26.451 13.393 -37.879 1.00 94.06 347 TRP A N 1
ATOM 2660 C CA . TRP A 1 347 ? 26.781 12.119 -37.254 1.00 94.06 347 TRP A CA 1
ATOM 2661 C C . TRP A 1 347 ? 26.798 12.214 -35.722 1.00 94.06 347 TRP A C 1
ATOM 2663 O O . TRP A 1 347 ? 27.403 13.117 -35.139 1.00 94.06 347 TRP A O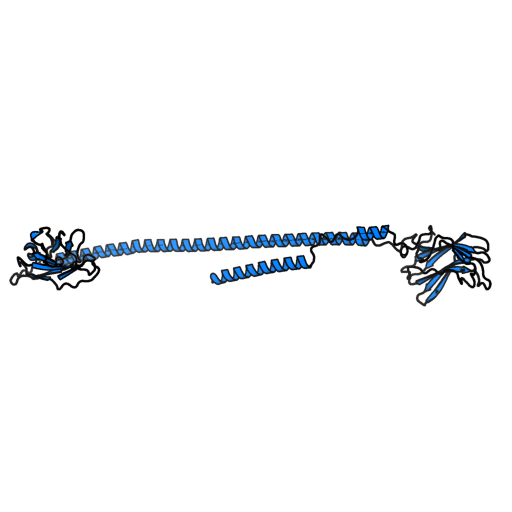 1
ATOM 2673 N N . CYS A 1 348 ? 26.177 11.228 -35.077 1.00 90.38 348 CYS A N 1
ATOM 2674 C CA . CYS A 1 348 ? 26.231 10.986 -33.639 1.00 90.38 348 CYS A CA 1
ATOM 2675 C C . CYS A 1 348 ? 26.498 9.490 -33.376 1.00 90.38 348 CYS A C 1
ATOM 2677 O O . CYS A 1 348 ? 26.202 8.663 -34.246 1.00 90.38 348 CYS A O 1
ATOM 2679 N N . PRO A 1 349 ? 27.052 9.109 -32.210 1.00 89.31 349 PRO A N 1
ATOM 2680 C CA . PRO A 1 349 ? 27.182 7.699 -31.854 1.00 89.31 349 PRO A CA 1
ATOM 2681 C C . PRO A 1 349 ? 25.805 7.070 -31.594 1.00 89.31 349 PRO A C 1
ATOM 2683 O O . PRO A 1 349 ? 24.826 7.779 -31.342 1.00 89.31 349 PRO A O 1
ATOM 2686 N N . ASN A 1 350 ? 25.718 5.739 -31.629 1.00 88.69 350 ASN A N 1
ATOM 2687 C CA . ASN A 1 350 ? 24.492 5.049 -31.236 1.00 88.69 350 ASN A CA 1
ATOM 2688 C C . ASN A 1 350 ? 24.192 5.308 -29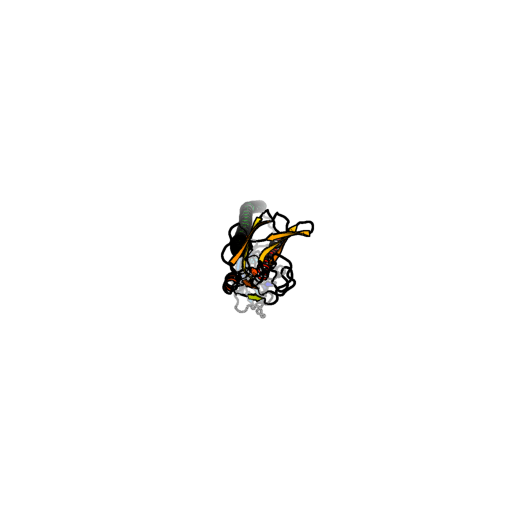.751 1.00 88.69 350 ASN A C 1
ATOM 2690 O O . ASN A 1 350 ? 25.101 5.147 -28.938 1.00 88.69 350 ASN A O 1
ATOM 2694 N N . PRO A 1 351 ? 22.949 5.622 -29.343 1.00 80.50 351 PRO A N 1
ATOM 2695 C CA . PRO A 1 351 ? 22.620 5.794 -27.927 1.00 80.50 351 PRO A CA 1
ATOM 2696 C C . PRO A 1 351 ? 22.987 4.593 -27.043 1.00 80.50 351 PRO A C 1
ATOM 2698 O O . PRO A 1 351 ? 23.350 4.786 -25.890 1.00 80.50 351 PRO A O 1
ATOM 2701 N N . ALA A 1 352 ? 22.956 3.364 -27.575 1.00 78.19 352 ALA A N 1
ATOM 2702 C CA . ALA A 1 352 ? 23.365 2.164 -26.838 1.00 78.19 352 ALA A CA 1
ATOM 2703 C C . ALA A 1 352 ? 24.882 2.093 -26.565 1.00 78.19 352 ALA A C 1
ATOM 2705 O O . ALA A 1 352 ? 25.320 1.331 -25.707 1.00 78.19 352 ALA A O 1
ATOM 2706 N N . GLU A 1 353 ? 25.685 2.876 -27.285 1.00 76.38 353 GLU A N 1
ATOM 2707 C CA . GLU A 1 353 ? 27.146 2.953 -27.147 1.00 76.38 353 GLU A CA 1
ATOM 2708 C C . GLU A 1 353 ? 27.586 4.157 -26.311 1.00 76.38 353 GLU A C 1
ATOM 2710 O O . GLU A 1 353 ? 28.760 4.301 -25.971 1.00 76.38 353 GLU A O 1
ATOM 2715 N N . ILE A 1 354 ? 26.634 5.017 -25.953 1.00 67.56 354 ILE A N 1
ATOM 2716 C CA . ILE A 1 354 ? 26.855 6.181 -25.116 1.00 67.56 354 ILE A CA 1
ATOM 2717 C C . ILE A 1 354 ? 26.248 5.887 -23.743 1.00 67.56 354 ILE A C 1
ATOM 2719 O O . ILE A 1 354 ? 25.155 6.333 -23.415 1.00 67.56 354 ILE A O 1
ATOM 2723 N N . LEU A 1 355 ? 26.980 5.168 -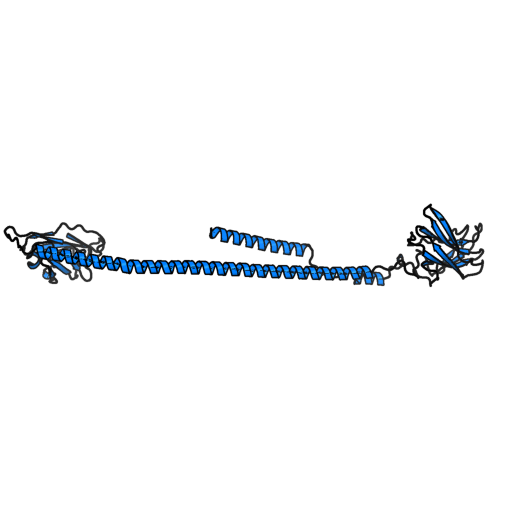22.894 1.00 58.66 355 LEU A N 1
ATOM 2724 C CA . LEU A 1 355 ? 26.778 5.311 -21.453 1.00 58.66 355 LEU A CA 1
ATOM 2725 C C . LEU A 1 355 ? 27.544 6.563 -21.025 1.00 58.66 355 LEU A C 1
ATOM 2727 O O . LEU A 1 355 ? 28.738 6.483 -20.729 1.00 58.66 355 LEU A O 1
ATOM 2731 N N . THR A 1 356 ? 26.911 7.743 -21.036 1.00 61.12 356 THR A N 1
ATOM 2732 C CA . THR A 1 356 ? 27.612 8.912 -20.487 1.00 61.12 356 THR A CA 1
ATOM 2733 C C . THR A 1 356 ? 27.743 8.769 -18.969 1.00 61.12 356 THR A C 1
ATOM 2735 O O . THR A 1 356 ? 26.852 8.259 -18.288 1.00 61.12 356 THR A O 1
ATOM 2738 N N . GLN A 1 357 ? 28.821 9.314 -18.396 1.00 54.41 357 GLN A N 1
ATOM 2739 C CA . GLN A 1 357 ? 28.930 9.518 -16.944 1.00 54.41 357 GLN A CA 1
ATOM 2740 C C . GLN A 1 357 ? 27.740 10.340 -16.403 1.00 54.41 357 GLN A C 1
ATOM 2742 O O . GLN A 1 357 ? 27.372 10.197 -15.240 1.00 54.41 357 GLN A O 1
ATOM 2747 N N . SER A 1 358 ? 27.118 11.167 -17.256 1.00 56.22 358 SER A N 1
ATOM 2748 C CA . SER A 1 358 ? 25.885 11.906 -16.963 1.00 56.22 358 SER A CA 1
ATOM 2749 C C . SER A 1 358 ? 24.676 10.977 -16.827 1.00 56.22 358 SER A C 1
ATOM 2751 O O . SER A 1 358 ? 23.874 11.173 -15.923 1.00 56.22 358 SER A O 1
ATOM 2753 N N . ASP A 1 359 ? 24.565 9.938 -17.655 1.00 58.12 359 ASP A N 1
ATOM 2754 C CA . ASP A 1 359 ? 23.474 8.962 -17.583 1.00 58.12 359 ASP A CA 1
ATOM 2755 C C . ASP A 1 359 ? 23.658 8.058 -16.366 1.00 58.12 359 ASP A C 1
ATOM 2757 O O . ASP A 1 359 ? 22.707 7.818 -15.627 1.00 58.12 359 ASP A O 1
ATOM 2761 N N . TYR A 1 360 ? 24.904 7.686 -16.051 1.00 55.88 360 TYR A N 1
ATOM 2762 C CA . TYR A 1 360 ? 25.228 7.027 -14.785 1.00 55.88 360 TYR A CA 1
ATOM 2763 C C . TYR A 1 360 ? 24.910 7.921 -13.574 1.00 55.88 360 TYR A C 1
ATOM 2765 O O . TYR A 1 360 ? 24.370 7.447 -12.577 1.00 55.88 360 TYR A O 1
ATOM 2773 N N . ALA A 1 361 ? 25.194 9.226 -13.653 1.00 57.84 361 ALA A N 1
ATOM 2774 C CA . ALA A 1 361 ? 24.867 10.189 -12.604 1.00 57.84 361 ALA A CA 1
ATOM 2775 C C . ALA A 1 361 ? 23.354 10.424 -12.466 1.00 57.84 361 ALA A C 1
ATOM 2777 O O . ALA A 1 361 ? 22.882 10.528 -11.342 1.00 57.84 361 ALA A O 1
ATOM 2778 N N . LYS A 1 362 ? 22.582 10.437 -13.562 1.00 59.09 362 LYS A N 1
ATOM 2779 C CA . LYS A 1 362 ? 21.110 10.497 -13.539 1.00 59.09 362 LYS A CA 1
ATOM 2780 C C . LYS A 1 362 ? 20.510 9.239 -12.921 1.00 59.09 362 LYS A C 1
ATOM 2782 O O . LYS A 1 362 ? 19.631 9.351 -12.080 1.00 59.09 362 LYS A O 1
ATOM 2787 N N . ILE A 1 363 ? 21.022 8.055 -13.264 1.00 58.19 363 ILE A N 1
ATOM 2788 C CA . ILE A 1 363 ? 20.599 6.784 -12.655 1.00 58.19 363 ILE A CA 1
ATOM 2789 C C . ILE A 1 363 ? 20.924 6.766 -11.152 1.00 58.19 363 ILE A C 1
ATOM 2791 O O . ILE A 1 363 ? 20.111 6.317 -10.350 1.00 58.19 363 ILE A O 1
ATOM 2795 N N . LYS A 1 364 ? 22.091 7.286 -10.751 1.00 57.31 364 LYS A N 1
ATOM 2796 C CA . LYS A 1 364 ? 22.517 7.337 -9.343 1.00 57.31 364 LYS A CA 1
ATOM 2797 C C . LYS A 1 364 ? 21.797 8.427 -8.534 1.00 57.31 364 LYS A C 1
ATOM 2799 O O . LYS A 1 364 ? 21.554 8.225 -7.351 1.00 57.31 364 LYS A O 1
ATOM 2804 N N . ALA A 1 365 ? 21.445 9.552 -9.160 1.00 57.75 365 ALA A N 1
ATOM 2805 C CA . ALA A 1 365 ? 20.664 10.638 -8.561 1.00 57.75 365 ALA A CA 1
ATOM 2806 C C . ALA A 1 365 ? 19.162 10.318 -8.482 1.00 57.75 365 ALA A C 1
ATOM 2808 O O . ALA A 1 365 ? 18.490 10.812 -7.585 1.00 57.75 365 ALA A O 1
ATOM 2809 N N . ASN A 1 366 ? 18.658 9.464 -9.380 1.00 54.34 366 ASN A N 1
ATOM 2810 C CA . ASN A 1 366 ? 17.281 8.968 -9.385 1.00 54.34 366 ASN A CA 1
ATOM 2811 C C . ASN A 1 366 ? 17.143 7.598 -8.702 1.00 54.34 366 ASN A C 1
ATOM 2813 O O . ASN A 1 366 ? 16.157 6.900 -8.941 1.00 54.34 366 ASN A O 1
ATOM 2817 N N . GLN A 1 367 ? 18.096 7.179 -7.857 1.00 55.22 367 GLN A N 1
ATOM 2818 C CA . GLN A 1 367 ? 17.779 6.106 -6.916 1.00 55.22 367 GLN A CA 1
ATOM 2819 C C . GLN A 1 367 ? 16.648 6.619 -6.019 1.00 55.22 367 GLN A C 1
ATOM 2821 O O . GLN A 1 367 ? 16.845 7.641 -5.358 1.00 55.22 367 GLN A O 1
ATOM 2826 N N . PRO A 1 368 ? 15.470 5.966 -5.998 1.00 53.97 368 PRO A N 1
ATOM 2827 C CA . PRO A 1 368 ? 14.415 6.385 -5.097 1.00 53.97 368 PRO A CA 1
ATOM 2828 C C . PRO A 1 368 ? 14.960 6.345 -3.674 1.00 53.97 368 PRO A C 1
ATOM 2830 O O . PRO A 1 368 ? 15.552 5.349 -3.255 1.00 53.97 368 PRO A O 1
ATOM 2833 N N . ASP A 1 369 ? 14.786 7.442 -2.944 1.00 62.47 369 ASP A N 1
ATOM 2834 C CA . ASP A 1 369 ? 15.069 7.459 -1.521 1.00 62.47 369 ASP A CA 1
ATOM 2835 C C . ASP A 1 369 ? 14.076 6.519 -0.826 1.00 62.47 369 ASP A C 1
ATOM 2837 O O . ASP A 1 369 ? 12.898 6.830 -0.638 1.00 62.47 369 ASP A O 1
ATOM 2841 N N . LEU A 1 370 ? 14.558 5.319 -0.505 1.00 58.56 370 LEU A N 1
ATOM 2842 C CA . LEU A 1 370 ? 13.789 4.290 0.184 1.00 58.56 370 LEU A CA 1
ATOM 2843 C C . LEU A 1 370 ? 13.911 4.398 1.711 1.00 58.56 370 LEU A C 1
ATOM 2845 O O . LEU A 1 370 ? 13.297 3.604 2.419 1.00 58.56 370 LEU A O 1
ATOM 2849 N N . SER A 1 371 ? 14.686 5.357 2.235 1.00 61.75 371 SER A N 1
ATOM 2850 C CA . SER A 1 371 ? 14.946 5.480 3.677 1.00 61.75 371 SER A CA 1
ATOM 2851 C C . SER A 1 371 ? 13.694 5.830 4.489 1.00 61.75 371 SER A C 1
ATOM 2853 O O . SER A 1 371 ? 13.611 5.488 5.667 1.00 61.75 371 SER A O 1
ATOM 2855 N N . GLY A 1 372 ? 12.696 6.446 3.845 1.00 55.78 372 GLY A N 1
ATOM 2856 C CA . GLY A 1 372 ? 11.388 6.767 4.421 1.00 55.78 372 GLY A CA 1
ATOM 2857 C C . GLY A 1 372 ? 10.295 5.717 4.188 1.00 55.78 372 GLY A C 1
ATOM 2858 O O . GLY A 1 372 ? 9.128 6.002 4.456 1.00 55.78 372 GLY A O 1
ATOM 2859 N N . PHE A 1 373 ? 10.619 4.541 3.644 1.00 49.47 373 PHE A N 1
ATOM 2860 C CA . PHE A 1 373 ? 9.687 3.415 3.589 1.00 49.47 373 PHE A CA 1
ATOM 2861 C C . PHE A 1 373 ? 9.995 2.463 4.744 1.00 49.47 373 PHE A C 1
ATOM 2863 O O . PHE A 1 373 ? 11.097 1.916 4.819 1.00 49.47 373 PHE A O 1
ATOM 2870 N N . GLN A 1 374 ? 9.024 2.228 5.635 1.00 64.12 374 GLN A N 1
ATOM 2871 C CA . GLN A 1 374 ? 9.123 1.103 6.566 1.00 64.12 374 GLN A CA 1
ATOM 2872 C C . GLN A 1 374 ? 9.319 -0.187 5.767 1.00 64.12 374 GLN A C 1
ATOM 2874 O O . GLN A 1 374 ? 8.645 -0.419 4.756 1.00 64.12 374 GLN A O 1
ATOM 2879 N N . LYS A 1 375 ? 10.222 -1.057 6.228 1.00 75.44 375 LYS A N 1
ATOM 2880 C CA . LYS A 1 375 ? 10.364 -2.378 5.615 1.00 75.44 375 LYS A CA 1
ATOM 2881 C C . LYS A 1 375 ? 9.040 -3.119 5.776 1.00 75.44 375 LYS A C 1
ATOM 2883 O O . LYS A 1 375 ? 8.361 -2.968 6.790 1.00 75.44 375 LYS A O 1
ATOM 2888 N N . ALA A 1 376 ? 8.698 -3.977 4.817 1.00 68.44 376 ALA A N 1
ATOM 2889 C CA . ALA A 1 376 ? 7.508 -4.824 4.921 1.00 68.44 376 ALA A CA 1
ATOM 2890 C C . ALA A 1 376 ? 7.472 -5.606 6.252 1.00 68.44 376 ALA A C 1
ATOM 2892 O O . ALA A 1 376 ? 6.408 -5.777 6.836 1.00 68.44 376 ALA A O 1
ATOM 2893 N N . SER A 1 377 ? 8.641 -5.993 6.780 1.00 69.81 377 SER A N 1
ATOM 2894 C CA . SER A 1 377 ? 8.793 -6.604 8.106 1.00 69.81 377 SER A CA 1
ATOM 2895 C C . SER A 1 377 ? 8.314 -5.718 9.255 1.00 69.81 377 SER A C 1
ATOM 2897 O O . SER A 1 377 ? 7.729 -6.222 10.210 1.00 69.81 377 SER A O 1
ATOM 2899 N N . ASP A 1 378 ? 8.549 -4.412 9.177 1.00 73.06 378 ASP A N 1
ATOM 2900 C CA . ASP A 1 378 ? 8.233 -3.462 10.243 1.00 73.06 378 ASP A CA 1
ATOM 2901 C C . ASP A 1 378 ? 6.720 -3.215 10.272 1.00 73.06 378 ASP A C 1
ATOM 2903 O O . ASP A 1 378 ? 6.104 -3.251 11.337 1.00 73.06 378 ASP A O 1
ATOM 2907 N N . VAL A 1 379 ? 6.101 -3.085 9.091 1.00 72.69 379 VAL A N 1
ATOM 2908 C CA . VAL A 1 379 ? 4.637 -3.013 8.936 1.00 72.69 379 VAL A CA 1
ATOM 2909 C C . VAL A 1 379 ? 3.977 -4.309 9.417 1.00 72.69 379 VAL A C 1
ATOM 2911 O O . VAL A 1 379 ? 3.025 -4.265 10.194 1.00 72.69 379 VAL A O 1
ATOM 2914 N N . GLN A 1 380 ? 4.511 -5.471 9.025 1.00 75.75 380 GLN A N 1
ATOM 2915 C CA . GLN A 1 380 ? 4.015 -6.778 9.467 1.00 75.75 380 GLN A CA 1
ATOM 2916 C C . GLN A 1 380 ? 4.095 -6.927 10.995 1.00 75.75 380 GLN A C 1
ATOM 2918 O O . GLN A 1 380 ? 3.166 -7.440 11.621 1.00 75.75 38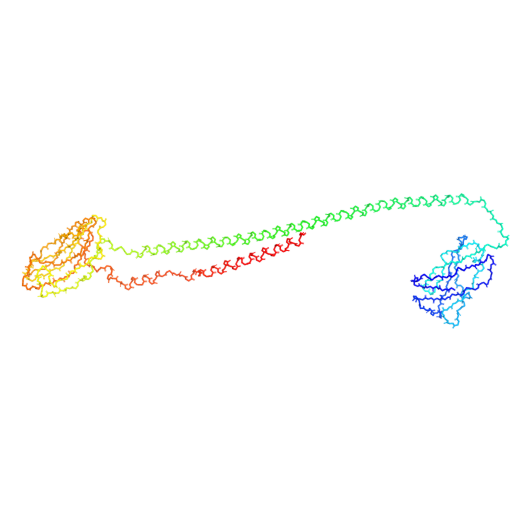0 GLN A O 1
ATOM 2923 N N . THR A 1 381 ? 5.187 -6.453 11.600 1.00 78.69 381 THR A N 1
ATOM 2924 C CA . THR A 1 381 ? 5.389 -6.473 13.055 1.00 78.69 381 THR A CA 1
ATOM 2925 C C . THR A 1 381 ? 4.386 -5.559 13.756 1.00 78.69 381 THR A C 1
ATOM 2927 O O . THR A 1 381 ? 3.736 -5.989 14.706 1.00 78.69 381 THR A O 1
ATOM 2930 N N . ALA A 1 382 ? 4.189 -4.334 13.260 1.00 69.56 382 ALA A N 1
ATOM 2931 C CA . ALA A 1 382 ? 3.216 -3.395 13.816 1.00 69.56 382 ALA A CA 1
ATOM 2932 C C . ALA A 1 382 ? 1.778 -3.943 13.754 1.00 69.56 382 ALA A C 1
ATOM 2934 O O . ALA A 1 382 ? 1.059 -3.884 14.750 1.00 69.56 382 ALA A O 1
ATOM 2935 N N . ILE A 1 383 ? 1.384 -4.544 12.623 1.00 75.56 383 ILE A N 1
ATOM 2936 C CA . ILE A 1 383 ? 0.075 -5.198 12.467 1.00 75.56 383 ILE A CA 1
ATOM 2937 C C . ILE A 1 383 ? -0.071 -6.360 13.451 1.00 75.56 383 ILE A C 1
ATOM 2939 O O . ILE A 1 383 ? -1.100 -6.477 14.111 1.00 75.56 383 ILE A O 1
ATOM 2943 N N . THR A 1 384 ? 0.953 -7.207 13.575 1.00 82.94 384 THR A N 1
ATOM 2944 C CA . THR A 1 384 ? 0.922 -8.370 14.476 1.00 82.94 384 THR A CA 1
ATOM 2945 C C . THR A 1 384 ? 0.766 -7.942 15.934 1.00 82.94 384 THR A C 1
ATOM 2947 O O . THR A 1 384 ? -0.055 -8.509 16.654 1.00 82.94 384 THR A O 1
ATOM 2950 N N . ASN A 1 385 ? 1.495 -6.905 16.353 1.00 77.75 385 ASN A N 1
ATOM 2951 C CA . ASN A 1 385 ? 1.394 -6.356 17.704 1.00 77.75 385 ASN A CA 1
ATOM 2952 C C . ASN A 1 385 ? -0.001 -5.777 17.968 1.00 77.75 385 ASN A C 1
ATOM 2954 O O . ASN A 1 385 ? -0.624 -6.132 18.965 1.00 77.75 385 ASN A O 1
ATOM 2958 N N . ALA A 1 386 ? -0.536 -4.975 17.040 1.00 73.75 386 ALA A N 1
ATOM 2959 C CA . ALA A 1 386 ? -1.885 -4.424 17.159 1.00 73.75 386 ALA A CA 1
ATOM 2960 C C . ALA A 1 386 ? -2.960 -5.524 17.246 1.00 73.75 386 ALA A C 1
ATOM 2962 O O . ALA A 1 386 ? -3.884 -5.430 18.053 1.00 73.75 386 ALA A O 1
ATOM 2963 N N . LEU A 1 387 ? -2.825 -6.600 16.461 1.00 80.19 387 LEU A N 1
ATOM 2964 C CA . LEU A 1 387 ? -3.737 -7.746 16.517 1.00 80.19 387 LEU A CA 1
ATOM 2965 C C . LEU A 1 387 ? -3.659 -8.467 17.870 1.00 80.19 387 LEU A C 1
ATOM 2967 O O . LEU A 1 387 ? -4.680 -8.882 18.418 1.00 80.19 387 LEU A O 1
ATOM 2971 N N . SER A 1 388 ? -2.448 -8.606 18.413 1.00 84.25 388 SER A N 1
ATOM 2972 C CA . SER A 1 388 ? -2.222 -9.212 19.724 1.00 84.25 388 SER A CA 1
ATOM 2973 C C . SER A 1 388 ? -2.866 -8.390 20.842 1.00 84.25 388 SER A C 1
ATOM 2975 O O . SER A 1 388 ? -3.533 -8.961 21.706 1.00 84.25 388 SER A O 1
ATOM 2977 N N . ASP A 1 389 ? -2.740 -7.062 20.795 1.00 78.62 389 ASP A N 1
ATOM 2978 C CA . ASP A 1 389 ? -3.354 -6.156 21.771 1.00 78.62 389 ASP A CA 1
ATOM 2979 C C . ASP A 1 389 ? -4.886 -6.218 21.721 1.00 78.62 389 ASP A C 1
ATOM 2981 O O . ASP A 1 389 ? -5.544 -6.292 22.763 1.00 78.62 389 ASP A O 1
ATOM 2985 N N . VAL A 1 390 ? -5.467 -6.256 20.515 1.00 76.50 390 VAL A N 1
ATOM 2986 C CA . VAL A 1 390 ? -6.915 -6.436 20.327 1.00 76.50 390 VAL A CA 1
ATOM 2987 C C . VAL A 1 390 ? -7.374 -7.770 20.906 1.00 76.50 390 VAL A C 1
ATOM 2989 O O . VAL A 1 390 ? -8.312 -7.795 21.702 1.00 76.50 390 VAL A O 1
ATOM 2992 N N . ASN A 1 391 ? -6.694 -8.869 20.572 1.00 83.81 391 ASN A N 1
ATOM 2993 C CA . ASN A 1 391 ? -7.043 -10.198 21.075 1.00 83.81 391 ASN A CA 1
ATOM 2994 C C . ASN A 1 391 ? -6.959 -10.274 22.605 1.00 83.81 391 ASN A C 1
ATOM 2996 O O . ASN A 1 391 ? -7.842 -10.844 23.245 1.00 83.81 391 ASN A O 1
ATOM 3000 N N . ALA A 1 392 ? -5.935 -9.664 23.209 1.00 83.38 392 ALA A N 1
ATOM 3001 C CA . ALA A 1 392 ? -5.816 -9.586 24.660 1.00 83.38 392 ALA A CA 1
ATOM 3002 C C . ALA A 1 392 ? -6.999 -8.827 25.283 1.00 83.38 392 ALA A C 1
ATOM 3004 O O . ALA A 1 392 ? -7.557 -9.271 26.287 1.00 83.38 392 ALA A O 1
ATOM 3005 N N . LYS A 1 393 ? -7.424 -7.719 24.664 1.00 76.31 393 LYS A N 1
ATOM 3006 C CA . LYS A 1 393 ? -8.547 -6.909 25.152 1.00 76.31 393 LYS A CA 1
ATOM 3007 C C . LYS A 1 393 ? -9.897 -7.605 25.006 1.00 76.31 393 LYS A C 1
ATOM 3009 O O . LYS A 1 393 ? -10.713 -7.517 25.919 1.00 76.31 393 LYS A O 1
ATOM 3014 N N . VAL A 1 394 ? -10.119 -8.311 23.896 1.00 82.12 394 VAL A N 1
ATOM 3015 C CA . VAL A 1 394 ? -11.317 -9.141 23.687 1.00 82.12 394 VAL A CA 1
ATOM 3016 C C . VAL A 1 394 ? -11.408 -10.203 24.777 1.00 82.12 394 VAL A C 1
ATOM 3018 O O . VAL A 1 394 ? -12.432 -10.304 25.441 1.00 82.12 394 VAL A O 1
ATOM 3021 N N . LYS A 1 395 ? -10.306 -10.900 25.057 1.00 87.62 395 LYS A N 1
ATOM 3022 C CA . LYS A 1 395 ? -10.263 -11.917 26.112 1.00 87.62 395 LYS A CA 1
ATOM 3023 C C . LYS A 1 395 ? -10.542 -11.346 27.506 1.00 87.62 395 LYS A C 1
ATOM 3025 O O . LYS A 1 395 ? -11.201 -11.974 28.335 1.00 87.62 395 LYS A O 1
ATOM 3030 N N . GLU A 1 396 ? -10.053 -10.138 27.775 1.00 83.94 396 GLU A N 1
ATOM 3031 C CA . GLU A 1 396 ? -10.325 -9.419 29.023 1.00 83.94 396 GLU A CA 1
ATOM 3032 C C . GLU A 1 396 ? -11.820 -9.077 29.168 1.00 83.94 396 GLU A C 1
ATOM 3034 O O . GLU A 1 396 ? -12.372 -9.173 30.264 1.00 83.94 396 GLU A O 1
ATOM 3039 N N . LEU A 1 397 ? -12.483 -8.716 28.064 1.00 72.25 397 LEU A N 1
ATOM 3040 C CA . LEU A 1 397 ? -13.924 -8.454 28.020 1.00 72.25 397 LEU A CA 1
ATOM 3041 C C . LEU A 1 397 ? -14.751 -9.722 28.189 1.00 72.25 397 LEU A C 1
ATOM 3043 O O . LEU A 1 397 ? -15.669 -9.715 29.002 1.00 72.25 397 LEU A O 1
ATOM 3047 N N . GLU A 1 398 ? -14.404 -10.799 27.484 1.00 81.31 398 GLU A N 1
ATOM 3048 C CA . GLU A 1 398 ? -15.032 -12.116 27.654 1.00 81.31 398 GLU A CA 1
ATOM 3049 C C . GLU A 1 398 ? -14.995 -12.526 29.132 1.00 81.31 398 GLU A C 1
ATOM 3051 O O . GLU A 1 398 ? -16.025 -12.828 29.723 1.00 81.31 398 GLU A O 1
ATOM 3056 N N . THR A 1 399 ? -13.837 -12.369 29.782 1.00 85.94 399 THR A N 1
ATOM 3057 C CA . THR A 1 399 ? -13.670 -12.684 31.211 1.00 85.94 399 THR A CA 1
ATOM 3058 C C . THR A 1 399 ? -14.532 -11.806 32.128 1.00 85.94 399 THR A C 1
ATOM 3060 O O . THR A 1 399 ? -14.941 -12.242 33.203 1.00 85.94 399 THR A O 1
ATOM 3063 N N . LYS A 1 400 ? -14.771 -10.539 31.768 1.00 77.69 400 LYS A N 1
ATOM 3064 C CA . LYS A 1 400 ? -15.641 -9.643 32.549 1.00 77.69 400 LYS A CA 1
ATOM 3065 C C . LYS A 1 400 ? -17.117 -9.978 32.352 1.00 77.69 400 LYS A C 1
ATOM 3067 O O . LYS A 1 400 ? -17.863 -9.905 33.320 1.00 77.69 400 LYS A O 1
ATOM 3072 N N . ILE A 1 401 ? -17.512 -10.352 31.135 1.00 72.19 401 ILE A N 1
ATOM 3073 C CA . ILE A 1 401 ? -18.872 -10.799 30.816 1.00 72.19 401 ILE A CA 1
ATOM 3074 C C . ILE A 1 401 ? -19.186 -12.090 31.577 1.00 72.19 401 ILE A C 1
ATOM 3076 O O . ILE A 1 401 ? -20.204 -12.137 32.259 1.00 72.19 401 ILE A O 1
ATOM 3080 N N . ASP A 1 402 ? -18.271 -13.064 31.570 1.00 80.00 402 ASP A N 1
ATOM 3081 C CA . ASP A 1 402 ? -18.424 -14.335 32.296 1.00 80.00 402 ASP A CA 1
ATOM 3082 C C . ASP A 1 402 ? -18.570 -14.162 33.817 1.00 80.00 402 ASP A C 1
ATOM 3084 O O . ASP A 1 402 ? -19.092 -15.037 34.496 1.00 80.00 402 ASP A O 1
ATOM 3088 N N . LYS A 1 403 ? -18.091 -13.047 34.383 1.00 73.38 403 LYS A N 1
ATOM 3089 C CA . LYS A 1 403 ? -18.258 -12.731 35.814 1.00 73.38 403 LYS A CA 1
ATOM 3090 C C . LYS A 1 403 ? -19.605 -12.085 36.148 1.00 73.38 403 LYS A C 1
ATOM 3092 O O . LYS A 1 403 ? -19.922 -11.955 37.328 1.00 73.38 403 LYS A O 1
ATOM 3097 N N . LEU A 1 404 ? -20.332 -11.606 35.140 1.00 55.97 404 LEU A N 1
ATOM 3098 C CA . LEU A 1 404 ? -21.641 -10.963 35.279 1.00 55.97 404 LEU A CA 1
ATOM 3099 C C . LEU A 1 404 ? -22.799 -11.938 35.006 1.00 55.97 404 LEU A C 1
ATOM 3101 O O . LEU A 1 404 ? -23.915 -11.673 35.451 1.00 55.97 404 LEU A O 1
ATOM 3105 N N . SER A 1 405 ? -22.534 -13.025 34.275 1.00 49.69 405 SER A N 1
ATOM 3106 C CA . SER A 1 405 ? -23.406 -14.199 34.099 1.00 49.69 405 SER A CA 1
ATOM 3107 C C . SER A 1 405 ? -23.265 -15.189 35.246 1.00 49.69 405 SER A C 1
ATOM 3109 O O . SER A 1 405 ? -24.302 -15.768 35.640 1.00 49.69 405 SER A O 1
#

Foldseek 3Di:
DEWEQVLPDPDDDDAAEAAAQDFFDKDKYFYHHVNHQDQQVPKQKWKWWQAPVRDIDTGRPCVQWAQDPVSRMIIGGDHNVRRNDAAKIPPTWMDIHPTIIDDHIHGYHYDPPDDDDDPPVPVVVVVVVVVVVVVVVVVVVCCVVVVVVVVVVVVVVVVVVVVVVVVVVVVVVVVVVVVVVVVVVVVVVVVVVVVVVVVVLVVVLVVLVVVLPDCLADFPAFQWAPAAQDKDKDQFAFFFGPPFDKTFGVFWFAAAFFKKKKKKKKAWAAFKKWKKWWKAAPVRDIDIWTFDIDGHRDIDMGMTIDTDHGRITGGIITMTTPGGGPGTIMMMIHQTGMHTDRDDDGGDHHPVVDPDVVSVVSVVVSPRPCVPPDDPVRVVVVVVVVVVVVVVVVVVVVVVVVVVD

Sequence (405 aa):
MSLDLKKSLPIYSDPIVLRQGDTNVGILVHVFDNSTPKNLENLHIEFHADKPDVTTIDDDEQSHFTIGTDKESFTYTVPDELTDASGSTTNTYFKIGNDSTSDFYIHILTKSGMEKLESGDYISKVDRIFNHVMSDYAAINDISATGKGTFDTALADSKKEMKDLMDNLNAEYVQFINSKTTDFNTFLANLDSQATDVKAKYTALKAQLDALEVPVNAVGTNLLLGTSKTLNTVTNATGWNTNLPVYQASMKKVDSDTTYTARAWISPASNYMCVQVVWKDASGNEHFGGGNWISAGTSGYSTWTGTIPAGNIIDRVAIVFSDQQSTASSVSYCETKLEKGSIATDWCPNPAEILTQSDYAKIKANQPDLSGFQKASDVQTAITNALSDVNAKVKELETKIDKLS

Secondary structure (DSSP, 8-state):
-EEESS--S---PPPEEEETT--SEEEEEEEEETTEEPP-TT--EEEEEE-TTS-EEEE--GGGEEE-TTSSEEEEEE-GGGGGS-EE-EEEEEEETTEEPPPB-EEEEPPTT-----TTHHHHHHHHHHHHHHHHHHHHHHHHHHHHHHHHHHHHHHHHHHHHHHHHHHHHHHHHHHHHHHHHHHHHHHHHHHHHHHHHHHHHHHHHHHHT---TTSTT---BSS--SS-EEEEEEEETTBTS-EEPBS--B--S-EEEEEEEEEEESSS-EEEEEEEE-TT--EEEEE-PPBPTT--EEEEEEEEEPTT-EEEEEEEEESS-EEEEEEEEEEEEEEEESSS-------GGG---HHHHHHHHHTS---TTSPPHHHHHHHHHHHHHHHHHHHHHHHHHHHTT-

pLDDT: mean 83.2, std 13.56, range [39.66, 98.62]

Radius of gyration: 68.39 Å; chains: 1; bounding box: 110×40×172 Å